Protein AF-A0A7V6D573-F1 (afdb_monomer_lite)

pLDDT: mean 84.93, std 20.75, range [24.44, 98.44]

Secondary structure (DSSP, 8-state):
----TT----EEE-----SPPSTT---HHHHHHHHHHHTT-HHHHHTT--HHHHHHHHHHHHHHHT-TTPPPHHHHHHTT--EEE----S---TTHHHHH-TTTS--SSTTSS--SS-HHHHHTT-TTTS-SS------SS-TTSGGGGT--EEEE----SS-BTTBTTT-HHHHHHS---EEE-HHHHHHTT--TT-EEEEE-SS-EEEEEEEE-TTSPTTEEE--TTPPP-B-TTS-BSS--GGGGS-SPPPTTT----TTSEEEEEEPPBPTTSSBPPS-------PPP-PPPPP------------PPPPPP------S-PPP-EEEEEETTT-----HHHHHHHHHTTPPTT--SSEEEEEEE--EEEETTEEEE--EEEEEEE-----SS-HHHHT-TT--EEE-TTS-EEE-TTT-----HHHHH-TT---EEETTTTEEE-----HHHHHTT---HHHHT-TT--EEEEEHHHHHHHTPPPTT-S----PSPPPTT-PPTTPPP-TTT--SEEEE--TT--SS---TTGGG-

Foldseek 3Di:
DVDDPPDPFQKDFDDDDPDDDPDPDDDPLVVVLVVCVVVVNNCVSCVPPDPLRVVQVVQVVCCVPPNVPRDGPVVCVVVVVRMDGDDPPDDDDPCPVCVVPQPVQFDPAPVSDPQQFHPVQVVVVCCQQRNRHDDDHADPFACPDPCCVVFVAFEAADADLLADAQHNLVPLLSCLQTPWAKEAEPVQCVVQVHDAQAWKWKDDPQAIETGTYFYAQVDAHRYIYGYGNFDADADPVRHGHRRHLVSQFDCQARPPPRHTDRRRGGIDMHQDQDPVRDRDDDDPQPDDDDDDDDDDDDDDDDDDDDDDDDDDDDDDDDDDDDDDDQAEKFKEFAFQLDPSSCLLQSLLCVVVVNDPPDTQKFKFKFKDWHWDDDDPDIDIPIDMIIDIDGQLLFPAQQLCVQQPQNQWDADSNSFIAGNFVSFQLPCPSCVRDPRSFWDADPVSSGIDHDRLPVVQVVVVHHRSSCVRRPSNRMDMDTLVVCCVVPADDPPDDFGQDQPPDPQQADFPPDHGCPNGRGSYIYRHHPPGDSDGDRSQDSSD

Structure (mmCIF, N/CA/C/O backbone):
data_AF-A0A7V6D573-F1
#
_entry.id   AF-A0A7V6D573-F1
#
loop_
_atom_site.group_PDB
_atom_site.id
_atom_site.type_symbol
_atom_site.label_atom_id
_atom_site.label_alt_id
_atom_site.label_comp_id
_atom_site.label_asym_id
_atom_site.label_entity_id
_atom_site.label_seq_id
_atom_site.pdbx_PDB_ins_code
_atom_site.Cartn_x
_atom_site.Cartn_y
_atom_site.Cartn_z
_atom_site.occupancy
_atom_site.B_iso_or_equiv
_atom_site.auth_seq_id
_atom_site.auth_comp_id
_atom_site.auth_asym_id
_atom_site.auth_atom_id
_atom_site.pdbx_PDB_model_num
ATOM 1 N N . GLY A 1 1 ? 22.586 10.502 11.264 1.00 40.84 1 GLY A N 1
ATOM 2 C CA . GLY A 1 1 ? 21.499 11.062 12.096 1.00 40.84 1 GLY A CA 1
ATOM 3 C C . GLY A 1 1 ? 21.709 12.545 12.326 1.00 40.84 1 GLY A C 1
ATOM 4 O O . GLY A 1 1 ? 20.962 13.340 11.777 1.00 40.84 1 GLY A O 1
ATOM 5 N N . LEU A 1 2 ? 22.742 12.906 13.097 1.00 42.72 2 LEU A N 1
ATOM 6 C CA . LEU A 1 2 ? 23.178 14.301 13.292 1.00 42.72 2 LEU A CA 1
ATOM 7 C C . LEU A 1 2 ? 23.911 14.884 12.071 1.00 42.72 2 LEU A C 1
ATOM 9 O O . LEU A 1 2 ? 23.918 16.092 11.871 1.00 42.72 2 LEU A O 1
ATOM 13 N N . GLN A 1 3 ? 24.487 14.019 11.236 1.00 46.50 3 GLN A N 1
ATOM 14 C CA . GLN A 1 3 ? 25.028 14.363 9.926 1.00 46.50 3 GLN A CA 1
ATOM 15 C C . GLN A 1 3 ? 24.052 13.853 8.863 1.00 46.50 3 GLN A C 1
ATOM 17 O O . GLN A 1 3 ? 23.800 12.648 8.819 1.00 46.50 3 GLN A O 1
ATOM 22 N N . ASP A 1 4 ? 23.409 14.774 8.139 1.00 40.16 4 ASP A N 1
ATOM 23 C CA . ASP A 1 4 ? 23.043 14.637 6.721 1.00 40.16 4 ASP A CA 1
ATOM 24 C C . ASP A 1 4 ? 22.317 15.894 6.213 1.00 40.16 4 ASP A C 1
ATOM 26 O O . ASP A 1 4 ? 21.229 16.248 6.674 1.00 40.16 4 ASP A O 1
ATOM 30 N N . GLY A 1 5 ? 22.914 16.538 5.206 1.00 39.19 5 GLY A N 1
ATOM 31 C CA . GLY A 1 5 ? 22.434 17.761 4.550 1.00 39.19 5 GLY A CA 1
ATOM 32 C C . GLY A 1 5 ? 21.228 17.589 3.618 1.00 39.19 5 GLY A C 1
ATOM 33 O O . GLY A 1 5 ? 20.790 18.567 3.025 1.00 39.19 5 GLY A O 1
ATOM 34 N N . TRP A 1 6 ? 20.665 16.381 3.502 1.00 40.38 6 TRP A N 1
ATOM 35 C CA . TRP A 1 6 ? 19.498 16.099 2.649 1.00 40.38 6 TRP A CA 1
ATOM 36 C C . TRP A 1 6 ? 18.187 15.884 3.422 1.00 40.38 6 TRP A C 1
ATOM 38 O O . TRP A 1 6 ? 17.118 15.805 2.818 1.00 40.38 6 TRP A O 1
ATOM 48 N N . LYS A 1 7 ? 18.223 15.816 4.763 1.00 50.38 7 LYS A N 1
ATOM 49 C CA . LYS A 1 7 ? 17.025 15.613 5.599 1.00 50.38 7 LYS A CA 1
ATOM 50 C C . LYS A 1 7 ? 16.583 16.922 6.259 1.00 50.38 7 LYS A C 1
ATOM 52 O O . LYS A 1 7 ? 16.866 17.215 7.425 1.00 50.38 7 LYS A O 1
ATOM 57 N N . TYR A 1 8 ? 15.813 17.701 5.504 1.00 56.53 8 TYR A N 1
ATOM 58 C CA . TYR A 1 8 ? 15.166 18.943 5.944 1.00 56.53 8 TYR A CA 1
ATOM 59 C C . TYR A 1 8 ? 14.000 18.743 6.931 1.00 56.53 8 TYR A C 1
ATOM 61 O O . TYR A 1 8 ? 13.224 19.677 7.128 1.00 56.53 8 TYR A O 1
ATOM 69 N N . SER A 1 9 ? 13.829 17.571 7.562 1.00 66.75 9 SER A N 1
ATOM 70 C CA . SER A 1 9 ? 12.696 17.383 8.475 1.00 66.75 9 SER A CA 1
ATOM 71 C C . SER A 1 9 ? 12.784 18.392 9.621 1.00 66.75 9 SER A C 1
ATOM 73 O O . SER A 1 9 ? 13.795 18.512 10.315 1.00 66.75 9 SER A O 1
ATOM 75 N N . LYS A 1 10 ? 11.722 19.167 9.820 1.00 79.25 10 LYS A N 1
ATOM 76 C CA . LYS A 1 10 ? 11.578 20.085 10.958 1.00 79.25 10 LYS A CA 1
ATOM 77 C C . LYS A 1 10 ? 11.038 19.357 12.193 1.00 79.25 10 LYS A C 1
ATOM 79 O O . LYS A 1 10 ? 10.498 19.983 13.098 1.00 79.25 10 LYS A O 1
ATOM 84 N N . ASP A 1 11 ? 11.228 18.040 12.209 1.00 86.31 11 ASP A N 1
ATOM 85 C CA . ASP A 1 11 ? 10.556 17.104 13.089 1.00 86.31 11 ASP A CA 1
ATOM 86 C C . ASP A 1 11 ? 11.572 16.223 13.797 1.00 86.31 11 ASP A C 1
ATOM 88 O O . ASP A 1 11 ? 12.507 15.710 13.173 1.00 86.31 11 ASP A O 1
ATOM 92 N N . VAL A 1 12 ? 11.329 16.010 15.083 1.00 89.00 12 VAL A N 1
AT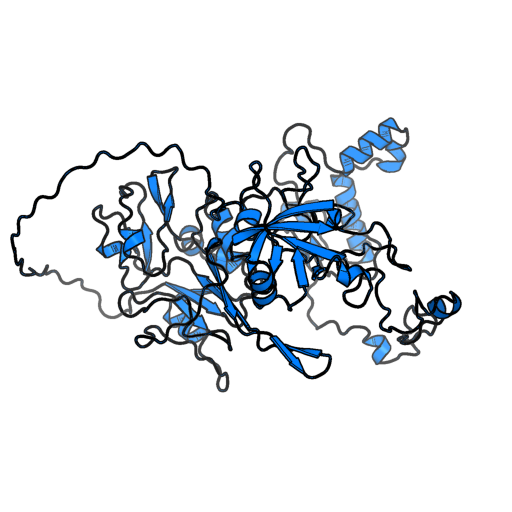OM 93 C CA . VAL A 1 12 ? 11.975 15.001 15.912 1.00 89.00 12 VAL A CA 1
ATOM 94 C C . VAL A 1 12 ? 10.882 14.090 16.444 1.00 89.00 12 VAL A C 1
ATOM 96 O O . VAL A 1 12 ? 9.946 14.549 17.095 1.00 89.00 12 VAL A O 1
ATOM 99 N N . LEU A 1 13 ? 10.991 12.800 16.145 1.00 90.56 13 LEU A N 1
ATOM 100 C CA . LEU A 1 13 ? 10.056 11.781 16.609 1.00 90.56 13 LEU A CA 1
ATOM 101 C C . LEU A 1 13 ? 10.712 11.006 17.747 1.00 90.56 13 LEU A C 1
ATOM 103 O O . LEU A 1 13 ? 11.805 10.467 17.571 1.00 90.56 13 LEU A O 1
ATOM 107 N N . LEU A 1 14 ? 10.045 10.952 18.898 1.00 89.44 14 LEU A N 1
ATOM 108 C CA . LEU A 1 14 ? 10.426 10.066 19.988 1.00 89.44 14 LEU A CA 1
ATOM 109 C C . LEU A 1 14 ? 9.584 8.798 19.873 1.00 89.44 14 LEU A C 1
ATOM 111 O O . LEU A 1 14 ? 8.358 8.866 19.834 1.00 89.44 14 LEU A O 1
ATOM 115 N N . LEU A 1 15 ? 10.243 7.644 19.841 1.00 87.50 15 LEU A N 1
ATOM 116 C CA . LEU A 1 15 ? 9.586 6.340 19.838 1.00 87.50 15 LEU A CA 1
ATOM 117 C C . LEU A 1 15 ? 9.723 5.730 21.239 1.00 87.50 15 LEU A C 1
ATOM 119 O O . LEU A 1 15 ? 10.713 5.045 21.504 1.00 87.50 15 LEU A O 1
ATOM 123 N N . PRO A 1 16 ? 8.799 6.027 22.175 1.00 83.69 16 PRO A N 1
ATOM 124 C CA . PRO A 1 16 ? 8.863 5.452 23.507 1.00 83.69 16 PRO A CA 1
ATOM 125 C C . PRO A 1 16 ? 8.591 3.948 23.451 1.00 83.69 16 PRO A C 1
ATOM 127 O O . PRO A 1 16 ? 7.838 3.451 22.612 1.00 83.69 16 PRO A O 1
ATOM 130 N N . LYS A 1 17 ? 9.179 3.220 24.396 1.00 86.00 17 LYS A N 1
ATOM 131 C CA . LYS A 1 17 ? 8.876 1.809 24.608 1.00 86.00 17 LYS A CA 1
ATOM 132 C C . LYS A 1 17 ? 7.417 1.665 25.053 1.00 86.00 17 LYS A C 1
ATOM 134 O O . LYS A 1 17 ? 7.055 2.159 26.116 1.00 86.00 17 LYS A O 1
ATOM 139 N N . LEU A 1 18 ? 6.600 0.991 24.244 1.00 86.31 18 LEU A N 1
ATOM 140 C CA . LEU A 1 18 ? 5.179 0.763 24.542 1.00 86.31 18 LEU A CA 1
ATOM 141 C C . LEU A 1 18 ? 4.923 -0.556 25.279 1.00 86.31 18 LEU A C 1
ATOM 143 O O . LEU A 1 18 ? 3.984 -0.647 26.063 1.00 86.31 18 LEU A O 1
ATOM 147 N N . VAL A 1 19 ? 5.748 -1.573 25.029 1.00 91.12 19 VAL A N 1
ATOM 148 C CA . VAL A 1 19 ? 5.629 -2.911 25.621 1.00 91.12 19 VAL A CA 1
ATOM 149 C C . VAL A 1 19 ? 7.010 -3.480 25.935 1.00 91.12 19 VAL A C 1
ATOM 151 O O . VAL A 1 19 ? 8.015 -3.070 25.347 1.00 91.12 19 VAL A O 1
ATOM 154 N N . GLU A 1 20 ? 7.070 -4.430 26.865 1.00 92.06 20 GLU A N 1
ATOM 155 C CA . GLU A 1 20 ? 8.287 -5.207 27.101 1.00 92.06 20 GLU A CA 1
ATOM 156 C C . GLU A 1 20 ? 8.613 -6.088 25.883 1.00 92.06 20 GLU A C 1
ATOM 158 O O . GLU A 1 20 ? 7.695 -6.690 25.314 1.00 92.06 20 GLU A O 1
ATOM 163 N N . PRO A 1 21 ? 9.889 -6.177 25.453 1.00 91.19 21 PRO A N 1
ATOM 164 C CA . PRO A 1 21 ? 10.269 -7.035 24.345 1.00 91.19 21 PRO A CA 1
ATOM 165 C C . PRO A 1 21 ? 9.911 -8.492 24.658 1.00 91.19 21 PRO A C 1
ATOM 167 O O . PRO A 1 21 ? 10.125 -8.956 25.781 1.00 91.19 21 PRO A O 1
ATOM 170 N N . PRO A 1 22 ? 9.372 -9.245 23.690 1.00 92.31 22 PRO A N 1
ATOM 171 C CA . PRO A 1 22 ? 9.051 -10.642 23.913 1.00 92.31 22 PRO A CA 1
ATOM 172 C C . PRO A 1 22 ? 10.332 -11.475 24.047 1.00 92.31 22 PRO A C 1
ATOM 174 O O . PRO A 1 22 ? 11.239 -11.385 23.218 1.00 92.31 22 PRO A O 1
ATOM 177 N N . ARG A 1 23 ? 10.353 -12.384 25.029 1.00 93.31 23 ARG A N 1
ATOM 178 C CA . ARG A 1 23 ? 11.430 -13.374 25.227 1.00 93.31 23 ARG A CA 1
ATOM 179 C C . ARG A 1 23 ? 12.799 -12.692 25.402 1.00 93.31 23 ARG A C 1
ATOM 181 O O . ARG A 1 23 ? 12.932 -11.794 26.220 1.00 93.31 23 ARG A O 1
ATOM 188 N N . GLU A 1 24 ? 13.810 -13.135 24.657 1.00 93.38 24 GLU A N 1
ATOM 189 C CA . GLU A 1 24 ? 15.186 -12.625 24.707 1.00 93.38 24 GLU A CA 1
ATOM 190 C C . GLU A 1 24 ? 15.452 -11.524 23.665 1.00 93.38 24 GLU A C 1
ATOM 192 O O . GLU A 1 24 ? 16.608 -11.223 23.367 1.00 93.38 24 GLU A O 1
ATOM 197 N N . ALA A 1 25 ? 14.404 -10.941 23.068 1.00 94.38 25 ALA A N 1
ATOM 198 C CA . ALA A 1 25 ? 14.562 -9.887 22.073 1.00 94.38 25 ALA A CA 1
ATOM 199 C C . ALA A 1 25 ? 15.258 -8.658 22.681 1.00 94.38 25 ALA A C 1
ATOM 201 O O . ALA A 1 25 ? 14.875 -8.156 23.739 1.00 94.38 25 ALA A O 1
ATOM 202 N N . LYS A 1 26 ? 16.275 -8.159 21.977 1.00 92.94 26 LYS A N 1
ATOM 203 C CA . LYS A 1 26 ? 17.090 -7.003 22.362 1.00 92.94 26 LYS A CA 1
ATOM 204 C C . LYS A 1 26 ? 17.032 -5.956 21.259 1.00 92.94 26 LYS A C 1
ATOM 206 O O . LYS A 1 26 ? 16.839 -6.299 20.095 1.00 92.94 26 LYS A O 1
ATOM 211 N N . SER A 1 27 ? 17.208 -4.691 21.621 1.00 92.69 27 SER A N 1
ATOM 212 C CA . SER A 1 27 ? 17.393 -3.629 20.634 1.00 92.69 27 SER A CA 1
ATOM 213 C C . SER A 1 27 ? 18.737 -3.771 19.920 1.00 92.69 27 SER A C 1
ATOM 215 O O . SER A 1 27 ? 19.685 -4.338 20.472 1.00 92.69 27 SER A O 1
ATOM 217 N N . ASP A 1 28 ? 18.845 -3.178 18.732 1.00 93.50 28 ASP A N 1
ATOM 218 C CA . ASP A 1 28 ? 20.096 -3.121 17.967 1.00 93.50 28 ASP A CA 1
ATOM 219 C C . ASP A 1 28 ? 21.246 -2.561 18.809 1.00 93.50 28 ASP A C 1
ATOM 221 O O . ASP A 1 28 ? 22.356 -3.090 18.795 1.00 93.50 28 ASP A O 1
ATOM 225 N N . TYR A 1 29 ? 20.967 -1.530 19.615 1.00 94.44 29 TYR A N 1
ATOM 226 C CA . TYR A 1 29 ? 21.954 -0.961 20.524 1.00 94.44 29 TYR A CA 1
ATOM 227 C C . TYR A 1 29 ? 22.452 -1.991 21.543 1.00 94.44 29 TYR A C 1
ATOM 229 O O . TYR A 1 29 ? 23.659 -2.135 21.718 1.00 94.44 29 TYR A O 1
ATOM 237 N N . ARG A 1 30 ? 21.550 -2.724 22.210 1.00 94.25 30 ARG A N 1
ATOM 238 C CA . ARG A 1 30 ? 21.934 -3.729 23.215 1.00 94.25 30 ARG A CA 1
ATOM 239 C C . ARG A 1 30 ? 22.715 -4.881 22.595 1.00 94.25 30 ARG A C 1
ATOM 241 O O . ARG A 1 30 ? 23.694 -5.320 23.190 1.00 94.25 30 ARG A O 1
ATOM 248 N N . ILE A 1 31 ? 22.328 -5.322 21.398 1.00 96.25 31 ILE A N 1
ATOM 249 C CA . ILE A 1 31 ? 23.062 -6.343 20.638 1.00 96.25 31 ILE A CA 1
ATOM 250 C C . ILE A 1 31 ? 24.489 -5.858 20.361 1.00 96.25 31 ILE A C 1
ATOM 252 O O . ILE A 1 31 ? 25.451 -6.549 20.696 1.00 96.25 31 ILE A O 1
ATOM 256 N N . CYS A 1 32 ? 24.640 -4.652 19.811 1.00 97.12 32 CYS A N 1
ATOM 257 C CA . CYS A 1 32 ? 25.949 -4.077 19.510 1.00 97.12 32 CYS A CA 1
ATOM 258 C C . CYS A 1 32 ? 26.788 -3.827 20.770 1.00 97.12 32 CYS A C 1
ATOM 260 O O . CYS A 1 32 ? 27.984 -4.106 20.758 1.00 97.12 32 CYS A O 1
ATOM 262 N N . ALA A 1 33 ? 26.178 -3.367 21.865 1.00 97.38 33 ALA A N 1
ATOM 263 C CA . ALA A 1 33 ? 26.866 -3.144 23.133 1.00 97.38 33 ALA A CA 1
ATOM 264 C C . ALA A 1 33 ? 27.406 -4.456 23.726 1.00 97.38 33 ALA A C 1
ATOM 266 O O . ALA A 1 33 ? 28.574 -4.525 24.094 1.00 97.38 33 ALA A O 1
ATOM 267 N N . GLU A 1 34 ? 26.608 -5.526 23.760 1.00 96.75 34 GLU A N 1
ATOM 268 C CA . GLU A 1 34 ? 27.066 -6.831 24.258 1.00 96.75 34 GLU A CA 1
ATOM 269 C C . GLU A 1 34 ? 28.154 -7.458 23.374 1.00 96.75 34 GLU A C 1
ATOM 271 O O . GLU A 1 34 ? 29.071 -8.105 23.884 1.00 96.75 34 GLU A O 1
ATOM 276 N N . LEU A 1 35 ? 28.077 -7.268 22.053 1.00 97.81 35 LEU A N 1
ATOM 277 C CA . LEU A 1 35 ? 29.143 -7.677 21.137 1.00 97.81 35 LEU A CA 1
ATOM 278 C C . LEU A 1 35 ? 30.421 -6.872 21.385 1.00 97.81 35 LEU A C 1
ATOM 280 O O . LEU A 1 35 ? 31.500 -7.456 21.461 1.00 97.81 35 LEU A O 1
ATOM 284 N N . ALA A 1 36 ? 30.305 -5.556 21.563 1.00 98.00 36 ALA A N 1
ATOM 285 C CA . ALA A 1 36 ? 31.428 -4.680 21.873 1.00 98.00 36 ALA A CA 1
ATOM 286 C C . ALA A 1 36 ? 32.116 -5.078 23.188 1.00 98.00 36 ALA A C 1
ATOM 288 O O . ALA A 1 36 ? 33.345 -5.120 23.237 1.00 98.00 36 ALA A O 1
ATOM 289 N N . GLU A 1 37 ? 31.350 -5.440 24.222 1.00 97.44 37 GLU A N 1
ATOM 290 C CA . GLU A 1 37 ? 31.899 -5.973 25.476 1.00 97.44 37 GLU A CA 1
ATOM 291 C C . GLU A 1 37 ? 32.709 -7.254 25.244 1.00 97.44 37 GLU A C 1
ATOM 293 O O . GLU A 1 37 ? 33.851 -7.363 25.689 1.00 97.44 37 GLU A O 1
ATOM 298 N N . ARG A 1 38 ? 32.175 -8.206 24.468 1.00 97.94 38 ARG A N 1
ATOM 299 C CA . ARG A 1 38 ? 32.891 -9.453 24.129 1.00 97.94 38 ARG A CA 1
ATOM 300 C C . ARG A 1 38 ? 34.156 -9.214 23.304 1.00 97.94 38 ARG A C 1
ATOM 302 O O . ARG A 1 38 ? 35.084 -10.013 23.375 1.00 97.94 38 ARG A O 1
ATOM 309 N N . LEU A 1 39 ? 34.187 -8.134 22.527 1.00 98.06 39 LEU A N 1
ATOM 310 C CA . LEU A 1 39 ? 35.341 -7.707 21.736 1.00 98.06 39 LEU A CA 1
ATOM 311 C C . LEU A 1 39 ? 36.330 -6.834 22.533 1.00 98.06 39 LEU A C 1
ATOM 313 O O . LEU A 1 39 ? 37.343 -6.417 21.978 1.00 98.06 39 LEU A O 1
ATOM 317 N N . GLY A 1 40 ? 36.062 -6.545 23.813 1.00 97.94 40 GLY A N 1
ATOM 318 C CA . GLY A 1 40 ? 36.926 -5.723 24.667 1.00 97.94 40 GLY A CA 1
ATOM 319 C C . GLY A 1 40 ? 36.870 -4.217 24.380 1.00 97.94 40 GLY A C 1
ATOM 320 O O . GLY A 1 40 ? 37.719 -3.472 24.863 1.00 97.94 40 GLY A O 1
ATOM 321 N N . ILE A 1 41 ? 35.880 -3.757 23.607 1.00 97.75 41 ILE A N 1
ATOM 322 C CA . ILE A 1 41 ? 35.678 -2.345 23.229 1.00 97.75 41 ILE A CA 1
ATOM 323 C C . ILE A 1 41 ? 34.373 -1.757 23.789 1.00 97.75 41 ILE A C 1
ATOM 325 O O . ILE A 1 41 ? 33.964 -0.664 23.400 1.00 97.75 41 ILE A O 1
ATOM 329 N N . GLY A 1 42 ? 33.714 -2.461 24.711 1.00 97.12 42 GLY A N 1
ATOM 330 C CA . GLY A 1 42 ? 32.438 -2.068 25.314 1.00 97.12 42 GLY A CA 1
ATOM 331 C C . GLY A 1 42 ? 32.423 -0.662 25.924 1.00 97.12 4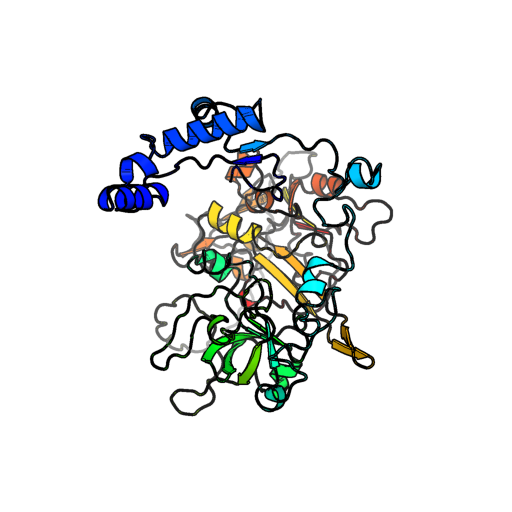2 GLY A C 1
ATOM 332 O O . GLY A 1 42 ? 31.568 0.139 25.539 1.00 97.12 42 GLY A O 1
ATOM 333 N N . PRO A 1 43 ? 33.394 -0.279 26.777 1.00 97.06 43 PRO A N 1
ATOM 334 C CA . PRO A 1 43 ? 33.454 1.074 27.333 1.00 97.06 43 PRO A CA 1
ATOM 335 C C . PRO A 1 43 ? 33.582 2.170 26.267 1.00 97.06 43 PRO A C 1
ATOM 337 O O . PRO A 1 43 ? 32.973 3.229 26.400 1.00 97.06 43 PRO A O 1
ATOM 340 N N . ALA A 1 44 ? 34.333 1.908 25.192 1.00 96.75 44 ALA A N 1
ATOM 341 C CA . ALA A 1 44 ? 34.500 2.850 24.087 1.00 96.75 44 ALA A CA 1
ATOM 342 C C . ALA A 1 44 ? 33.234 2.958 23.224 1.00 96.75 44 ALA A C 1
ATOM 344 O O . ALA A 1 44 ? 32.891 4.047 22.783 1.00 96.75 44 ALA A O 1
ATOM 345 N N . PHE A 1 45 ? 32.529 1.845 23.001 1.00 96.69 45 PHE A N 1
ATOM 346 C CA . PHE A 1 45 ? 31.283 1.827 22.233 1.00 96.69 45 PHE A CA 1
ATOM 347 C C . PHE A 1 45 ? 30.115 2.465 22.995 1.00 96.69 45 PHE A C 1
ATOM 349 O O . PHE A 1 45 ? 29.327 3.220 22.433 1.00 96.69 45 PHE A O 1
ATOM 356 N N . THR A 1 46 ? 29.970 2.131 24.278 1.00 96.56 46 THR A N 1
ATOM 357 C CA . THR A 1 46 ? 28.843 2.594 25.097 1.00 96.56 46 THR A CA 1
ATOM 358 C C . THR A 1 46 ? 29.048 4.009 25.621 1.00 96.56 46 THR A C 1
ATOM 360 O O . THR A 1 46 ? 28.064 4.684 25.919 1.00 96.56 46 THR A O 1
ATOM 363 N N . GLU A 1 47 ? 30.305 4.443 25.772 1.00 96.56 47 GLU A N 1
ATOM 364 C CA . GLU A 1 47 ? 30.696 5.664 26.484 1.00 96.56 47 GLU A CA 1
ATOM 365 C C . GLU A 1 47 ? 30.048 5.773 27.880 1.00 96.56 47 GLU A C 1
ATOM 367 O O . GLU A 1 47 ? 29.724 6.861 28.356 1.00 96.56 47 GLU A O 1
ATOM 372 N N . GLY A 1 48 ? 29.790 4.630 28.527 1.00 95.31 48 GLY A N 1
ATOM 373 C CA . GLY A 1 48 ? 29.099 4.565 29.819 1.00 95.31 48 GLY A CA 1
ATOM 374 C C . GLY A 1 48 ? 27.618 4.969 29.784 1.00 95.31 48 GLY A C 1
ATOM 375 O O . GLY A 1 48 ? 27.011 5.130 30.842 1.00 95.31 48 GLY A O 1
ATOM 376 N N . ARG A 1 49 ? 27.019 5.143 28.600 1.00 96.50 49 ARG A N 1
ATOM 377 C CA . ARG A 1 49 ? 25.598 5.472 28.422 1.00 96.50 49 ARG A CA 1
ATOM 378 C C . ARG A 1 49 ? 24.810 4.224 28.066 1.00 96.50 49 ARG A C 1
ATOM 380 O O . ARG A 1 49 ? 25.256 3.427 27.254 1.00 96.50 49 ARG A O 1
ATOM 387 N N . ASP A 1 50 ? 23.615 4.092 28.625 1.00 94.31 50 ASP A N 1
ATOM 388 C CA . ASP A 1 50 ? 22.606 3.161 28.129 1.00 94.31 50 ASP A CA 1
ATOM 389 C C . ASP A 1 50 ? 21.710 3.828 27.067 1.00 94.31 50 ASP A C 1
ATOM 391 O O . ASP A 1 50 ? 21.906 4.985 26.695 1.00 94.31 50 ASP A O 1
ATOM 395 N N . GLU A 1 51 ? 20.706 3.109 26.564 1.00 92.56 51 GLU A N 1
ATOM 396 C CA . GLU A 1 51 ? 19.799 3.617 25.525 1.00 92.56 51 GLU A CA 1
ATOM 397 C C . GLU A 1 51 ? 19.094 4.910 25.935 1.00 92.56 51 GLU A C 1
ATOM 399 O O . GLU A 1 51 ? 19.002 5.850 25.145 1.00 92.56 51 GLU A O 1
ATOM 404 N N . ARG A 1 52 ? 18.612 4.984 27.181 1.00 93.31 52 ARG A N 1
ATOM 405 C CA . ARG A 1 52 ? 17.901 6.166 27.668 1.00 93.31 52 ARG A CA 1
ATOM 406 C C . ARG A 1 52 ? 18.854 7.356 27.759 1.00 93.31 52 ARG A C 1
ATOM 408 O O . ARG A 1 52 ? 18.490 8.457 27.345 1.00 93.31 52 ARG A O 1
ATOM 415 N N . ALA A 1 53 ? 20.064 7.143 28.274 1.00 95.62 53 ALA A N 1
ATOM 416 C CA . ALA A 1 53 ? 21.096 8.168 28.348 1.00 95.62 53 ALA A CA 1
ATOM 417 C C . ALA A 1 53 ? 21.526 8.646 26.952 1.00 95.62 53 ALA A C 1
ATOM 419 O O . ALA A 1 53 ? 21.689 9.850 26.751 1.00 95.62 53 ALA A O 1
ATOM 420 N N . TRP A 1 54 ? 21.627 7.744 25.971 1.00 95.06 54 TRP A N 1
ATOM 421 C CA . TRP A 1 54 ? 21.881 8.107 24.576 1.00 95.06 54 TRP A CA 1
ATOM 422 C C . TRP A 1 54 ? 20.771 8.977 23.989 1.00 95.06 54 TRP A C 1
ATOM 424 O O . TRP A 1 54 ? 21.062 10.007 23.384 1.00 95.06 54 TRP A O 1
ATOM 434 N N . VAL A 1 55 ? 19.501 8.619 24.198 1.00 93.38 55 VAL A N 1
ATOM 435 C CA . VAL A 1 55 ? 18.366 9.429 23.725 1.00 93.38 55 VAL A CA 1
ATOM 436 C C . VAL A 1 55 ? 18.357 10.811 24.380 1.00 93.38 55 VAL A C 1
ATOM 438 O O . VAL A 1 55 ? 18.193 11.813 23.684 1.00 93.38 55 VAL A O 1
ATOM 441 N N . ALA A 1 56 ? 18.575 10.890 25.695 1.00 95.19 56 ALA A N 1
ATOM 442 C CA . ALA A 1 56 ? 18.635 12.164 26.408 1.00 95.19 56 ALA A CA 1
ATOM 443 C C . ALA A 1 56 ? 19.765 13.061 25.882 1.00 95.19 56 ALA A C 1
ATOM 445 O O . ALA A 1 56 ? 19.538 14.241 25.612 1.00 95.19 56 ALA A O 1
ATOM 446 N N . TRP A 1 57 ? 20.953 12.489 25.672 1.00 95.44 57 TRP A N 1
ATOM 447 C CA . TRP A 1 57 ? 22.092 13.202 25.100 1.00 95.44 57 TRP A CA 1
ATOM 448 C C . TRP A 1 57 ? 21.811 13.690 23.671 1.00 95.44 57 TRP A C 1
ATOM 450 O O . TRP A 1 57 ? 22.057 14.854 23.366 1.00 95.44 57 TRP A O 1
ATOM 460 N N . MET A 1 58 ? 21.218 12.854 22.808 1.00 93.25 58 MET A N 1
ATOM 461 C CA . MET A 1 58 ? 20.859 13.254 21.440 1.00 93.25 58 MET A CA 1
ATOM 462 C C . MET A 1 58 ? 19.859 14.417 21.413 1.00 93.25 58 MET A C 1
ATOM 464 O O . MET A 1 58 ? 19.976 15.301 20.565 1.00 93.25 58 MET A O 1
ATOM 468 N N . LEU A 1 59 ? 18.883 14.442 22.328 1.00 92.44 59 LEU A N 1
ATOM 469 C CA . LEU A 1 59 ? 17.935 15.555 22.435 1.00 92.44 59 LEU A CA 1
ATOM 470 C C . LEU A 1 59 ? 18.618 16.854 22.887 1.00 92.44 59 LEU A C 1
ATOM 472 O O . LEU A 1 59 ? 18.266 17.914 22.375 1.00 92.44 59 LEU A O 1
ATOM 476 N N . GLU A 1 60 ? 19.597 16.786 23.791 1.00 94.50 60 GLU A N 1
ATOM 477 C CA . GLU A 1 60 ? 20.401 17.952 24.187 1.00 94.50 60 GLU A CA 1
ATOM 478 C C . GLU A 1 60 ? 21.258 18.468 23.024 1.00 94.50 60 GLU A C 1
ATOM 480 O O . GLU A 1 60 ? 21.258 19.661 22.728 1.00 94.50 60 GLU A O 1
ATOM 485 N N . GLU A 1 61 ? 21.916 17.578 22.279 1.00 92.88 61 GLU A N 1
ATOM 486 C CA . GLU A 1 61 ? 22.682 17.986 21.098 1.00 92.88 61 GLU A CA 1
ATOM 487 C C . GLU A 1 61 ? 21.792 18.620 20.028 1.00 92.88 61 GLU A C 1
ATOM 489 O O . GLU A 1 61 ? 22.149 19.642 19.435 1.00 92.88 61 GLU A O 1
ATOM 494 N N . LEU A 1 62 ? 20.596 18.072 19.802 1.00 91.06 62 LEU A N 1
ATOM 495 C CA . LEU A 1 62 ? 19.614 18.680 18.908 1.00 91.06 62 LEU A CA 1
ATOM 496 C C . LEU A 1 62 ? 19.135 20.034 19.430 1.00 91.06 62 LEU A C 1
ATOM 498 O O . LEU A 1 62 ? 18.997 20.956 18.626 1.00 91.06 62 LEU A O 1
ATOM 502 N N . ARG A 1 63 ? 18.938 20.189 20.745 1.00 91.62 63 ARG A N 1
ATOM 503 C CA . ARG A 1 63 ? 18.607 21.476 21.370 1.00 91.62 63 ARG A CA 1
ATOM 504 C C . ARG A 1 63 ? 19.677 22.522 21.084 1.00 91.62 63 ARG A C 1
ATOM 506 O O . ARG A 1 63 ? 19.357 23.614 20.621 1.00 91.62 63 ARG A O 1
ATOM 513 N N . ARG A 1 64 ? 20.943 22.158 21.290 1.00 92.12 64 ARG A N 1
ATOM 514 C CA . ARG A 1 64 ? 22.104 23.032 21.097 1.00 92.12 64 ARG A CA 1
ATOM 515 C C . ARG A 1 64 ? 22.328 23.419 19.636 1.00 92.12 64 ARG A C 1
ATOM 517 O O . ARG A 1 64 ? 22.746 24.539 19.360 1.00 92.12 64 ARG A O 1
ATOM 524 N N . THR A 1 65 ? 22.099 22.493 18.705 1.00 87.94 65 THR A N 1
ATOM 525 C CA . THR A 1 65 ? 22.517 22.665 17.302 1.00 87.94 65 THR A CA 1
ATOM 526 C C . THR A 1 65 ? 21.404 23.080 16.348 1.00 87.94 65 THR A C 1
ATOM 528 O O . THR A 1 65 ? 21.683 23.776 15.373 1.00 87.94 65 THR A O 1
ATOM 531 N N . ARG A 1 66 ? 20.155 22.651 16.574 1.00 85.00 66 ARG A N 1
ATOM 532 C CA . ARG A 1 66 ? 19.095 22.748 15.552 1.00 85.00 66 ARG A CA 1
ATOM 533 C C . ARG A 1 66 ? 17.730 23.178 16.081 1.00 85.00 66 ARG A C 1
ATOM 535 O O . ARG A 1 66 ? 17.006 23.867 15.366 1.00 85.00 66 ARG A O 1
ATOM 542 N N . PHE A 1 67 ? 17.355 22.770 17.289 1.00 90.12 67 PHE A N 1
ATOM 543 C CA . PHE A 1 67 ? 16.004 22.924 17.829 1.00 90.12 67 PHE A CA 1
ATOM 544 C C . PHE A 1 67 ? 16.024 23.454 19.272 1.00 90.12 67 PHE A C 1
ATOM 546 O O . PHE A 1 67 ? 15.700 22.702 20.189 1.00 90.12 67 PHE A O 1
ATOM 553 N N . PRO A 1 68 ? 16.336 24.745 19.503 1.00 89.81 68 PRO A N 1
ATOM 554 C CA . PRO A 1 68 ? 16.496 25.300 20.854 1.00 89.81 68 PRO A CA 1
ATOM 555 C C . PRO A 1 68 ? 15.296 25.091 21.790 1.00 89.81 68 PRO A C 1
ATOM 557 O O . PRO A 1 68 ? 15.465 25.034 23.002 1.00 89.81 68 PRO A O 1
ATOM 560 N N . GLY A 1 69 ? 14.087 24.960 21.234 1.00 91.12 69 GLY A N 1
ATOM 561 C CA . GLY A 1 69 ? 12.850 24.753 21.990 1.00 91.12 69 GLY A CA 1
ATOM 562 C C . GLY A 1 69 ? 12.434 23.294 22.193 1.00 91.12 69 GLY A C 1
ATOM 563 O O . GLY A 1 69 ? 11.322 23.061 22.666 1.00 91.12 69 GLY A O 1
ATOM 564 N N . ILE A 1 70 ? 13.245 22.307 21.797 1.00 92.12 70 ILE A N 1
ATOM 565 C CA . ILE A 1 70 ? 12.903 20.898 22.030 1.00 92.12 70 ILE A CA 1
ATOM 566 C C . ILE A 1 70 ? 12.926 20.602 23.544 1.00 92.12 70 ILE A C 1
ATOM 568 O O . ILE A 1 70 ? 13.870 21.022 24.216 1.00 92.12 70 ILE A O 1
ATOM 572 N N . PRO A 1 71 ? 11.927 19.903 24.116 1.00 93.25 71 PRO A N 1
ATOM 573 C CA . PRO A 1 71 ? 11.888 19.588 25.548 1.00 93.25 71 PRO A CA 1
ATOM 574 C C . PRO A 1 71 ? 12.886 18.488 25.932 1.00 93.25 71 PRO A C 1
ATOM 576 O O . PRO A 1 71 ? 13.391 17.762 25.069 1.00 93.25 71 PRO A O 1
ATOM 579 N N . THR A 1 72 ? 13.228 18.389 27.218 1.00 94.38 72 THR A N 1
ATOM 580 C CA . THR A 1 72 ? 14.091 17.311 27.742 1.00 94.38 72 THR A CA 1
ATOM 581 C C . THR A 1 72 ? 13.418 15.951 27.558 1.00 94.38 72 THR A C 1
ATOM 583 O O . THR A 1 72 ? 12.208 15.888 27.353 1.00 94.38 72 THR A O 1
ATOM 586 N N . LEU A 1 73 ? 14.172 14.845 27.630 1.00 94.00 73 LEU A N 1
ATOM 587 C CA . LEU A 1 73 ? 13.573 13.509 27.491 1.00 94.00 73 LEU A CA 1
ATOM 588 C C . LEU A 1 73 ? 12.443 13.286 28.509 1.00 94.00 73 LEU A C 1
ATOM 590 O O . LEU A 1 73 ? 11.382 12.789 28.143 1.00 94.00 73 LEU A O 1
ATOM 594 N N . ASP A 1 74 ? 12.648 13.700 29.759 1.00 93.88 74 ASP A N 1
ATOM 595 C CA . ASP A 1 74 ? 11.648 13.553 30.818 1.00 93.88 74 ASP A CA 1
ATOM 596 C C . ASP A 1 74 ? 10.395 14.390 30.559 1.00 93.88 74 ASP A C 1
ATOM 598 O O . ASP A 1 74 ? 9.283 13.887 30.697 1.00 93.88 74 ASP A O 1
ATOM 602 N N . GLU A 1 75 ? 10.543 15.629 30.089 1.00 93.81 75 GLU A N 1
ATOM 603 C CA . GLU A 1 75 ? 9.404 16.457 29.674 1.00 93.81 75 GLU A CA 1
ATOM 604 C C . GLU A 1 75 ? 8.668 15.863 28.469 1.00 93.81 75 GLU A C 1
ATOM 606 O O . GLU A 1 75 ? 7.437 15.907 28.407 1.00 93.81 75 GLU A O 1
ATOM 611 N N . PHE A 1 76 ? 9.411 15.306 27.509 1.00 92.00 76 PHE A N 1
ATOM 612 C CA . PHE A 1 76 ? 8.862 14.683 26.309 1.00 92.00 76 PHE A CA 1
ATOM 613 C C . PHE A 1 76 ? 7.972 13.488 26.670 1.00 92.00 76 PHE A C 1
ATOM 615 O O . PHE A 1 76 ? 6.859 13.363 26.150 1.00 92.00 76 PHE A O 1
ATOM 622 N N . LEU A 1 77 ? 8.457 12.645 27.588 1.00 91.19 77 LEU A N 1
ATOM 623 C CA . LEU A 1 77 ? 7.749 11.476 28.104 1.00 91.19 77 LEU A CA 1
ATOM 624 C C . LEU A 1 77 ? 6.566 11.877 28.993 1.00 91.19 77 LEU A C 1
ATOM 626 O O . LEU A 1 77 ? 5.457 11.401 28.767 1.00 91.19 77 LEU A O 1
ATOM 630 N N . ALA A 1 78 ? 6.765 12.789 29.950 1.00 92.31 78 ALA A N 1
ATOM 631 C CA . ALA A 1 78 ? 5.722 13.215 30.886 1.00 92.31 78 ALA A CA 1
ATOM 632 C C . ALA A 1 78 ? 4.519 13.858 30.180 1.00 92.31 78 ALA A C 1
ATOM 634 O O . ALA A 1 78 ? 3.375 13.668 30.586 1.00 92.31 78 ALA A O 1
ATOM 635 N N . ARG A 1 79 ? 4.767 14.603 29.098 1.00 91.75 79 ARG A N 1
ATOM 636 C CA . ARG A 1 79 ? 3.722 15.236 28.280 1.00 91.75 79 ARG A CA 1
ATOM 637 C C . ARG A 1 79 ? 3.145 14.313 27.205 1.00 91.75 79 ARG A C 1
ATOM 639 O O . ARG A 1 79 ? 2.226 14.732 26.507 1.00 91.75 79 ARG A O 1
ATOM 646 N N . ASN A 1 80 ? 3.701 13.111 27.040 1.00 88.38 80 ASN A N 1
ATOM 647 C CA . ASN A 1 80 ? 3.363 12.170 25.974 1.00 88.38 80 ASN A CA 1
ATOM 648 C C . ASN A 1 80 ? 3.325 12.834 24.581 1.00 88.38 80 ASN A C 1
ATOM 650 O O . ASN A 1 80 ? 2.371 12.675 23.822 1.00 88.38 80 ASN A O 1
ATOM 654 N N . LEU A 1 81 ? 4.344 13.644 24.261 1.00 87.31 81 LEU A N 1
ATOM 655 C CA . LEU A 1 81 ? 4.324 14.474 23.047 1.00 87.31 81 LEU A CA 1
ATOM 656 C C . LEU A 1 81 ? 4.406 13.658 21.754 1.00 87.31 81 LEU A C 1
ATOM 658 O O . LEU A 1 81 ? 3.826 14.063 20.750 1.00 87.31 81 LEU A O 1
ATOM 662 N N . GLY A 1 82 ? 5.153 12.547 21.756 1.00 85.75 82 GLY A N 1
ATOM 663 C CA . GLY A 1 82 ? 5.420 11.680 20.593 1.00 85.75 82 GLY A CA 1
ATOM 664 C C . GLY A 1 82 ? 6.272 12.319 19.481 1.00 85.75 82 GLY A C 1
ATOM 665 O O . GLY A 1 82 ? 7.205 11.704 18.970 1.00 85.75 82 GLY A O 1
ATOM 666 N N . ALA A 1 83 ? 6.024 13.584 19.154 1.00 90.88 83 ALA A N 1
ATOM 667 C CA . ALA A 1 83 ? 6.734 14.346 18.142 1.00 90.88 83 ALA A CA 1
ATOM 668 C C . ALA A 1 83 ? 6.950 15.798 18.586 1.00 90.88 83 ALA A C 1
ATOM 670 O O . ALA A 1 83 ? 6.070 16.433 19.164 1.00 90.88 83 ALA A O 1
ATOM 671 N N . TYR A 1 84 ? 8.112 16.346 18.250 1.00 90.31 84 TYR A N 1
ATOM 672 C CA . TYR A 1 84 ? 8.388 17.775 18.271 1.00 90.31 84 TYR A CA 1
ATOM 673 C C . TYR A 1 84 ? 8.510 18.248 16.828 1.00 90.31 84 TYR A C 1
ATOM 675 O O . TYR A 1 84 ? 9.330 17.722 16.079 1.00 90.31 84 TYR A O 1
ATOM 683 N N . ARG A 1 85 ? 7.701 19.230 16.435 1.00 88.88 85 ARG A N 1
ATOM 684 C CA . ARG A 1 85 ? 7.694 19.803 15.087 1.00 88.88 85 ARG A CA 1
ATOM 685 C C . ARG A 1 85 ? 7.857 21.309 15.181 1.00 88.88 85 ARG A C 1
ATOM 687 O O . ARG A 1 85 ? 7.103 21.967 15.893 1.00 88.88 85 ARG A O 1
ATOM 694 N N . VAL A 1 86 ? 8.802 21.851 14.421 1.00 86.12 86 VAL A N 1
ATOM 695 C CA . VAL A 1 86 ? 8.863 23.287 14.145 1.00 86.12 86 VAL A CA 1
ATOM 696 C C . VAL A 1 86 ? 7.906 23.573 12.985 1.00 86.12 86 VAL A C 1
ATOM 698 O O . VAL A 1 86 ? 8.091 22.992 11.910 1.00 86.12 86 VAL A O 1
ATOM 701 N N . PRO A 1 87 ? 6.876 24.420 13.172 1.00 83.56 87 PRO A N 1
ATOM 702 C CA . PRO A 1 87 ? 5.940 24.752 12.106 1.00 83.56 87 PRO A CA 1
ATOM 703 C C . PRO A 1 87 ? 6.659 25.294 10.869 1.00 83.56 87 PRO A C 1
ATOM 705 O O . PRO A 1 87 ? 7.565 26.121 10.962 1.00 83.56 87 PRO A O 1
ATOM 708 N N . VAL A 1 88 ? 6.243 24.821 9.696 1.00 79.75 88 VAL A N 1
ATOM 709 C CA . VAL A 1 88 ? 6.650 25.399 8.414 1.00 79.75 88 VAL A CA 1
ATOM 710 C C . VAL A 1 88 ? 5.590 26.428 8.040 1.00 79.75 88 VAL A C 1
ATOM 712 O O . VAL A 1 88 ? 4.533 26.070 7.529 1.00 79.75 88 VAL A O 1
ATOM 715 N N . GLU A 1 89 ? 5.846 27.694 8.363 1.00 85.44 89 GLU A N 1
ATOM 716 C CA . GLU A 1 89 ? 4.889 28.796 8.153 1.00 85.44 89 GLU A CA 1
ATOM 717 C C . GLU A 1 89 ? 4.931 29.364 6.731 1.00 85.44 89 GLU A C 1
ATOM 719 O O . GLU A 1 89 ? 3.959 29.945 6.258 1.00 85.44 89 GLU A O 1
ATOM 724 N N . GLN A 1 90 ? 6.054 29.176 6.038 1.00 82.31 90 GLN A N 1
ATOM 725 C CA . GLN A 1 90 ? 6.259 29.598 4.657 1.00 82.31 90 GLN A CA 1
ATOM 726 C C . GLN A 1 90 ? 6.764 28.410 3.833 1.00 82.31 90 GLN A C 1
ATOM 728 O O . GLN A 1 90 ? 7.577 27.627 4.339 1.00 82.31 90 GLN A O 1
ATOM 733 N N . PRO A 1 91 ? 6.334 28.255 2.568 1.00 80.81 91 PRO A N 1
ATOM 734 C CA . PRO A 1 91 ? 6.880 27.234 1.684 1.00 80.81 91 PRO A CA 1
ATOM 735 C C . PRO A 1 91 ? 8.400 27.378 1.550 1.00 80.81 91 PRO A C 1
ATOM 737 O O . PRO A 1 91 ? 8.909 28.451 1.227 1.00 80.81 91 PRO A O 1
ATOM 740 N N . ALA A 1 92 ? 9.136 26.290 1.768 1.00 77.44 92 ALA A N 1
ATOM 741 C CA . ALA A 1 92 ? 10.568 26.277 1.508 1.00 77.44 92 ALA A CA 1
ATOM 742 C C . ALA A 1 92 ? 10.809 26.298 -0.009 1.00 77.44 92 ALA A C 1
ATOM 744 O O . ALA A 1 92 ? 10.437 25.361 -0.717 1.00 77.44 92 ALA A O 1
ATOM 745 N N . VAL A 1 93 ? 11.441 27.358 -0.512 1.00 85.00 93 VAL A N 1
ATOM 746 C CA . VAL A 1 93 ? 11.861 27.452 -1.915 1.00 85.00 93 VAL A CA 1
ATOM 747 C C . VAL A 1 93 ? 13.285 26.913 -2.024 1.00 85.00 93 VAL A C 1
ATOM 749 O O . VAL A 1 93 ? 14.227 27.500 -1.493 1.00 85.00 93 VAL A O 1
ATOM 752 N N . ALA A 1 94 ? 13.450 25.771 -2.695 1.00 83.88 94 ALA A N 1
ATOM 753 C CA . ALA A 1 94 ? 14.762 25.158 -2.883 1.00 83.88 94 ALA A CA 1
ATOM 754 C C . ALA A 1 94 ? 15.723 26.124 -3.597 1.00 83.88 94 ALA A C 1
ATOM 756 O O . ALA A 1 94 ? 15.379 26.701 -4.633 1.00 83.88 94 ALA A O 1
ATOM 757 N N . LEU A 1 95 ? 16.933 26.268 -3.045 1.00 88.56 95 LEU A N 1
ATOM 758 C CA . LEU A 1 95 ? 17.998 27.129 -3.571 1.00 88.56 95 LEU A CA 1
ATOM 759 C C . LEU A 1 95 ? 17.593 28.614 -3.704 1.00 88.56 95 LEU A C 1
ATOM 761 O O . LEU A 1 95 ? 18.096 29.294 -4.593 1.00 88.56 95 LEU A O 1
ATOM 765 N N . ALA A 1 96 ? 16.678 29.121 -2.864 1.00 90.62 96 ALA A N 1
ATOM 766 C CA . ALA A 1 96 ? 16.205 30.510 -2.931 1.00 90.62 96 ALA A CA 1
ATOM 767 C C . ALA A 1 96 ? 17.349 31.535 -2.914 1.00 90.62 96 ALA A C 1
ATOM 769 O O . ALA A 1 96 ? 17.401 32.395 -3.791 1.00 90.62 96 ALA A O 1
ATOM 770 N N . ASP A 1 97 ? 18.293 31.386 -1.983 1.00 91.12 97 ASP A N 1
ATOM 771 C CA . ASP A 1 97 ? 19.421 32.311 -1.835 1.00 91.12 97 ASP A CA 1
ATOM 772 C C . ASP A 1 97 ? 20.356 32.258 -3.051 1.00 91.12 97 ASP A C 1
ATOM 774 O O . ASP A 1 97 ? 20.705 33.297 -3.600 1.00 91.12 97 ASP A O 1
ATOM 778 N N . PHE A 1 98 ? 20.662 31.058 -3.563 1.00 94.00 98 PHE A N 1
ATOM 779 C CA . PHE A 1 98 ? 21.418 30.889 -4.813 1.00 94.00 98 PHE A CA 1
ATOM 780 C C . PHE A 1 98 ? 20.684 31.488 -6.019 1.00 94.00 98 PHE A C 1
ATOM 782 O O . PHE A 1 98 ? 21.315 32.041 -6.909 1.00 94.00 98 PHE A O 1
ATOM 789 N N . ARG A 1 99 ? 19.349 31.402 -6.083 1.00 91.94 99 ARG A N 1
ATOM 790 C CA . ARG A 1 99 ? 18.565 32.011 -7.172 1.00 91.94 99 ARG A CA 1
ATOM 791 C C . ARG A 1 99 ? 18.569 33.538 -7.104 1.00 91.94 99 ARG A C 1
ATOM 793 O O . ARG A 1 99 ? 18.493 34.170 -8.153 1.00 91.94 99 ARG A O 1
ATOM 800 N N . ALA A 1 100 ? 18.607 34.105 -5.899 1.00 95.31 100 ALA A N 1
ATOM 801 C CA . ALA A 1 100 ? 18.658 35.546 -5.683 1.00 95.31 100 ALA A CA 1
ATOM 802 C C . ALA A 1 100 ? 20.069 36.109 -5.920 1.00 95.31 100 ALA A C 1
ATOM 804 O O . ALA A 1 100 ? 20.211 37.136 -6.580 1.00 95.31 100 ALA A O 1
ATOM 805 N N . ASP A 1 101 ? 21.098 35.417 -5.426 1.00 95.75 101 ASP A N 1
ATOM 806 C CA . ASP A 1 101 ? 22.507 35.777 -5.576 1.00 95.75 101 ASP A CA 1
ATOM 807 C C . ASP A 1 101 ? 23.394 34.520 -5.716 1.00 95.75 101 ASP A C 1
ATOM 809 O O . ASP A 1 101 ? 23.909 33.992 -4.722 1.00 95.75 101 ASP A O 1
ATOM 813 N N . PRO A 1 102 ? 23.613 34.043 -6.957 1.00 94.38 102 PRO A N 1
ATOM 814 C CA . PRO A 1 102 ? 24.442 32.869 -7.217 1.00 94.38 102 PRO A CA 1
ATOM 815 C C . PRO A 1 102 ? 25.914 33.036 -6.825 1.00 94.38 102 PRO A C 1
ATOM 817 O O . PRO A 1 102 ? 26.591 32.043 -6.570 1.00 94.38 102 PRO A O 1
ATOM 820 N N . ALA A 1 103 ? 26.434 34.269 -6.840 1.00 93.88 103 ALA A N 1
ATOM 821 C CA . ALA A 1 103 ? 27.843 34.538 -6.566 1.00 93.88 103 ALA A CA 1
ATOM 822 C C . ALA A 1 103 ? 28.121 34.567 -5.058 1.00 93.88 103 ALA A C 1
ATOM 824 O O . ALA A 1 103 ? 29.155 34.061 -4.624 1.00 93.88 103 ALA A O 1
ATOM 825 N N . GLY A 1 104 ? 27.193 35.123 -4.272 1.00 95.69 104 GLY A N 1
ATOM 826 C CA . GLY A 1 104 ? 27.260 35.129 -2.811 1.00 95.69 104 GLY A CA 1
ATOM 827 C C . GLY A 1 104 ? 26.872 33.799 -2.159 1.00 95.69 104 GLY A C 1
ATOM 828 O O . GLY A 1 104 ? 27.337 33.510 -1.058 1.00 95.69 104 GLY A O 1
ATOM 829 N N . HIS A 1 105 ? 26.077 32.964 -2.838 1.00 94.25 105 HIS A N 1
ATOM 830 C CA . HIS A 1 105 ? 25.595 31.680 -2.310 1.00 94.25 105 HIS A CA 1
ATOM 831 C C . HIS A 1 105 ? 25.903 30.496 -3.245 1.00 94.25 105 HIS A C 1
ATOM 833 O O . HIS A 1 105 ? 24.974 29.792 -3.649 1.00 94.25 105 HIS A O 1
ATOM 839 N N . PRO A 1 106 ? 27.176 30.251 -3.613 1.00 94.94 106 PRO A N 1
ATOM 840 C CA . PRO A 1 106 ? 27.529 29.193 -4.556 1.00 94.94 106 PRO A CA 1
ATOM 841 C C . PRO A 1 106 ? 27.127 27.803 -4.039 1.00 94.94 106 PRO A C 1
ATOM 843 O O . PRO A 1 106 ? 27.181 27.517 -2.841 1.00 94.94 106 PRO A O 1
ATOM 846 N N . LEU A 1 107 ? 26.742 26.913 -4.956 1.00 92.31 107 LEU A N 1
ATOM 847 C CA . LEU A 1 107 ? 26.405 25.524 -4.629 1.00 92.31 107 LEU A CA 1
ATOM 848 C C . LEU A 1 107 ? 27.664 24.688 -4.349 1.00 92.31 107 LEU A C 1
ATOM 850 O O . LEU A 1 107 ? 28.759 25.024 -4.785 1.00 92.31 107 LEU A O 1
ATOM 854 N N . ALA A 1 108 ? 27.500 23.533 -3.695 1.00 90.12 108 ALA A N 1
ATOM 855 C CA . ALA A 1 108 ? 28.594 22.600 -3.377 1.00 90.12 108 ALA A CA 1
ATOM 856 C C . ALA A 1 108 ? 29.173 21.833 -4.593 1.00 90.12 108 ALA A C 1
ATOM 858 O O . ALA A 1 108 ? 29.961 20.902 -4.441 1.00 90.12 108 ALA A O 1
ATOM 859 N N . THR A 1 109 ? 28.752 22.192 -5.801 1.00 90.62 109 THR A N 1
ATOM 860 C CA . THR A 1 109 ? 29.290 21.723 -7.086 1.00 90.62 109 THR A CA 1
ATOM 861 C C . THR A 1 109 ? 30.668 22.326 -7.373 1.00 90.62 109 THR A C 1
ATOM 863 O O . THR A 1 109 ? 30.959 23.419 -6.891 1.00 90.62 109 THR A O 1
ATOM 866 N N . GLU A 1 110 ? 31.477 21.700 -8.233 1.00 89.25 110 GLU A N 1
ATOM 867 C CA . GLU A 1 110 ? 32.828 22.186 -8.580 1.00 89.25 110 GLU A CA 1
ATOM 868 C C . GLU A 1 110 ? 32.822 23.612 -9.152 1.00 89.25 110 GLU A C 1
ATOM 870 O O . GLU A 1 110 ? 33.697 24.418 -8.848 1.00 89.25 110 GLU A O 1
ATOM 875 N N . THR A 1 111 ? 31.810 23.947 -9.949 1.00 89.88 111 THR A N 1
ATOM 876 C CA . THR A 1 111 ? 31.653 25.274 -10.566 1.00 89.88 111 THR A CA 1
ATOM 877 C C . THR A 1 111 ? 30.947 26.305 -9.680 1.00 89.88 111 THR A C 1
ATOM 879 O O . THR A 1 111 ? 30.798 27.458 -10.090 1.00 89.88 111 THR A O 1
ATOM 882 N N . GLY A 1 112 ? 30.453 25.907 -8.503 1.00 92.62 112 GLY A N 1
ATOM 883 C CA . GLY A 1 112 ? 29.568 26.730 -7.673 1.00 92.62 112 GLY A CA 1
ATOM 884 C C . GLY A 1 112 ? 28.164 26.967 -8.256 1.00 92.62 112 GLY A C 1
ATOM 885 O O . GLY A 1 112 ? 27.414 27.775 -7.711 1.00 92.62 112 GLY A O 1
ATOM 886 N N . LYS A 1 113 ? 27.794 26.301 -9.361 1.00 91.38 113 LYS A N 1
ATOM 887 C CA . LYS A 1 113 ? 26.541 26.493 -10.115 1.00 91.38 113 LYS A CA 1
ATOM 888 C C . LYS A 1 113 ? 25.779 25.177 -10.287 1.00 91.38 113 LYS A C 1
ATOM 890 O O . LYS A 1 113 ? 26.284 24.102 -10.015 1.00 91.38 113 LYS A O 1
ATOM 895 N N . ILE A 1 114 ? 24.560 25.240 -10.821 1.00 90.75 114 ILE A N 1
ATOM 896 C CA . ILE A 1 114 ? 23.865 24.030 -11.282 1.00 90.75 114 ILE A CA 1
ATOM 897 C C . ILE A 1 114 ? 24.618 23.465 -12.497 1.00 90.75 114 ILE A C 1
ATOM 899 O O . ILE A 1 114 ? 24.694 24.112 -13.543 1.00 90.75 114 ILE A O 1
ATOM 903 N N . GLU A 1 115 ? 25.170 22.262 -12.357 1.00 90.00 115 GLU A N 1
ATOM 904 C CA . GLU A 1 115 ? 25.952 21.584 -13.393 1.00 90.00 115 GLU A CA 1
ATOM 905 C C . GLU A 1 115 ? 25.066 20.663 -14.239 1.00 90.00 115 GLU A C 1
ATOM 907 O O . GLU A 1 115 ? 24.525 19.678 -13.745 1.00 90.00 115 GLU A O 1
ATOM 912 N N . ILE A 1 116 ? 24.931 20.969 -15.533 1.00 92.00 116 ILE A N 1
ATOM 913 C CA . ILE A 1 116 ? 24.349 20.044 -16.529 1.00 92.00 116 ILE A CA 1
ATOM 914 C C . ILE A 1 116 ? 25.426 19.077 -17.041 1.00 92.00 116 ILE A C 1
ATOM 916 O O . ILE A 1 116 ? 25.164 17.900 -17.276 1.00 92.00 116 ILE A O 1
ATOM 920 N N . PHE A 1 117 ? 26.643 19.594 -17.205 1.00 94.06 117 PHE A N 1
ATOM 921 C CA . PHE A 1 117 ? 27.848 18.830 -17.491 1.00 94.06 117 PHE A CA 1
ATOM 922 C C . PHE A 1 117 ? 28.670 18.732 -16.210 1.00 94.06 117 PHE A C 1
ATOM 924 O O . PHE A 1 117 ? 29.003 19.769 -15.642 1.00 94.06 117 PHE A O 1
ATOM 931 N N . SER A 1 118 ? 29.024 17.519 -15.786 1.00 92.88 118 SER A N 1
ATOM 932 C CA . SER A 1 118 ? 29.894 17.291 -14.630 1.00 92.88 118 SER A CA 1
ATOM 933 C C . SER A 1 118 ? 31.362 17.159 -15.063 1.00 92.88 118 SER A C 1
ATOM 935 O O . SER A 1 118 ? 31.734 16.137 -15.658 1.00 92.88 118 SER A O 1
ATOM 937 N N . PRO A 1 119 ? 32.237 18.133 -14.736 1.00 92.81 119 PRO A N 1
ATOM 938 C CA . PRO A 1 119 ? 33.670 18.022 -15.010 1.00 92.81 119 PRO A CA 1
ATOM 939 C C . PRO A 1 119 ? 34.306 16.834 -14.282 1.00 92.81 119 PRO A C 1
ATOM 941 O O . PRO A 1 119 ? 35.191 16.173 -14.827 1.00 92.81 119 PRO A O 1
ATOM 944 N N . GLN A 1 120 ? 33.816 16.522 -13.078 1.00 91.94 120 GLN A N 1
ATOM 945 C CA . GLN A 1 120 ? 34.265 15.383 -12.278 1.00 91.94 120 GLN A CA 1
ATOM 946 C C . GLN A 1 120 ? 34.045 14.058 -13.009 1.00 91.94 120 GLN A C 1
ATOM 948 O O . GLN A 1 120 ? 34.993 13.289 -13.163 1.00 91.94 120 GLN A O 1
ATOM 953 N N . LEU A 1 121 ? 32.829 13.818 -13.512 1.00 92.88 121 LEU A N 1
ATOM 954 C CA . LEU A 1 121 ? 32.520 12.599 -14.261 1.00 92.88 121 LEU A CA 1
ATOM 955 C C . LEU A 1 121 ? 33.252 12.558 -15.604 1.00 92.88 121 LEU A C 1
ATOM 957 O O . LEU A 1 121 ? 33.742 11.502 -15.999 1.00 92.88 121 LEU A O 1
ATOM 961 N N . HIS A 1 122 ? 33.395 13.699 -16.287 1.00 94.62 122 HIS A N 1
ATOM 962 C CA . HIS A 1 122 ? 34.136 13.753 -17.548 1.00 94.62 122 HIS A CA 1
ATOM 963 C C . HIS A 1 122 ? 35.588 13.292 -17.395 1.00 94.62 122 HIS A C 1
ATOM 965 O O . HIS A 1 122 ? 36.073 12.507 -18.212 1.00 94.62 122 HIS A O 1
ATOM 971 N N . ARG A 1 123 ? 36.264 13.725 -16.321 1.00 95.88 123 ARG A N 1
ATOM 972 C CA . ARG A 1 123 ? 37.652 13.340 -16.028 1.00 95.88 123 ARG A CA 1
ATOM 973 C C . ARG A 1 123 ? 37.834 11.840 -15.778 1.00 95.88 123 ARG A C 1
ATOM 975 O O . ARG A 1 123 ? 38.953 11.360 -15.922 1.00 95.88 123 ARG A O 1
ATOM 982 N N . LEU A 1 124 ? 36.770 11.092 -15.464 1.00 94.75 124 LEU A N 1
ATOM 983 C CA . LEU A 1 124 ? 36.840 9.630 -15.346 1.00 94.75 124 LEU A CA 1
ATOM 984 C C . LEU A 1 124 ? 37.068 8.931 -16.695 1.00 94.75 124 LEU A C 1
ATOM 986 O O . LEU A 1 124 ? 37.422 7.756 -16.703 1.00 94.75 124 LEU A O 1
ATOM 990 N N . GLY A 1 125 ? 36.850 9.613 -17.828 1.00 95.31 125 GLY A N 1
ATOM 991 C CA . GLY A 1 125 ? 37.154 9.073 -19.157 1.00 95.31 125 GLY A CA 1
ATOM 992 C C . GLY A 1 125 ? 36.293 7.874 -19.577 1.00 95.31 125 GLY A C 1
ATOM 993 O O . GLY A 1 125 ? 36.722 7.086 -20.414 1.00 95.31 125 GLY A O 1
ATOM 994 N N . ARG A 1 126 ? 35.086 7.719 -19.011 1.00 94.69 126 ARG A N 1
ATOM 995 C CA . ARG A 1 126 ? 34.169 6.586 -19.263 1.00 94.69 126 ARG A CA 1
ATOM 996 C C . ARG A 1 126 ? 32.833 7.029 -19.888 1.00 94.69 126 ARG A C 1
ATOM 998 O O . ARG A 1 126 ? 31.782 6.750 -19.317 1.00 94.69 126 ARG A O 1
ATOM 1005 N N . PRO A 1 127 ? 32.819 7.717 -21.046 1.00 91.81 127 PRO A N 1
ATOM 1006 C CA . PRO A 1 127 ? 31.612 8.351 -21.593 1.00 91.81 127 PRO A CA 1
ATOM 1007 C C . PRO A 1 127 ? 30.498 7.377 -22.009 1.00 91.81 127 PRO A C 1
ATOM 1009 O O . PRO A 1 127 ? 29.362 7.814 -22.200 1.00 91.81 127 PRO A O 1
ATOM 1012 N N . ASP A 1 128 ? 30.804 6.090 -22.161 1.00 90.94 128 ASP A N 1
ATOM 1013 C CA . ASP A 1 128 ? 29.838 5.063 -22.568 1.00 90.94 128 ASP A CA 1
ATOM 1014 C C . ASP A 1 128 ? 29.147 4.374 -21.387 1.00 90.94 128 ASP A C 1
ATOM 1016 O O . ASP A 1 128 ? 28.149 3.696 -21.587 1.00 90.94 128 ASP A O 1
ATOM 1020 N N . GLU A 1 129 ? 29.626 4.584 -20.156 1.00 90.00 129 GLU A N 1
ATOM 1021 C CA . GLU A 1 129 ? 29.030 4.010 -18.937 1.00 90.00 129 GLU A CA 1
ATOM 1022 C C . GLU A 1 129 ? 28.733 5.067 -17.859 1.00 90.00 129 GLU A C 1
ATOM 1024 O O . GLU A 1 129 ? 27.790 4.922 -17.086 1.00 90.00 129 GLU A O 1
ATOM 1029 N N . ILE A 1 130 ? 29.538 6.132 -17.793 1.00 93.75 130 ILE A N 1
ATOM 1030 C CA . ILE A 1 130 ? 29.452 7.228 -16.819 1.00 93.75 130 ILE A CA 1
ATOM 1031 C C . ILE A 1 130 ? 29.601 8.556 -17.581 1.00 93.75 130 ILE A C 1
ATOM 1033 O O . ILE A 1 130 ? 30.658 9.197 -17.548 1.00 93.75 130 ILE A O 1
ATOM 1037 N N . PRO A 1 131 ? 28.580 8.961 -18.351 1.00 94.00 131 PRO A N 1
ATOM 1038 C CA . PRO A 1 131 ? 28.662 10.158 -19.165 1.00 94.00 131 PRO A CA 1
ATOM 1039 C C . PRO A 1 131 ? 28.621 11.413 -18.288 1.00 94.00 131 PRO A C 1
ATOM 1041 O O . PRO A 1 131 ? 27.927 11.473 -17.277 1.00 94.00 131 PRO A O 1
ATOM 1044 N N . ALA A 1 132 ? 29.339 12.453 -18.712 1.00 94.31 132 ALA A N 1
ATOM 1045 C CA . ALA A 1 132 ? 29.358 13.743 -18.020 1.00 94.31 132 ALA A CA 1
ATOM 1046 C C . ALA A 1 132 ? 28.033 14.519 -18.127 1.00 94.31 132 ALA A C 1
ATOM 1048 O O . ALA A 1 132 ? 27.814 15.458 -17.369 1.00 94.31 132 ALA A O 1
ATOM 1049 N N . VAL A 1 133 ? 27.172 14.129 -19.071 1.00 94.12 133 VAL A N 1
ATOM 1050 C CA . VAL A 1 133 ? 25.818 14.652 -19.282 1.00 94.12 133 VAL A CA 1
ATOM 1051 C C . VAL A 1 133 ? 24.869 13.456 -19.332 1.00 94.12 133 VAL A C 1
ATOM 1053 O O . VAL A 1 133 ? 25.213 12.468 -19.990 1.00 94.12 133 VAL A O 1
ATOM 1056 N N . PRO A 1 134 ? 23.684 13.515 -18.700 1.00 89.56 134 PRO A N 1
ATOM 1057 C CA . PRO A 1 134 ? 22.690 12.456 -18.823 1.00 89.56 134 PRO A CA 1
ATOM 1058 C C . PRO A 1 134 ? 22.358 12.175 -20.296 1.00 89.56 134 PRO A C 1
ATOM 1060 O O . PRO A 1 134 ? 21.885 13.052 -21.017 1.00 89.56 134 PRO A O 1
ATOM 1063 N N . LYS A 1 135 ? 22.609 10.944 -20.741 1.00 89.19 135 LYS A N 1
ATOM 1064 C CA . LYS A 1 135 ? 22.213 10.426 -22.055 1.00 89.19 135 LYS A CA 1
ATOM 1065 C C . LYS A 1 135 ? 21.702 9.001 -21.888 1.00 89.19 135 LYS A C 1
ATOM 1067 O O . LYS A 1 135 ? 22.094 8.319 -20.942 1.00 89.19 135 LYS A O 1
ATOM 1072 N N . TYR A 1 136 ? 20.860 8.550 -22.811 1.00 89.94 136 TYR A N 1
ATOM 1073 C CA . TYR A 1 136 ? 20.493 7.140 -22.869 1.00 89.94 136 TYR A CA 1
ATOM 1074 C C . TYR A 1 136 ? 21.731 6.296 -23.203 1.00 89.94 136 TYR A C 1
ATOM 1076 O O . TYR A 1 136 ? 22.471 6.610 -24.139 1.00 89.94 136 TYR A O 1
ATOM 1084 N N . ILE A 1 137 ? 21.950 5.247 -22.417 1.00 89.56 137 ILE A N 1
ATOM 1085 C CA . ILE A 1 137 ? 22.947 4.204 -22.648 1.00 89.56 137 ILE A CA 1
ATOM 1086 C C . ILE A 1 137 ? 22.165 2.903 -22.598 1.00 89.56 137 ILE A C 1
ATOM 1088 O O . ILE A 1 137 ? 21.506 2.639 -21.594 1.00 89.56 137 ILE A O 1
ATOM 1092 N N . GLN A 1 138 ? 22.221 2.125 -23.679 1.00 89.44 138 GLN A N 1
ATOM 1093 C CA . GLN A 1 138 ? 21.526 0.847 -23.724 1.00 89.44 138 GLN A CA 1
ATOM 1094 C C . GLN A 1 138 ? 22.048 -0.072 -22.622 1.00 89.44 138 GLN A C 1
ATOM 1096 O O . GLN A 1 138 ? 23.252 -0.206 -22.397 1.00 89.44 138 GLN A O 1
ATOM 1101 N N . GLU A 1 139 ? 21.107 -0.685 -21.928 1.00 87.88 139 GLU A N 1
ATOM 1102 C CA . GLU A 1 139 ? 21.354 -1.542 -20.789 1.00 87.88 139 GLU A CA 1
ATOM 1103 C C . GLU A 1 139 ? 21.958 -2.879 -21.241 1.00 87.88 139 GLU A C 1
ATOM 1105 O O . GLU A 1 139 ? 21.780 -3.308 -22.381 1.00 87.88 139 GLU A O 1
ATOM 1110 N N . TRP A 1 140 ? 22.691 -3.556 -20.351 1.00 87.44 140 TRP A N 1
ATOM 1111 C CA . TRP A 1 140 ? 23.330 -4.843 -20.677 1.00 87.44 140 TRP A CA 1
ATOM 1112 C C . TRP A 1 140 ? 22.333 -5.969 -20.946 1.00 87.44 140 TRP A C 1
ATOM 1114 O O . TRP A 1 140 ? 22.678 -6.946 -21.600 1.00 87.44 140 TRP A O 1
ATOM 1124 N N . GLU A 1 141 ? 21.139 -5.826 -20.381 1.00 88.81 141 GLU A N 1
ATOM 1125 C CA . GLU A 1 141 ? 19.969 -6.656 -20.610 1.00 88.81 141 GLU A CA 1
ATOM 1126 C C . GLU A 1 141 ? 18.848 -5.719 -21.055 1.00 88.81 141 GLU A C 1
ATOM 1128 O O . GLU A 1 141 ? 18.443 -4.813 -20.324 1.00 88.81 141 GLU A O 1
ATOM 1133 N N . SER A 1 142 ? 18.400 -5.896 -22.288 1.00 91.06 142 SER A N 1
ATOM 1134 C CA . SER A 1 142 ? 17.592 -4.940 -23.015 1.00 91.06 142 SER A CA 1
ATOM 1135 C C . SER A 1 142 ? 16.640 -5.655 -23.975 1.00 91.06 142 SER A C 1
ATOM 1137 O O . SER A 1 142 ? 17.026 -6.613 -24.653 1.00 91.06 142 SER A O 1
ATOM 1139 N N . PRO A 1 143 ? 15.406 -5.148 -24.140 1.00 90.75 143 PRO A N 1
ATOM 1140 C CA . PRO A 1 143 ? 14.502 -5.630 -25.183 1.00 90.75 143 PRO A CA 1
ATOM 1141 C C . PRO A 1 143 ? 15.032 -5.373 -26.606 1.00 90.75 143 PRO A C 1
ATOM 1143 O O . PRO A 1 143 ? 14.494 -5.926 -27.563 1.00 90.75 143 PRO A O 1
ATOM 1146 N N . PHE A 1 144 ? 16.081 -4.557 -26.758 1.00 91.44 144 PHE A N 1
ATOM 1147 C CA . PHE A 1 144 ? 16.732 -4.256 -28.037 1.00 91.44 144 PHE A CA 1
ATOM 1148 C C . PHE A 1 144 ? 18.012 -5.077 -28.275 1.00 91.44 144 PHE A C 1
ATOM 1150 O O . PHE A 1 144 ? 18.645 -4.939 -29.323 1.00 91.44 144 PHE A O 1
ATOM 1157 N N . GLY A 1 145 ? 18.419 -5.903 -27.305 1.00 91.06 145 GLY A N 1
ATOM 1158 C CA . GLY A 1 145 ? 19.592 -6.769 -27.387 1.00 91.06 145 GLY A CA 1
ATOM 1159 C C . GLY A 1 145 ? 19.289 -8.172 -27.941 1.00 91.06 145 GLY A C 1
ATOM 1160 O O . GLY A 1 145 ? 18.125 -8.556 -28.093 1.00 91.06 145 GLY A O 1
ATOM 1161 N N . PRO A 1 146 ? 20.324 -8.976 -28.252 1.00 91.44 146 PRO A N 1
ATOM 1162 C CA . PRO A 1 146 ? 20.163 -10.351 -28.740 1.00 91.44 146 PRO A CA 1
ATOM 1163 C C . PRO A 1 146 ? 19.443 -11.286 -27.750 1.00 91.44 146 PRO A C 1
ATOM 1165 O O . PRO A 1 146 ? 18.799 -12.251 -28.164 1.00 91.44 146 PRO A O 1
ATOM 1168 N N . GLU A 1 147 ? 19.514 -11.007 -26.449 1.00 89.75 147 GLU A N 1
ATOM 1169 C CA . GLU A 1 147 ? 18.838 -11.737 -25.376 1.00 89.75 147 GLU A CA 1
ATOM 1170 C C . GLU A 1 147 ? 17.313 -11.753 -25.530 1.00 89.75 147 GLU A C 1
ATOM 1172 O O . GLU A 1 147 ? 16.680 -12.745 -25.157 1.00 89.75 147 GLU A O 1
ATOM 1177 N N . ALA A 1 148 ? 16.731 -10.726 -26.162 1.00 93.25 148 ALA A N 1
ATOM 1178 C CA . ALA A 1 148 ? 15.297 -10.635 -26.426 1.00 93.25 148 ALA A CA 1
ATOM 1179 C C . ALA A 1 148 ? 14.779 -11.794 -27.300 1.00 93.25 148 ALA A C 1
ATOM 1181 O O . ALA A 1 148 ? 13.613 -12.174 -27.203 1.00 93.25 148 ALA A O 1
ATOM 1182 N N . ALA A 1 149 ? 15.647 -12.421 -28.107 1.00 93.88 149 ALA A N 1
ATOM 1183 C CA . ALA A 1 149 ? 15.286 -13.599 -28.896 1.00 93.88 149 ALA A CA 1
ATOM 1184 C C . ALA A 1 149 ? 14.953 -14.822 -28.020 1.00 93.88 149 ALA A C 1
ATOM 1186 O O . ALA A 1 149 ? 14.124 -15.650 -28.399 1.00 93.88 149 ALA A O 1
ATOM 1187 N N . ARG A 1 150 ? 15.588 -14.942 -26.845 1.00 95.19 150 ARG A N 1
ATOM 1188 C CA . ARG A 1 150 ? 15.352 -16.032 -25.882 1.00 95.19 150 ARG A CA 1
ATOM 1189 C C . ARG A 1 150 ? 14.376 -15.620 -24.780 1.00 95.19 150 ARG A C 1
ATOM 1191 O O . ARG A 1 150 ? 13.559 -16.432 -24.343 1.00 95.19 150 ARG A O 1
ATOM 1198 N N . TYR A 1 151 ? 14.457 -14.364 -24.360 1.00 96.88 151 TYR A N 1
ATOM 1199 C CA . TYR A 1 151 ? 13.715 -13.779 -23.252 1.00 96.88 151 TYR A CA 1
ATOM 1200 C C . TYR A 1 151 ? 13.001 -12.508 -23.728 1.00 96.88 151 TYR A C 1
ATOM 1202 O O . TYR A 1 151 ? 13.528 -11.413 -23.570 1.00 96.88 151 TYR A O 1
ATOM 1210 N N . PRO A 1 152 ? 11.821 -12.632 -24.353 1.00 96.00 152 PRO A N 1
ATOM 1211 C CA . PRO A 1 152 ? 11.195 -11.534 -25.090 1.00 96.00 152 PRO A CA 1
ATOM 1212 C C . PRO A 1 152 ? 10.504 -10.483 -24.210 1.00 96.00 152 PRO A C 1
ATOM 1214 O O . PRO A 1 152 ? 9.912 -9.554 -24.749 1.00 96.00 152 PRO A O 1
ATOM 1217 N N . LEU A 1 153 ? 10.501 -10.647 -22.884 1.00 96.69 153 LEU A N 1
ATOM 1218 C CA . LEU A 1 153 ? 9.829 -9.735 -21.960 1.00 96.69 153 LEU A CA 1
ATOM 1219 C C . LEU A 1 153 ? 10.847 -9.069 -21.040 1.00 96.69 153 LEU A C 1
ATOM 1221 O O . LEU A 1 153 ? 11.703 -9.748 -20.476 1.00 96.69 153 LEU A O 1
ATOM 1225 N N . GLN A 1 154 ? 10.711 -7.763 -20.834 1.00 96.00 154 GLN A N 1
ATOM 1226 C CA . GLN A 1 154 ? 11.463 -7.050 -19.808 1.00 96.00 154 GLN A CA 1
ATOM 1227 C C . GLN A 1 154 ? 10.715 -7.148 -18.476 1.00 96.00 154 GLN A C 1
ATOM 1229 O O . GLN A 1 154 ? 9.591 -6.666 -18.342 1.00 96.00 154 GLN A O 1
ATOM 1234 N N . ALA A 1 155 ? 11.331 -7.769 -17.478 1.00 96.31 155 ALA A N 1
ATOM 1235 C CA . ALA A 1 155 ? 10.874 -7.721 -16.106 1.00 96.31 155 ALA A CA 1
ATOM 1236 C C . ALA A 1 155 ? 11.356 -6.444 -15.408 1.00 96.31 155 ALA A C 1
ATOM 1238 O O . ALA A 1 155 ? 12.536 -6.082 -15.453 1.00 96.31 155 ALA A O 1
ATOM 1239 N N . MET A 1 156 ? 10.429 -5.796 -14.712 1.00 94.56 156 MET A N 1
ATOM 1240 C CA . MET A 1 156 ? 10.689 -4.682 -13.810 1.00 94.56 156 MET A CA 1
ATOM 1241 C C . MET A 1 156 ? 10.202 -5.039 -12.411 1.00 94.56 156 MET A C 1
ATOM 1243 O O . MET A 1 156 ? 9.188 -5.717 -12.263 1.00 94.56 156 MET A O 1
ATOM 1247 N N . GLY A 1 157 ? 10.903 -4.582 -11.375 1.00 93.31 157 GLY A N 1
ATOM 1248 C CA . GLY A 1 157 ? 10.375 -4.665 -10.017 1.00 93.31 157 GLY A CA 1
ATOM 1249 C C . GLY A 1 157 ? 9.926 -3.313 -9.499 1.00 93.31 157 GLY A C 1
ATOM 1250 O O . GLY A 1 157 ? 10.756 -2.421 -9.410 1.00 93.31 157 GLY A O 1
ATOM 1251 N N . HIS A 1 158 ? 8.667 -3.134 -9.105 1.00 93.06 158 HIS A N 1
ATOM 1252 C CA . HIS A 1 158 ? 8.231 -1.920 -8.402 1.00 93.06 158 HIS A CA 1
ATOM 1253 C C . HIS A 1 158 ? 8.242 -2.084 -6.873 1.00 93.06 158 HIS A C 1
ATOM 1255 O O . HIS A 1 158 ? 8.202 -3.195 -6.338 1.00 93.06 158 HIS A O 1
ATOM 1261 N N . HIS A 1 159 ? 8.243 -0.962 -6.149 1.00 93.00 159 HIS A N 1
ATOM 1262 C CA . HIS A 1 159 ? 7.969 -0.960 -4.712 1.00 93.00 159 HIS A CA 1
ATOM 1263 C C . HIS A 1 159 ? 6.473 -1.134 -4.458 1.00 93.00 159 HIS A C 1
ATOM 1265 O O . HIS A 1 159 ? 5.677 -0.250 -4.769 1.00 93.00 159 HIS A O 1
ATOM 1271 N N . THR A 1 160 ? 6.102 -2.273 -3.879 1.00 91.44 160 THR A N 1
ATOM 1272 C CA . THR A 1 160 ? 4.721 -2.548 -3.466 1.00 91.44 160 THR A CA 1
ATOM 1273 C C . THR A 1 160 ? 4.303 -1.693 -2.269 1.00 91.44 160 THR A C 1
ATOM 1275 O O . THR A 1 160 ? 5.128 -1.283 -1.457 1.00 91.44 160 THR A O 1
ATOM 1278 N N . LEU A 1 161 ? 2.995 -1.478 -2.124 1.00 91.38 161 LEU A N 1
ATOM 1279 C CA . LEU A 1 161 ? 2.386 -0.844 -0.951 1.00 91.38 161 LEU A CA 1
ATOM 1280 C C . LEU A 1 161 ? 2.244 -1.795 0.252 1.00 91.38 161 LEU A C 1
ATOM 1282 O O . LEU A 1 161 ? 1.900 -1.347 1.341 1.00 91.38 161 LEU A O 1
ATOM 1286 N N . HIS A 1 162 ? 2.514 -3.090 0.068 1.00 90.94 162 HIS A N 1
ATOM 1287 C CA . HIS A 1 162 ? 2.553 -4.089 1.140 1.00 90.94 162 HIS A CA 1
ATOM 1288 C C . HIS A 1 162 ? 3.700 -3.811 2.125 1.00 90.94 162 HIS A C 1
ATOM 1290 O O . HIS A 1 162 ? 3.512 -3.859 3.333 1.00 90.94 162 HIS A O 1
ATOM 1296 N N . ARG A 1 163 ? 4.909 -3.544 1.623 1.00 93.00 163 ARG A N 1
ATOM 1297 C CA . ARG A 1 163 ? 6.158 -3.687 2.389 1.00 93.00 163 ARG A CA 1
ATOM 1298 C C . ARG A 1 163 ? 7.222 -2.694 1.940 1.00 93.00 163 ARG A C 1
ATOM 1300 O O . ARG A 1 163 ? 7.166 -2.164 0.833 1.00 93.00 163 ARG A O 1
ATOM 1307 N N . VAL A 1 164 ? 8.227 -2.489 2.787 1.00 92.62 164 VAL A N 1
ATOM 1308 C CA . VAL A 1 164 ? 9.400 -1.661 2.473 1.00 92.62 164 VAL A CA 1
ATOM 1309 C C . VAL A 1 164 ? 10.582 -2.590 2.237 1.00 92.62 164 VAL A C 1
ATOM 1311 O O . VAL A 1 164 ? 11.145 -3.139 3.182 1.00 92.62 164 VAL A O 1
ATOM 1314 N N . HIS A 1 165 ? 10.941 -2.796 0.968 1.00 90.88 165 HIS A N 1
ATOM 1315 C CA . HIS A 1 165 ? 11.835 -3.890 0.570 1.00 90.88 165 HIS A CA 1
ATOM 1316 C C . HIS A 1 165 ? 11.339 -5.218 1.172 1.00 90.88 165 HIS A C 1
ATOM 1318 O O . HIS A 1 165 ? 10.163 -5.536 1.022 1.00 90.88 165 HIS A O 1
ATOM 1324 N N . SER A 1 166 ? 12.199 -5.981 1.852 1.00 93.06 166 SER A N 1
ATOM 1325 C CA . SER A 1 166 ? 11.837 -7.231 2.530 1.00 93.06 166 SER A CA 1
ATOM 1326 C C . SER A 1 166 ? 11.227 -7.055 3.919 1.00 93.06 166 SER A C 1
ATOM 1328 O O . SER A 1 166 ? 10.798 -8.035 4.527 1.00 93.06 166 SER A O 1
ATOM 1330 N N . THR A 1 167 ? 11.182 -5.838 4.455 1.00 94.94 167 THR A N 1
ATOM 1331 C CA . THR A 1 167 ? 10.623 -5.582 5.785 1.00 94.94 167 THR A CA 1
ATOM 1332 C C . THR A 1 167 ? 9.101 -5.590 5.722 1.00 94.94 167 THR A C 1
ATOM 1334 O O . THR A 1 167 ? 8.528 -4.906 4.879 1.00 94.94 167 THR A O 1
ATOM 1337 N N . HIS A 1 168 ? 8.455 -6.298 6.654 1.00 94.50 168 HIS A N 1
ATOM 1338 C CA . HIS A 1 168 ? 6.998 -6.500 6.744 1.00 94.50 168 HIS A CA 1
ATOM 1339 C C . HIS A 1 168 ? 6.386 -7.491 5.748 1.00 94.50 168 HIS A C 1
ATOM 1341 O O . HIS A 1 168 ? 5.168 -7.619 5.718 1.00 94.50 168 HIS A O 1
ATOM 1347 N N . ASP A 1 169 ? 7.189 -8.246 4.990 1.00 93.56 169 ASP A N 1
ATOM 1348 C CA . ASP A 1 169 ? 6.652 -9.269 4.077 1.00 93.56 169 ASP A CA 1
ATOM 1349 C C . ASP A 1 169 ? 5.865 -10.374 4.807 1.00 93.56 169 ASP A C 1
ATOM 1351 O O . ASP A 1 169 ? 5.069 -11.075 4.200 1.00 93.56 169 ASP A O 1
ATOM 1355 N N . ASN A 1 170 ? 6.060 -10.520 6.117 1.00 93.50 170 ASN A N 1
ATOM 1356 C CA . ASN A 1 170 ? 5.360 -11.464 6.984 1.00 93.50 170 ASN A CA 1
ATOM 1357 C C . ASN A 1 170 ? 4.094 -10.896 7.658 1.00 93.50 170 ASN A C 1
ATOM 1359 O O . ASN A 1 170 ? 3.577 -11.529 8.580 1.00 93.50 170 ASN A O 1
ATOM 1363 N N . VAL A 1 171 ? 3.622 -9.708 7.267 1.00 95.25 171 VAL A N 1
ATOM 1364 C CA . VAL A 1 171 ? 2.408 -9.100 7.831 1.00 95.25 171 VAL A CA 1
ATOM 1365 C C . VAL A 1 171 ? 1.196 -9.506 6.994 1.00 95.25 171 VAL A C 1
ATOM 1367 O O . VAL A 1 171 ? 0.929 -8.951 5.931 1.00 95.25 171 VAL A O 1
ATOM 1370 N N . ASP A 1 172 ? 0.423 -10.452 7.515 1.00 94.94 172 ASP A N 1
ATOM 1371 C CA . ASP A 1 172 ? -0.744 -11.059 6.866 1.00 94.94 172 ASP A CA 1
ATOM 1372 C C . ASP A 1 172 ? -1.815 -10.047 6.407 1.00 94.94 172 ASP A C 1
ATOM 1374 O O . ASP A 1 172 ? -2.408 -10.199 5.340 1.00 94.94 172 ASP A O 1
ATOM 1378 N N . TRP A 1 173 ? -2.057 -8.981 7.175 1.00 95.31 173 TRP A N 1
ATOM 1379 C CA . TRP A 1 173 ? -3.004 -7.923 6.808 1.00 95.31 173 TRP A CA 1
ATOM 1380 C C . TRP A 1 173 ? -2.548 -7.114 5.597 1.00 95.31 173 TRP A C 1
ATOM 1382 O O . TRP A 1 173 ? -3.382 -6.688 4.795 1.00 95.31 173 TRP A O 1
ATOM 1392 N N . LEU A 1 174 ? -1.240 -6.895 5.464 1.00 95.12 174 LEU A N 1
ATOM 1393 C CA . LEU A 1 174 ? -0.664 -6.192 4.323 1.00 95.12 174 LEU A CA 1
ATOM 1394 C C . LEU A 1 174 ? -0.582 -7.121 3.108 1.00 95.12 174 LEU A C 1
ATOM 1396 O O . LEU A 1 174 ? -0.851 -6.668 1.997 1.00 95.12 174 LEU A O 1
ATOM 1400 N N . GLU A 1 175 ? -0.329 -8.415 3.320 1.00 93.56 175 GLU A N 1
ATOM 1401 C CA . GLU A 1 175 ? -0.381 -9.442 2.275 1.00 93.56 175 GLU A CA 1
ATOM 1402 C C . GLU A 1 175 ? -1.789 -9.609 1.694 1.00 93.56 175 GLU A C 1
ATOM 1404 O O . GLU A 1 175 ? -1.949 -9.660 0.478 1.00 93.56 175 GLU A O 1
ATOM 1409 N N . GLU A 1 176 ? -2.824 -9.617 2.534 1.00 94.62 176 GLU A N 1
ATOM 1410 C CA . GLU A 1 176 ? -4.216 -9.606 2.076 1.00 94.62 176 GLU A CA 1
ATOM 1411 C C . GLU A 1 176 ? -4.554 -8.321 1.306 1.00 94.62 176 GLU A C 1
ATOM 1413 O O . GLU A 1 176 ? -5.232 -8.366 0.276 1.00 94.62 176 GLU A O 1
ATOM 1418 N N . ALA A 1 177 ? -4.093 -7.165 1.795 1.00 94.44 177 ALA A N 1
ATOM 1419 C CA . ALA A 1 177 ? -4.345 -5.888 1.141 1.00 94.44 177 ALA A CA 1
ATOM 1420 C C . ALA A 1 177 ? -3.624 -5.785 -0.211 1.00 94.44 177 ALA A C 1
ATOM 1422 O O . ALA A 1 177 ? -4.189 -5.233 -1.151 1.00 94.44 177 ALA A O 1
ATOM 1423 N N . PHE A 1 178 ? -2.411 -6.314 -0.333 1.00 94.25 178 PHE A N 1
ATOM 1424 C CA . PHE A 1 178 ? -1.592 -6.238 -1.542 1.00 94.25 178 PHE A CA 1
ATOM 1425 C C . PHE A 1 178 ? -0.902 -7.587 -1.808 1.00 94.25 178 PHE A C 1
ATOM 1427 O O . PHE A 1 178 ? 0.294 -7.748 -1.523 1.00 94.25 178 PHE A O 1
ATOM 1434 N N . PRO A 1 179 ? -1.640 -8.561 -2.372 1.00 93.69 179 PRO A N 1
ATOM 1435 C CA . PRO A 1 179 ? -1.110 -9.892 -2.634 1.00 93.69 179 PRO A CA 1
ATOM 1436 C C . PRO A 1 179 ? 0.054 -9.860 -3.625 1.00 93.69 179 PRO A C 1
ATOM 1438 O O . PRO A 1 179 ? 0.019 -9.143 -4.627 1.00 93.69 179 PRO A O 1
ATOM 1441 N N . GLN A 1 180 ? 1.069 -10.689 -3.384 1.00 94.81 180 GLN A N 1
ATOM 1442 C CA . GLN A 1 180 ? 2.231 -10.792 -4.262 1.00 94.81 180 GLN A CA 1
ATOM 1443 C C . GLN A 1 180 ? 1.881 -11.513 -5.570 1.00 94.81 180 GLN A C 1
ATOM 1445 O O . GLN A 1 180 ? 1.462 -12.672 -5.565 1.00 94.81 180 GLN A O 1
ATOM 1450 N N . ARG A 1 181 ? 2.037 -10.814 -6.700 1.00 95.44 181 ARG A N 1
ATOM 1451 C CA . ARG A 1 181 ? 1.686 -11.296 -8.045 1.00 95.44 181 ARG A CA 1
ATOM 1452 C C . ARG A 1 181 ? 2.611 -10.706 -9.096 1.00 95.44 181 ARG A C 1
ATOM 1454 O O . ARG A 1 181 ? 3.090 -9.593 -8.925 1.00 95.44 181 ARG A O 1
ATOM 1461 N N . ALA A 1 182 ? 2.792 -11.417 -10.202 1.00 97.31 182 ALA A N 1
ATOM 1462 C CA . ALA A 1 182 ? 3.301 -10.804 -11.422 1.00 97.31 182 ALA A CA 1
ATOM 1463 C C . ALA A 1 182 ? 2.171 -10.030 -12.113 1.00 97.31 182 ALA A C 1
ATOM 1465 O O . ALA A 1 182 ? 1.031 -10.494 -12.137 1.00 97.31 182 ALA A O 1
ATOM 1466 N N . PHE A 1 183 ? 2.476 -8.895 -12.721 1.00 97.25 183 PHE A N 1
ATOM 1467 C CA . PHE A 1 183 ? 1.540 -8.104 -13.509 1.00 97.25 183 PHE A CA 1
ATOM 1468 C C . PHE A 1 183 ? 1.959 -8.142 -14.976 1.00 97.25 183 PHE A C 1
ATOM 1470 O O . PHE A 1 183 ? 3.127 -7.937 -15.301 1.00 97.25 183 PHE A O 1
ATOM 1477 N N . MET A 1 184 ? 1.011 -8.427 -15.866 1.00 97.44 184 MET A N 1
ATOM 1478 C CA . MET A 1 184 ? 1.276 -8.579 -17.298 1.00 97.44 184 MET A CA 1
ATOM 1479 C C . MET A 1 184 ? 0.168 -7.933 -18.127 1.00 97.44 184 MET A C 1
ATOM 1481 O O . MET A 1 184 ? -1.003 -7.935 -17.737 1.00 97.44 184 MET A O 1
ATOM 1485 N N . ASN A 1 185 ? 0.524 -7.414 -19.301 1.00 97.25 185 ASN A N 1
ATOM 1486 C CA . ASN A 1 185 ? -0.462 -6.921 -20.250 1.00 97.25 185 ASN A CA 1
ATOM 1487 C C . ASN A 1 185 ? -1.342 -8.073 -20.808 1.00 97.25 185 ASN A C 1
ATOM 1489 O O . ASN A 1 185 ? -0.826 -9.150 -21.129 1.00 97.25 185 ASN A O 1
ATOM 1493 N N . PRO A 1 186 ? -2.666 -7.879 -20.980 1.00 95.69 186 PRO A N 1
ATOM 1494 C CA . PRO A 1 186 ? -3.544 -8.878 -21.592 1.00 95.69 186 PRO A CA 1
ATOM 1495 C C . PRO A 1 186 ? -3.121 -9.368 -22.990 1.00 95.69 186 PRO A C 1
ATOM 1497 O O . PRO A 1 186 ? -3.467 -10.490 -23.362 1.00 95.69 186 PRO A O 1
ATOM 1500 N N . GLU A 1 187 ? -2.410 -8.563 -23.783 1.00 94.75 187 GLU A N 1
ATOM 1501 C CA . GLU A 1 187 ? -1.906 -8.953 -25.108 1.00 94.75 187 GLU A CA 1
ATOM 1502 C C . GLU A 1 187 ? -0.783 -9.991 -25.010 1.00 94.75 187 GLU A C 1
ATOM 1504 O O . GLU A 1 187 ? -0.870 -11.053 -25.636 1.00 94.75 187 GLU A O 1
ATOM 1509 N N . ASP A 1 188 ? 0.206 -9.750 -24.146 1.00 96.75 188 ASP A N 1
ATOM 1510 C CA . ASP A 1 188 ? 1.300 -10.692 -23.881 1.00 96.75 188 ASP A CA 1
ATOM 1511 C C . ASP A 1 188 ? 0.803 -12.006 -23.289 1.00 96.75 188 ASP A C 1
ATOM 1513 O O . ASP A 1 188 ? 1.299 -13.086 -23.634 1.00 96.75 188 ASP A O 1
ATOM 1517 N N . ALA A 1 189 ? -0.198 -11.915 -22.414 1.00 96.38 189 ALA A N 1
ATOM 1518 C CA . ALA A 1 189 ? -0.834 -13.069 -21.804 1.00 96.38 189 ALA A CA 1
ATOM 1519 C C . ALA A 1 189 ? -1.593 -13.912 -22.833 1.00 96.38 189 ALA A C 1
ATOM 1521 O O . ALA A 1 189 ? -1.503 -15.142 -22.809 1.00 96.38 189 ALA A O 1
ATOM 1522 N N . ARG A 1 190 ? -2.292 -13.271 -23.782 1.00 95.44 190 ARG A N 1
ATOM 1523 C CA . ARG A 1 190 ? -3.024 -13.954 -24.860 1.00 95.44 190 ARG A CA 1
ATOM 1524 C C . ARG A 1 190 ? -2.085 -14.761 -25.748 1.00 95.44 190 ARG A C 1
ATOM 1526 O O . ARG A 1 190 ? -2.385 -15.919 -26.029 1.00 95.44 190 ARG A O 1
ATOM 1533 N N . ALA A 1 191 ? -0.937 -14.190 -26.119 1.00 93.62 191 ALA A N 1
ATOM 1534 C CA . ALA A 1 191 ? 0.095 -14.887 -26.890 1.00 93.62 191 ALA A CA 1
ATOM 1535 C C . ALA A 1 191 ? 0.643 -16.134 -26.164 1.00 93.62 191 ALA A C 1
ATOM 1537 O O . ALA A 1 191 ? 1.098 -17.079 -26.804 1.00 93.62 191 ALA A O 1
ATOM 1538 N N . ARG A 1 192 ? 0.554 -16.161 -24.827 1.00 94.94 192 ARG A N 1
ATOM 1539 C CA . ARG A 1 192 ? 1.043 -17.243 -23.954 1.00 94.94 192 ARG A CA 1
ATOM 1540 C C . ARG A 1 192 ? -0.063 -18.149 -23.402 1.00 94.94 192 ARG A C 1
ATOM 1542 O O . ARG A 1 192 ? 0.219 -19.083 -22.652 1.00 94.94 192 ARG A O 1
ATOM 1549 N N . GLY A 1 193 ? -1.327 -17.900 -23.756 1.00 95.19 193 GLY A N 1
ATOM 1550 C CA . GLY A 1 193 ? -2.481 -18.648 -23.249 1.00 95.19 193 GLY A CA 1
ATOM 1551 C C . GLY A 1 193 ? -2.679 -18.551 -21.729 1.00 95.19 193 GLY A C 1
ATOM 1552 O O . GLY A 1 193 ? -3.181 -19.506 -21.130 1.00 95.19 193 GLY A O 1
ATOM 1553 N N . ILE A 1 194 ? -2.259 -17.438 -21.119 1.00 95.69 194 ILE A N 1
ATOM 1554 C CA . ILE A 1 194 ? -2.368 -17.138 -19.683 1.00 95.69 194 ILE A CA 1
ATOM 1555 C C . ILE A 1 194 ? -3.683 -16.394 -19.427 1.00 95.69 194 ILE A C 1
ATOM 1557 O O . ILE A 1 194 ? -4.042 -15.482 -20.173 1.00 95.69 194 ILE A O 1
ATOM 1561 N N . ARG A 1 195 ? -4.408 -16.778 -18.374 1.00 93.81 195 ARG A N 1
ATOM 1562 C CA . ARG A 1 195 ? -5.601 -16.065 -17.897 1.00 93.81 195 ARG A CA 1
ATOM 1563 C C . ARG A 1 195 ? -5.314 -15.323 -16.599 1.00 93.81 195 ARG A C 1
ATOM 1565 O O . ARG A 1 195 ? -4.371 -15.629 -15.877 1.00 93.81 195 ARG A O 1
ATOM 1572 N N . ASP A 1 196 ? -6.168 -14.352 -16.311 1.00 92.00 196 ASP A N 1
ATOM 1573 C CA . ASP A 1 196 ? -6.107 -13.592 -15.072 1.00 92.00 196 ASP A CA 1
ATOM 1574 C C . ASP A 1 196 ? -6.277 -14.501 -13.843 1.00 92.00 196 ASP A C 1
ATOM 1576 O O . ASP A 1 196 ? -7.224 -15.287 -13.762 1.00 92.00 196 ASP A O 1
ATOM 1580 N N . GLY A 1 197 ? -5.329 -14.408 -12.909 1.00 90.94 197 GLY A N 1
ATOM 1581 C CA . GLY A 1 197 ? -5.229 -15.262 -11.726 1.00 90.94 197 GLY A CA 1
ATOM 1582 C C . GLY A 1 197 ? -4.493 -16.592 -11.930 1.00 90.94 197 GLY A C 1
ATOM 1583 O O . GLY A 1 197 ? -4.337 -17.337 -10.960 1.00 90.94 197 GLY A O 1
ATOM 1584 N N . ASP A 1 198 ? -4.026 -16.916 -13.140 1.00 93.75 198 ASP A N 1
ATOM 1585 C CA . ASP A 1 198 ? -3.229 -18.125 -13.374 1.00 93.75 198 ASP A CA 1
ATOM 1586 C C . ASP A 1 198 ? -1.884 -18.035 -12.644 1.00 93.75 198 ASP A C 1
ATOM 1588 O O . ASP A 1 198 ? -1.274 -16.970 -12.556 1.00 93.75 198 ASP A O 1
ATOM 1592 N N . LEU A 1 199 ? -1.373 -19.174 -12.170 1.00 96.12 199 LEU A N 1
ATOM 1593 C CA . LEU A 1 199 ? 0.044 -19.272 -11.829 1.00 96.12 199 LEU A CA 1
ATOM 1594 C C . LEU A 1 199 ? 0.867 -19.193 -13.116 1.00 96.12 199 LEU A C 1
ATOM 1596 O O . LEU A 1 199 ? 0.540 -19.854 -14.104 1.00 96.12 199 LEU A O 1
ATOM 1600 N N . VAL A 1 200 ? 1.955 -18.432 -13.079 1.00 97.19 200 VAL A N 1
ATOM 1601 C CA . VAL A 1 200 ? 2.915 -18.311 -14.179 1.00 97.19 200 VAL A CA 1
ATOM 1602 C C . VAL A 1 200 ? 4.309 -18.642 -13.682 1.00 97.19 200 VAL A C 1
ATOM 1604 O O . VAL A 1 200 ? 4.651 -18.332 -12.543 1.00 97.19 200 VAL A O 1
ATOM 1607 N N . LYS A 1 201 ? 5.111 -19.273 -14.537 1.00 97.81 201 LYS A N 1
ATOM 1608 C CA . LYS A 1 201 ? 6.544 -19.437 -14.321 1.00 97.81 201 LYS A CA 1
ATOM 1609 C C . LYS A 1 201 ? 7.266 -18.297 -15.029 1.00 97.81 201 LYS A C 1
ATOM 1611 O O . LYS A 1 201 ? 7.154 -18.182 -16.247 1.00 97.81 201 LYS A O 1
ATOM 1616 N N . VAL A 1 202 ? 8.000 -17.483 -14.276 1.00 98.12 202 VAL A N 1
ATOM 1617 C CA . VAL A 1 202 ? 8.864 -16.414 -14.798 1.00 98.12 202 VAL A CA 1
ATOM 1618 C C . VAL A 1 202 ? 10.311 -16.837 -14.605 1.00 98.12 202 VAL A C 1
ATOM 1620 O O . VAL A 1 202 ? 10.676 -17.240 -13.500 1.00 98.12 202 VAL A O 1
ATOM 1623 N N . TYR A 1 203 ? 11.126 -16.799 -15.658 1.00 97.81 203 TYR A N 1
ATOM 1624 C CA . TYR A 1 203 ? 12.489 -17.323 -15.587 1.00 97.81 203 TYR A CA 1
ATOM 1625 C C . TYR A 1 203 ? 13.453 -16.686 -16.588 1.00 97.81 203 TYR A C 1
ATOM 1627 O O . TYR A 1 203 ? 13.048 -16.137 -17.615 1.00 97.81 203 TYR A O 1
ATOM 1635 N N . ASN A 1 204 ? 14.741 -16.826 -16.284 1.00 96.94 204 ASN A N 1
ATOM 1636 C CA . ASN A 1 204 ? 15.868 -16.630 -17.193 1.00 96.94 204 ASN A CA 1
ATOM 1637 C C . ASN A 1 204 ? 16.991 -17.627 -16.843 1.00 96.94 204 ASN A C 1
ATOM 1639 O O . ASN A 1 204 ? 16.737 -18.621 -16.165 1.00 96.94 204 ASN A O 1
ATOM 1643 N N . ASP A 1 205 ? 18.222 -17.394 -17.306 1.00 95.19 205 ASP A N 1
ATOM 1644 C CA . ASP A 1 205 ? 19.357 -18.290 -17.027 1.00 95.19 205 ASP A CA 1
ATOM 1645 C C . ASP A 1 205 ? 19.777 -18.326 -15.552 1.00 95.19 205 ASP A C 1
ATOM 1647 O O . ASP A 1 205 ? 20.428 -19.279 -15.131 1.00 95.19 205 ASP A O 1
ATOM 1651 N N . ARG A 1 206 ? 19.428 -17.299 -14.766 1.00 95.19 206 ARG A N 1
ATOM 1652 C CA . ARG A 1 206 ? 19.837 -17.179 -13.359 1.00 95.19 206 ARG A CA 1
ATOM 1653 C C . ARG A 1 206 ? 18.893 -17.907 -12.417 1.00 95.19 206 ARG A C 1
ATOM 1655 O O . ARG A 1 206 ? 19.333 -18.467 -11.418 1.00 95.19 206 ARG A O 1
ATOM 1662 N N . GLY A 1 207 ? 17.603 -17.920 -12.733 1.00 96.44 207 GLY A N 1
ATOM 1663 C CA . GLY A 1 207 ? 16.627 -18.559 -11.870 1.00 96.44 207 GLY A CA 1
ATOM 1664 C C . GLY A 1 207 ? 15.212 -18.541 -12.417 1.00 96.44 207 GLY A C 1
ATOM 1665 O O . GLY A 1 207 ? 14.932 -18.062 -13.518 1.00 96.44 207 GLY A O 1
ATOM 1666 N N . ALA A 1 208 ? 14.308 -19.092 -11.615 1.00 97.50 208 ALA A N 1
ATOM 1667 C CA . ALA A 1 208 ? 12.894 -19.176 -11.926 1.00 97.50 208 ALA A CA 1
ATOM 1668 C C . ALA A 1 208 ? 12.048 -18.948 -10.674 1.00 97.50 208 ALA A C 1
ATOM 1670 O O . ALA A 1 208 ? 12.435 -19.314 -9.564 1.00 97.50 208 ALA A O 1
ATOM 1671 N N . MET A 1 209 ? 10.854 -18.406 -10.883 1.00 97.38 209 MET A N 1
ATOM 1672 C CA . MET A 1 209 ? 9.818 -18.286 -9.866 1.00 97.38 209 MET A CA 1
ATOM 1673 C C . MET A 1 209 ? 8.464 -18.718 -10.416 1.00 97.38 209 MET A C 1
ATOM 1675 O O . MET A 1 209 ? 8.223 -18.632 -11.622 1.00 97.38 209 MET A O 1
ATOM 1679 N N . VAL A 1 210 ? 7.568 -19.152 -9.533 1.00 97.62 210 VAL A N 1
ATOM 1680 C CA . VAL A 1 210 ? 6.167 -19.433 -9.851 1.00 97.62 210 VAL A CA 1
ATOM 1681 C C . VAL A 1 210 ? 5.268 -18.691 -8.877 1.00 97.62 210 VAL A C 1
ATOM 1683 O O . VAL A 1 210 ? 5.277 -18.979 -7.685 1.00 97.62 210 VAL A O 1
ATOM 1686 N N . LEU A 1 211 ? 4.464 -17.773 -9.406 1.00 96.06 211 LEU A N 1
ATOM 1687 C CA . LEU A 1 211 ? 3.560 -16.909 -8.648 1.00 96.06 211 LEU A CA 1
ATOM 1688 C C . LEU A 1 211 ? 2.275 -16.629 -9.448 1.00 96.06 211 LEU A C 1
ATOM 1690 O O . LEU A 1 211 ? 2.264 -16.834 -10.666 1.00 96.06 211 LEU A O 1
ATOM 1694 N N . PRO A 1 212 ? 1.180 -16.181 -8.809 1.00 96.06 212 PRO A N 1
ATOM 1695 C CA . PRO A 1 212 ? -0.028 -15.782 -9.528 1.00 96.06 212 PRO A CA 1
ATOM 1696 C C . PRO A 1 212 ? 0.225 -14.567 -10.427 1.00 96.06 212 PRO A C 1
ATOM 1698 O O . PRO A 1 212 ? 1.009 -13.685 -10.077 1.00 96.06 212 PRO A O 1
ATOM 1701 N N . CYS A 1 213 ? -0.472 -14.492 -11.559 1.00 96.31 213 CYS A N 1
ATOM 1702 C CA . CYS A 1 213 ? -0.391 -13.382 -12.501 1.00 96.31 213 CYS A CA 1
ATOM 1703 C C . CYS A 1 213 ? -1.708 -12.602 -12.570 1.00 96.31 213 CYS A C 1
ATOM 1705 O O . CYS A 1 213 ? -2.773 -13.181 -12.789 1.00 96.31 213 CYS A O 1
ATOM 1707 N N . ARG A 1 214 ? -1.629 -11.282 -12.398 1.00 95.56 214 ARG A N 1
ATOM 1708 C CA . ARG A 1 214 ? -2.716 -10.328 -12.625 1.00 95.56 214 ARG A CA 1
ATOM 1709 C C . ARG A 1 214 ? -2.555 -9.726 -14.017 1.00 95.56 214 ARG A C 1
ATOM 1711 O O . ARG A 1 214 ? -1.530 -9.119 -14.326 1.00 95.56 214 ARG A O 1
ATOM 1718 N N . LEU A 1 215 ? -3.580 -9.860 -14.849 1.00 95.38 215 LEU A N 1
ATOM 1719 C CA . LEU A 1 215 ? -3.619 -9.210 -16.150 1.00 95.38 215 LEU A CA 1
ATOM 1720 C C . LEU A 1 215 ? -4.150 -7.792 -15.994 1.00 95.38 215 LEU A C 1
ATOM 1722 O O . LEU A 1 215 ? -5.216 -7.578 -15.420 1.00 95.38 215 LEU A O 1
ATOM 1726 N N . THR A 1 216 ? -3.420 -6.811 -16.514 1.00 95.19 216 THR A N 1
ATOM 1727 C CA . THR A 1 216 ? -3.834 -5.410 -16.430 1.00 95.19 216 THR A CA 1
ATOM 1728 C C . THR A 1 216 ? -3.313 -4.597 -17.613 1.00 95.19 216 THR A C 1
ATOM 1730 O O . THR A 1 216 ? -2.143 -4.727 -17.975 1.00 95.19 216 THR A O 1
ATOM 1733 N N . PRO A 1 217 ? -4.139 -3.721 -18.218 1.00 94.38 217 PRO A N 1
ATOM 1734 C CA . PRO A 1 217 ? -3.673 -2.810 -19.260 1.00 94.38 217 PRO A CA 1
ATOM 1735 C C . PRO A 1 217 ? -2.719 -1.744 -18.707 1.00 94.38 217 PRO A C 1
ATOM 1737 O O . PRO A 1 217 ? -2.113 -1.019 -19.481 1.00 94.38 217 PRO A O 1
ATOM 1740 N N . ARG A 1 218 ? -2.547 -1.638 -17.381 1.00 94.75 218 ARG A N 1
ATOM 1741 C CA . ARG A 1 218 ? -1.603 -0.697 -16.757 1.00 94.75 218 ARG A CA 1
ATOM 1742 C C . ARG A 1 218 ? -0.134 -1.043 -17.001 1.00 94.75 218 ARG A C 1
ATOM 1744 O O . ARG A 1 218 ? 0.715 -0.184 -16.791 1.00 94.75 218 ARG A O 1
ATOM 1751 N N . ILE A 1 219 ? 0.152 -2.267 -17.439 1.00 96.00 219 ILE A N 1
ATOM 1752 C CA . ILE A 1 219 ? 1.488 -2.690 -17.859 1.00 96.00 219 ILE A CA 1
ATOM 1753 C C . ILE A 1 219 ? 1.593 -2.549 -19.377 1.00 96.00 219 ILE A C 1
ATOM 1755 O O . ILE A 1 219 ? 0.683 -2.949 -20.103 1.00 96.00 219 ILE A O 1
ATOM 1759 N N . MET A 1 220 ? 2.691 -1.967 -19.854 1.00 95.62 220 MET A N 1
ATOM 1760 C CA . MET A 1 220 ? 2.986 -1.842 -21.282 1.00 95.62 220 MET A CA 1
ATOM 1761 C C . MET A 1 220 ? 3.221 -3.230 -21.906 1.00 95.62 220 MET A C 1
ATOM 1763 O O . MET A 1 220 ? 3.833 -4.076 -21.250 1.00 95.62 220 MET A O 1
ATOM 1767 N N . PRO A 1 221 ? 2.775 -3.495 -23.148 1.00 96.00 221 PRO A N 1
ATOM 1768 C CA . PRO A 1 221 ? 3.129 -4.732 -23.837 1.00 96.00 221 PRO A CA 1
ATOM 1769 C C . PRO A 1 221 ? 4.652 -4.925 -23.930 1.00 96.00 221 PRO A C 1
ATOM 1771 O O . PRO A 1 221 ? 5.401 -3.964 -24.114 1.00 96.00 221 PRO A O 1
ATOM 1774 N N . GLY A 1 222 ? 5.113 -6.166 -23.789 1.00 95.50 222 GLY A N 1
ATOM 1775 C CA . GLY A 1 222 ? 6.531 -6.521 -23.703 1.00 95.50 222 GLY A CA 1
ATOM 1776 C C . GLY A 1 222 ? 7.131 -6.418 -22.295 1.00 95.50 222 GLY A C 1
ATOM 1777 O O . GLY A 1 222 ? 8.305 -6.740 -22.116 1.00 95.50 222 GLY A O 1
ATOM 1778 N N . VAL A 1 223 ? 6.349 -6.004 -21.289 1.00 96.06 223 VAL A N 1
ATOM 1779 C CA . VAL A 1 223 ? 6.811 -5.818 -19.904 1.00 96.06 223 VAL A CA 1
ATOM 1780 C C . VAL A 1 223 ? 6.066 -6.734 -18.935 1.00 96.06 223 VAL A C 1
ATOM 1782 O O . VAL A 1 223 ? 4.867 -6.985 -19.068 1.00 96.06 223 VAL A O 1
ATOM 1785 N N . VAL A 1 224 ? 6.786 -7.222 -17.927 1.00 97.38 224 VAL A N 1
ATOM 1786 C CA . VAL A 1 224 ? 6.224 -7.917 -16.764 1.00 97.38 224 VAL A CA 1
ATOM 1787 C C . VAL A 1 224 ? 6.681 -7.205 -15.509 1.00 97.38 224 VAL A C 1
ATOM 1789 O O . VAL A 1 224 ? 7.868 -6.986 -15.305 1.00 97.38 224 VAL A O 1
ATOM 1792 N N . ASP A 1 225 ? 5.748 -6.856 -14.642 1.00 97.31 225 ASP A N 1
ATOM 1793 C CA . ASP A 1 225 ? 6.073 -6.219 -13.374 1.00 97.31 225 ASP A CA 1
ATOM 1794 C C . ASP A 1 225 ? 5.967 -7.219 -12.213 1.00 97.31 225 ASP A C 1
ATOM 1796 O O . ASP A 1 225 ? 5.032 -8.016 -12.143 1.00 97.31 225 ASP A O 1
ATOM 1800 N N . ILE A 1 226 ? 6.961 -7.221 -11.324 1.00 97.12 226 ILE A N 1
ATOM 1801 C CA . ILE A 1 226 ? 7.073 -8.157 -10.199 1.00 97.12 226 ILE A CA 1
ATOM 1802 C C . ILE A 1 226 ? 7.424 -7.357 -8.941 1.00 97.12 226 ILE A C 1
ATOM 1804 O O . ILE A 1 226 ? 8.568 -6.925 -8.794 1.00 97.12 226 ILE A O 1
ATOM 1808 N N . PRO A 1 227 ? 6.492 -7.164 -7.994 1.00 95.69 227 PRO A N 1
ATOM 1809 C CA . PRO A 1 227 ? 6.749 -6.324 -6.838 1.00 95.69 227 PRO A CA 1
ATOM 1810 C C . PRO A 1 227 ? 7.942 -6.814 -6.013 1.00 95.69 227 PRO A C 1
ATOM 1812 O O . PRO A 1 227 ? 8.025 -7.983 -5.631 1.00 95.69 227 PRO A O 1
ATOM 1815 N N . GLN A 1 228 ? 8.863 -5.906 -5.703 1.00 94.31 228 GLN A N 1
ATOM 1816 C CA . GLN A 1 228 ? 10.110 -6.222 -5.007 1.00 94.31 228 GLN A CA 1
ATOM 1817 C C . GLN A 1 228 ? 9.883 -6.622 -3.544 1.00 94.31 228 GLN A C 1
ATOM 1819 O O . GLN A 1 228 ? 8.854 -6.307 -2.942 1.00 94.31 228 GLN A O 1
ATOM 1824 N N . GLY A 1 229 ? 10.885 -7.262 -2.939 1.00 93.81 229 GLY A N 1
ATOM 1825 C CA . GLY A 1 229 ? 10.947 -7.466 -1.490 1.00 93.81 229 GLY A CA 1
ATOM 1826 C C . GLY A 1 229 ? 10.231 -8.706 -0.953 1.00 93.81 229 GLY A C 1
ATOM 1827 O O . GLY A 1 229 ? 10.220 -8.916 0.253 1.00 93.81 229 GLY A O 1
ATOM 1828 N N . ALA A 1 230 ? 9.652 -9.542 -1.814 1.00 95.56 230 ALA A N 1
ATOM 1829 C CA . ALA A 1 230 ? 9.169 -10.849 -1.382 1.00 95.56 230 ALA A CA 1
ATOM 1830 C C . ALA A 1 230 ? 10.338 -11.696 -0.847 1.00 95.56 230 ALA A C 1
ATOM 1832 O O . ALA A 1 230 ? 11.423 -11.703 -1.438 1.00 95.56 230 ALA A O 1
ATOM 1833 N N . TRP A 1 231 ? 10.130 -12.407 0.261 1.00 95.56 231 TRP A N 1
ATOM 1834 C CA . TRP A 1 231 ? 11.127 -13.316 0.822 1.00 95.56 231 TRP A CA 1
ATOM 1835 C C . TRP A 1 231 ? 11.364 -14.514 -0.094 1.00 95.56 231 TRP A C 1
ATOM 1837 O O . TRP A 1 231 ? 10.431 -15.180 -0.540 1.00 95.56 231 TRP A O 1
ATOM 1847 N N . TRP A 1 232 ? 12.630 -14.828 -0.344 1.00 95.88 232 TRP A N 1
ATOM 1848 C CA . TRP A 1 232 ? 12.990 -16.000 -1.130 1.00 95.88 232 TRP A CA 1
ATOM 1849 C C . TRP A 1 232 ? 12.498 -17.281 -0.443 1.00 95.88 232 TRP A C 1
ATOM 1851 O O . TRP A 1 232 ? 12.876 -17.576 0.690 1.00 95.88 232 TRP A O 1
ATOM 1861 N N . THR A 1 233 ? 11.622 -18.014 -1.128 1.00 96.25 233 THR A N 1
ATOM 1862 C CA . THR A 1 233 ? 10.960 -19.224 -0.626 1.00 96.25 233 THR A CA 1
ATOM 1863 C C . THR A 1 233 ? 11.033 -20.309 -1.706 1.00 96.25 233 THR A C 1
ATOM 1865 O O . THR A 1 233 ? 10.056 -20.537 -2.428 1.00 96.25 233 THR A O 1
ATOM 1868 N N . PRO A 1 234 ? 12.200 -20.947 -1.888 1.00 96.81 234 PRO A N 1
ATOM 1869 C CA . PRO A 1 234 ? 12.410 -21.939 -2.934 1.00 96.81 234 PRO A CA 1
ATOM 1870 C C . PRO A 1 234 ? 11.691 -23.250 -2.610 1.00 96.81 234 PRO A C 1
ATOM 1872 O O . PRO A 1 234 ? 11.554 -23.642 -1.449 1.00 96.81 234 PRO A O 1
ATOM 1875 N N . ASP A 1 235 ? 11.285 -23.971 -3.647 1.00 95.62 235 ASP A N 1
ATOM 1876 C CA . ASP A 1 235 ? 10.971 -25.391 -3.523 1.00 95.62 235 ASP A CA 1
ATOM 1877 C C . ASP A 1 235 ? 12.234 -26.274 -3.574 1.00 95.62 235 ASP A C 1
ATOM 1879 O O . ASP A 1 235 ? 13.365 -25.792 -3.657 1.00 95.62 235 ASP A O 1
ATOM 1883 N N . ALA A 1 236 ? 12.043 -27.597 -3.554 1.00 95.00 236 ALA A N 1
ATOM 1884 C CA . ALA A 1 236 ? 13.131 -28.576 -3.610 1.00 95.00 236 ALA A CA 1
ATOM 1885 C C . ALA A 1 236 ? 13.989 -28.507 -4.892 1.00 95.00 236 ALA A C 1
ATOM 1887 O O . ALA A 1 236 ? 15.077 -29.078 -4.925 1.00 95.00 236 ALA A O 1
ATOM 1888 N N . HIS A 1 237 ? 13.520 -27.825 -5.940 1.00 92.31 237 HIS A N 1
ATOM 1889 C CA . HIS A 1 237 ? 14.234 -27.624 -7.201 1.00 92.31 237 HIS A CA 1
ATOM 1890 C C . HIS A 1 237 ? 14.842 -26.217 -7.316 1.00 92.31 237 HIS A C 1
ATOM 1892 O O . HIS A 1 237 ? 15.364 -25.867 -8.373 1.00 92.31 237 HIS A O 1
ATOM 1898 N N . GLY A 1 238 ? 14.773 -25.404 -6.256 1.00 94.19 238 GLY A N 1
ATOM 1899 C CA . GLY A 1 238 ? 15.278 -24.031 -6.252 1.00 94.19 238 GLY A CA 1
ATOM 1900 C C . GLY A 1 238 ? 14.360 -23.023 -6.947 1.00 94.19 238 GLY A C 1
ATOM 1901 O O . GLY A 1 238 ? 14.762 -21.875 -7.131 1.00 94.19 238 GLY A O 1
ATOM 1902 N N . VAL A 1 239 ? 13.136 -23.413 -7.327 1.00 96.75 239 VAL A N 1
ATOM 1903 C CA . VAL A 1 239 ? 12.165 -22.498 -7.941 1.00 96.75 239 VAL A CA 1
ATOM 1904 C C . VAL A 1 239 ? 11.474 -21.712 -6.841 1.00 96.75 239 VAL A C 1
ATOM 1906 O O . VAL A 1 239 ? 10.799 -22.287 -5.984 1.00 96.75 239 VAL A O 1
ATOM 1909 N N . ASP A 1 240 ? 11.620 -20.392 -6.874 1.00 97.69 240 ASP A N 1
ATOM 1910 C CA . ASP A 1 240 ? 11.010 -19.519 -5.879 1.00 97.69 240 ASP A CA 1
ATOM 1911 C C . ASP A 1 240 ? 9.478 -19.515 -5.997 1.00 97.69 240 ASP A C 1
ATOM 1913 O O . ASP A 1 240 ? 8.912 -19.413 -7.086 1.00 97.69 240 ASP A O 1
ATOM 1917 N N . ARG A 1 241 ? 8.787 -19.650 -4.865 1.00 95.94 241 ARG A N 1
ATOM 1918 C CA . ARG A 1 241 ? 7.319 -19.742 -4.808 1.00 95.94 241 ARG A CA 1
ATOM 1919 C C . ARG A 1 241 ? 6.649 -18.475 -4.292 1.00 95.94 241 ARG A C 1
ATOM 1921 O O . ARG A 1 241 ? 5.422 -18.425 -4.250 1.00 95.94 241 ARG A O 1
ATOM 1928 N N . ARG A 1 242 ? 7.432 -17.459 -3.912 1.00 92.69 242 ARG A N 1
ATOM 1929 C CA . ARG A 1 242 ? 6.906 -16.204 -3.362 1.00 92.69 242 ARG A CA 1
ATOM 1930 C C . ARG A 1 242 ? 6.977 -15.039 -4.343 1.00 92.69 242 ARG A C 1
ATOM 1932 O O . ARG A 1 242 ? 6.157 -14.143 -4.245 1.00 92.69 242 ARG A O 1
ATOM 1939 N N . GLY A 1 243 ? 7.882 -15.047 -5.315 1.00 95.19 243 GLY A N 1
ATOM 1940 C CA . GLY A 1 243 ? 8.060 -13.972 -6.293 1.00 95.19 243 GLY A CA 1
ATOM 1941 C C . GLY A 1 243 ? 9.186 -12.994 -5.950 1.00 95.19 243 GLY A C 1
ATOM 1942 O O . GLY A 1 243 ? 9.028 -11.789 -6.137 1.00 95.19 243 GLY A O 1
ATOM 1943 N N . ALA A 1 244 ? 10.303 -13.485 -5.414 1.00 95.69 244 ALA A N 1
ATOM 1944 C CA . ALA A 1 244 ? 11.495 -12.706 -5.108 1.00 95.69 244 ALA A CA 1
ATOM 1945 C C . ALA A 1 244 ? 12.247 -12.337 -6.400 1.00 95.69 244 ALA A C 1
ATOM 1947 O O . ALA A 1 244 ? 13.081 -13.098 -6.888 1.00 95.69 244 ALA A O 1
ATOM 1948 N N . VAL A 1 245 ? 11.978 -11.149 -6.957 1.00 95.62 245 VAL A N 1
ATOM 1949 C CA . VAL A 1 245 ? 12.565 -10.678 -8.235 1.00 95.62 245 VAL A CA 1
ATOM 1950 C C . VAL A 1 245 ? 14.101 -10.720 -8.281 1.00 95.62 245 VAL A C 1
ATOM 1952 O O . VAL A 1 245 ? 14.685 -10.892 -9.350 1.00 95.62 245 VAL A O 1
ATOM 1955 N N . ASN A 1 246 ? 14.761 -10.662 -7.119 1.00 94.50 246 ASN A N 1
ATOM 1956 C CA . ASN A 1 246 ? 16.210 -10.816 -6.974 1.00 94.50 246 ASN A CA 1
ATOM 1957 C C . ASN A 1 246 ? 16.734 -12.131 -7.579 1.00 94.50 246 ASN A C 1
ATOM 1959 O O . ASN A 1 246 ? 17.848 -12.142 -8.084 1.00 94.50 246 ASN A O 1
ATOM 1963 N N . VAL A 1 247 ? 15.923 -13.198 -7.601 1.00 95.69 247 VAL A N 1
ATOM 1964 C CA . VAL A 1 247 ? 16.253 -14.494 -8.234 1.00 95.69 247 VAL A CA 1
ATOM 1965 C C . VAL A 1 247 ? 16.563 -14.343 -9.726 1.00 95.69 247 VAL A C 1
ATOM 1967 O O . VAL A 1 247 ? 17.321 -15.121 -10.295 1.00 95.69 247 VAL A O 1
ATOM 1970 N N . LEU A 1 248 ? 15.970 -13.338 -10.370 1.00 96.12 248 LEU A N 1
ATOM 1971 C CA . LEU A 1 248 ? 16.125 -13.076 -11.795 1.00 96.12 248 LEU A CA 1
ATOM 1972 C C . LEU A 1 248 ? 17.144 -11.974 -12.072 1.00 96.12 248 LEU A C 1
ATOM 1974 O O . LEU A 1 248 ? 17.478 -11.764 -13.234 1.00 96.12 248 LEU A O 1
ATOM 1978 N N . THR A 1 249 ? 17.618 -11.244 -11.061 1.00 94.25 249 THR A N 1
ATOM 1979 C CA . THR A 1 249 ? 18.441 -10.045 -11.270 1.00 94.25 249 THR A CA 1
ATOM 1980 C C . THR A 1 249 ? 19.915 -10.391 -11.472 1.00 94.25 249 THR A C 1
ATOM 1982 O O . THR A 1 249 ? 20.423 -11.338 -10.881 1.00 94.25 249 THR A O 1
ATOM 1985 N N . SER A 1 250 ? 20.608 -9.625 -12.315 1.00 92.19 250 SER A N 1
ATOM 1986 C CA . SER A 1 250 ? 22.063 -9.708 -12.454 1.00 92.19 250 SER A CA 1
ATOM 1987 C C . SER A 1 250 ? 22.779 -9.200 -11.199 1.00 92.19 250 SER A C 1
ATOM 1989 O O . SER A 1 250 ? 22.403 -8.181 -10.626 1.00 92.19 250 SER A O 1
ATOM 1991 N N . GLU A 1 251 ? 23.868 -9.861 -10.812 1.00 91.19 251 GLU A N 1
ATOM 1992 C CA . GLU A 1 251 ? 24.767 -9.376 -9.754 1.00 91.19 251 GLU A CA 1
ATOM 1993 C C . GLU A 1 251 ? 25.683 -8.239 -10.234 1.00 91.19 251 GLU A C 1
ATOM 1995 O O . GLU A 1 251 ? 26.431 -7.666 -9.442 1.00 91.19 251 GLU A O 1
ATOM 2000 N N . ARG A 1 252 ? 25.640 -7.887 -11.529 1.00 91.12 252 ARG A N 1
ATOM 2001 C CA . ARG A 1 252 ? 26.420 -6.775 -12.076 1.00 91.12 252 ARG A CA 1
ATOM 2002 C C . ARG A 1 252 ? 25.915 -5.443 -11.496 1.00 91.12 252 ARG A C 1
ATOM 2004 O O . ARG A 1 252 ? 24.770 -5.070 -11.766 1.00 91.12 252 ARG A O 1
ATOM 2011 N N . PRO A 1 253 ? 26.758 -4.692 -10.765 1.00 91.06 253 PRO A N 1
ATOM 2012 C CA . PRO A 1 253 ? 26.357 -3.423 -10.177 1.00 91.06 253 PRO A CA 1
ATOM 2013 C C . PRO A 1 253 ? 26.420 -2.279 -11.200 1.00 91.06 253 PRO A C 1
ATOM 2015 O O . PRO A 1 253 ? 27.130 -2.357 -12.209 1.00 91.06 253 PRO A O 1
ATOM 2018 N N . THR A 1 254 ? 25.710 -1.178 -10.937 1.00 90.06 254 THR A N 1
ATOM 2019 C CA . THR A 1 254 ? 25.778 0.011 -11.804 1.00 90.06 254 THR A CA 1
ATOM 2020 C C . THR A 1 254 ? 27.175 0.664 -11.781 1.00 90.06 254 THR A C 1
ATOM 2022 O O . THR A 1 254 ? 27.841 0.644 -10.743 1.00 90.06 254 THR A O 1
ATOM 2025 N N . PRO A 1 255 ? 27.647 1.288 -12.884 1.00 88.31 255 PRO A N 1
ATOM 2026 C CA . PRO A 1 255 ? 29.067 1.639 -13.055 1.00 88.31 255 PRO A CA 1
ATOM 2027 C C . PRO A 1 255 ? 29.626 2.712 -12.103 1.00 88.31 255 PRO A C 1
ATOM 2029 O O . PRO A 1 255 ? 30.847 2.799 -11.958 1.00 88.31 255 PRO A O 1
ATOM 2032 N N . TYR A 1 256 ? 28.760 3.513 -11.467 1.00 89.38 256 TYR A N 1
ATOM 2033 C CA . TYR A 1 256 ? 29.142 4.617 -10.571 1.00 89.38 256 TYR A CA 1
ATOM 2034 C C . TYR A 1 256 ? 28.581 4.476 -9.149 1.00 89.38 256 TYR A C 1
ATOM 2036 O O . TYR A 1 256 ? 29.315 4.642 -8.183 1.00 89.38 256 TYR A O 1
ATOM 2044 N N . ALA A 1 257 ? 27.291 4.149 -9.013 1.00 89.44 257 ALA A N 1
ATOM 2045 C CA . ALA A 1 257 ? 26.617 4.069 -7.712 1.00 89.44 257 ALA A CA 1
ATOM 2046 C C . ALA A 1 257 ? 26.688 2.678 -7.059 1.00 89.44 257 ALA A C 1
ATOM 2048 O O . ALA A 1 257 ? 26.206 2.505 -5.943 1.00 89.44 257 ALA A O 1
ATOM 2049 N N . TRP A 1 258 ? 27.219 1.687 -7.779 1.00 90.88 258 TRP A N 1
ATOM 2050 C CA . TRP A 1 258 ? 27.253 0.275 -7.386 1.00 90.88 258 TRP A CA 1
ATOM 2051 C C . TRP A 1 258 ? 25.892 -0.274 -6.933 1.00 90.88 258 TRP A C 1
ATOM 2053 O O . TRP A 1 258 ? 25.794 -1.130 -6.057 1.00 90.88 258 TRP A O 1
ATOM 2063 N N . GLY A 1 259 ? 24.827 0.252 -7.537 1.00 88.25 259 GLY A N 1
ATOM 2064 C CA . GLY A 1 259 ? 23.451 -0.120 -7.242 1.00 88.25 259 GLY A CA 1
ATOM 2065 C C . GLY A 1 259 ? 23.027 -1.400 -7.957 1.00 88.25 259 GLY A C 1
ATOM 2066 O O . GLY A 1 259 ? 23.661 -1.839 -8.916 1.00 88.25 259 GLY A O 1
ATOM 2067 N N . ASN A 1 260 ? 21.913 -1.963 -7.499 1.00 87.31 260 ASN A N 1
ATOM 2068 C CA . ASN A 1 260 ? 21.279 -3.145 -8.075 1.00 87.31 260 ASN A CA 1
ATOM 2069 C C . ASN A 1 260 ? 20.526 -2.814 -9.388 1.00 87.31 260 ASN A C 1
ATOM 2071 O O . ASN A 1 260 ? 19.958 -1.731 -9.524 1.00 87.31 260 ASN A O 1
ATOM 2075 N N . THR A 1 261 ? 20.489 -3.747 -10.344 1.00 86.06 261 THR A N 1
ATOM 2076 C CA . THR A 1 261 ? 19.975 -3.590 -11.719 1.00 86.06 261 THR A CA 1
ATOM 2077 C C . THR A 1 261 ? 18.589 -4.234 -11.931 1.00 86.06 261 THR A C 1
ATOM 2079 O O . THR A 1 261 ? 18.329 -4.914 -12.919 1.00 86.06 261 THR A O 1
ATOM 2082 N N . GLN A 1 262 ? 17.648 -4.011 -11.003 1.00 83.88 262 GLN A N 1
ATOM 2083 C CA . GLN A 1 262 ? 16.352 -4.731 -10.940 1.00 83.88 262 GLN A CA 1
ATOM 2084 C C . GLN A 1 262 ? 15.283 -4.340 -11.971 1.00 83.88 262 GLN A C 1
ATOM 2086 O O . GLN A 1 262 ? 14.181 -4.890 -11.947 1.00 83.88 262 GLN A O 1
ATOM 2091 N N . HIS A 1 263 ? 15.560 -3.384 -12.855 1.00 86.69 263 HIS A N 1
ATOM 2092 C CA . HIS A 1 263 ? 14.556 -2.833 -13.776 1.00 86.69 263 HIS A CA 1
ATOM 2093 C C . HIS A 1 263 ? 14.813 -3.167 -15.249 1.00 86.69 263 HIS A C 1
ATOM 2095 O O . HIS A 1 263 ? 14.055 -2.748 -16.120 1.00 86.69 263 HIS A O 1
ATOM 2101 N N . THR A 1 264 ? 15.881 -3.904 -15.533 1.00 86.62 264 THR A N 1
ATOM 2102 C CA . THR A 1 264 ? 16.374 -4.182 -16.887 1.00 86.62 264 THR A CA 1
ATOM 2103 C C . THR A 1 264 ? 16.622 -5.678 -17.024 1.00 86.62 264 THR A C 1
ATOM 2105 O O . THR A 1 264 ? 17.696 -6.097 -17.423 1.00 86.62 264 THR A O 1
ATOM 2108 N N . ILE A 1 265 ? 15.685 -6.503 -16.554 1.00 94.69 265 ILE A N 1
ATOM 2109 C CA . ILE A 1 265 ? 15.863 -7.955 -16.491 1.00 94.69 265 ILE A CA 1
ATOM 2110 C C . ILE A 1 265 ? 15.148 -8.564 -17.689 1.00 94.69 265 ILE A C 1
ATOM 2112 O O . ILE A 1 265 ? 13.945 -8.373 -17.817 1.00 94.69 265 ILE A O 1
ATOM 2116 N N . MET A 1 266 ? 15.823 -9.344 -18.530 1.00 96.75 266 MET A N 1
ATOM 2117 C CA . MET A 1 266 ? 15.118 -10.059 -19.600 1.00 96.75 266 MET A CA 1
ATOM 2118 C C . MET A 1 266 ? 14.628 -11.421 -19.098 1.00 96.75 266 MET A C 1
ATOM 2120 O O . MET A 1 266 ? 15.378 -12.182 -18.479 1.00 96.75 266 MET A O 1
ATOM 2124 N N . VAL A 1 267 ? 13.347 -11.723 -19.330 1.00 97.56 267 VAL A N 1
ATOM 2125 C CA . VAL A 1 267 ? 12.681 -12.953 -18.874 1.00 97.56 267 VAL A CA 1
ATOM 2126 C C . VAL A 1 267 ? 11.822 -13.599 -19.960 1.00 97.56 267 VAL A C 1
ATOM 2128 O O . VAL A 1 267 ? 11.394 -12.974 -20.932 1.00 97.56 267 VAL A O 1
ATOM 2131 N N . GLN A 1 268 ? 11.513 -14.876 -19.753 1.00 97.19 268 GLN A N 1
ATOM 2132 C CA . GLN A 1 268 ? 10.375 -15.538 -20.377 1.00 97.19 268 GLN A CA 1
ATOM 2133 C C . GLN A 1 268 ? 9.307 -15.830 -19.322 1.00 97.19 268 GLN A C 1
ATOM 2135 O O . GLN A 1 268 ? 9.610 -16.085 -18.153 1.00 97.19 268 GLN A O 1
ATOM 2140 N N . VAL A 1 269 ? 8.048 -15.816 -19.762 1.00 97.56 269 VAL A N 1
ATOM 2141 C CA . VAL A 1 269 ? 6.904 -16.240 -18.961 1.00 97.56 269 VAL A CA 1
ATOM 2142 C C . VAL A 1 269 ? 6.146 -17.347 -19.673 1.00 97.56 269 VAL A C 1
ATOM 2144 O O . VAL A 1 269 ? 5.803 -17.229 -20.848 1.00 97.56 269 VAL A O 1
ATOM 2147 N N . GLU A 1 270 ? 5.842 -18.408 -18.939 1.00 95.19 270 GLU A N 1
ATOM 2148 C CA . GLU A 1 270 ? 5.059 -19.539 -19.424 1.00 95.19 270 GLU A CA 1
ATOM 2149 C C . GLU A 1 270 ? 4.089 -20.043 -18.353 1.00 95.19 270 GLU A C 1
ATOM 2151 O O . GLU A 1 270 ? 4.184 -19.703 -17.170 1.00 95.19 270 GLU A O 1
ATOM 2156 N N . ARG A 1 271 ? 3.140 -20.890 -18.754 1.00 91.69 271 ARG A N 1
ATOM 2157 C CA . ARG A 1 271 ? 2.323 -21.622 -17.783 1.00 91.69 271 ARG A CA 1
ATOM 2158 C C . ARG A 1 271 ? 3.182 -22.699 -17.114 1.00 91.69 271 ARG A C 1
ATOM 2160 O O . ARG A 1 271 ? 3.862 -23.435 -17.829 1.00 91.69 271 ARG A O 1
ATOM 2167 N N . PRO A 1 272 ? 3.133 -22.845 -15.780 1.00 80.12 272 PRO A N 1
ATOM 2168 C CA . PRO A 1 272 ? 3.887 -23.884 -15.101 1.00 80.12 272 PRO A CA 1
ATOM 2169 C C . PRO A 1 272 ? 3.389 -25.265 -15.546 1.00 80.12 272 PRO A C 1
ATOM 2171 O O . PRO A 1 272 ? 2.182 -25.505 -15.666 1.00 80.12 272 PRO A O 1
ATOM 2174 N N . LEU A 1 273 ? 4.331 -26.175 -15.786 1.00 62.59 273 LEU A N 1
ATOM 2175 C CA . LEU A 1 273 ? 4.040 -27.589 -16.011 1.00 62.59 273 LEU A CA 1
ATOM 2176 C C . LEU A 1 273 ? 3.537 -28.211 -14.697 1.00 62.59 273 LEU A C 1
ATOM 2178 O O . LEU A 1 273 ? 4.092 -27.945 -13.631 1.00 62.59 273 LEU A O 1
ATOM 2182 N N . SER A 1 274 ? 2.485 -29.032 -14.756 1.00 52.50 274 SER A N 1
ATOM 2183 C CA . SER A 1 274 ? 2.109 -29.903 -13.633 1.00 52.50 274 SER A CA 1
ATOM 2184 C C . SER A 1 274 ? 3.241 -30.903 -13.367 1.00 52.50 274 SER A C 1
ATOM 2186 O O . SER A 1 274 ? 3.902 -31.310 -14.327 1.00 52.50 274 SER A O 1
ATOM 2188 N N . PRO A 1 275 ? 3.422 -31.395 -12.125 1.00 42.19 275 PRO A N 1
ATOM 2189 C CA . PRO A 1 275 ? 4.300 -32.534 -11.831 1.00 42.19 275 PRO A CA 1
ATOM 2190 C C . PRO A 1 275 ? 4.042 -33.777 -12.707 1.00 42.19 275 PRO A C 1
ATOM 2192 O O . PRO A 1 275 ? 4.913 -34.630 -12.829 1.00 42.19 275 PRO A O 1
ATOM 2195 N N . LEU A 1 276 ? 2.863 -33.877 -13.334 1.00 40.06 276 LEU A N 1
ATOM 2196 C CA . LEU A 1 276 ? 2.454 -34.965 -14.232 1.00 40.06 276 LEU A CA 1
ATOM 2197 C C . LEU A 1 276 ? 2.598 -34.634 -15.735 1.00 40.06 276 LEU A C 1
ATOM 2199 O O . LEU A 1 276 ? 2.090 -35.370 -16.572 1.00 40.06 276 LEU A O 1
ATOM 2203 N N . GLY A 1 277 ? 3.238 -33.519 -16.107 1.00 35.66 277 GLY A N 1
ATOM 2204 C CA . GLY A 1 277 ? 3.392 -33.105 -17.513 1.00 35.66 277 GLY A CA 1
ATOM 2205 C C . GLY A 1 277 ? 2.127 -32.522 -18.162 1.00 35.66 277 GLY A C 1
ATOM 2206 O O . GLY A 1 277 ? 2.153 -32.121 -19.324 1.00 35.66 277 GLY A O 1
ATOM 2207 N N . GLU A 1 278 ? 1.025 -32.414 -17.420 1.00 37.31 278 GLU A N 1
ATOM 2208 C CA . GLU A 1 278 ? -0.212 -31.776 -17.879 1.00 37.31 278 GLU A CA 1
ATOM 2209 C C . GLU A 1 278 ? -0.223 -30.262 -17.593 1.00 37.31 278 GLU A C 1
ATOM 2211 O O . GLU A 1 278 ? 0.428 -29.761 -16.675 1.00 37.31 278 GLU A O 1
ATOM 2216 N N . ARG A 1 279 ? -0.983 -29.484 -18.371 1.00 42.78 279 ARG A N 1
ATOM 2217 C CA . ARG A 1 279 ? -1.167 -28.048 -18.097 1.00 42.78 279 ARG A CA 1
ATOM 2218 C C . ARG A 1 279 ? -1.954 -27.892 -16.793 1.00 42.78 279 ARG A C 1
ATOM 2220 O O . ARG A 1 279 ? -3.107 -28.312 -16.745 1.00 42.78 279 ARG A O 1
ATOM 2227 N N . VAL A 1 280 ? -1.379 -27.252 -15.767 1.00 44.91 280 VAL A N 1
ATOM 2228 C CA . VAL A 1 280 ? -2.071 -27.032 -14.482 1.00 44.91 280 VAL A CA 1
ATOM 2229 C C . VAL A 1 280 ? -3.396 -26.304 -14.727 1.00 44.91 280 VAL A C 1
ATOM 2231 O O . VAL A 1 280 ? -3.439 -25.211 -15.308 1.00 44.91 280 VAL A O 1
ATOM 2234 N N . GLY A 1 281 ? -4.485 -26.960 -14.322 1.00 38.91 281 GLY A N 1
ATOM 2235 C CA . GLY A 1 281 ? -5.835 -26.423 -14.323 1.00 38.91 281 GLY A CA 1
ATOM 2236 C C . GLY A 1 281 ? -5.944 -25.248 -13.358 1.00 38.91 281 GLY A C 1
ATOM 2237 O O . GLY A 1 281 ? -5.552 -25.313 -12.198 1.00 38.91 281 GLY A O 1
ATOM 2238 N N . VAL A 1 282 ? -6.474 -24.155 -13.879 1.00 44.94 282 VAL A N 1
ATOM 2239 C CA . VAL A 1 282 ? -6.637 -22.868 -13.210 1.00 44.94 282 VAL A CA 1
ATOM 2240 C C . VAL A 1 282 ? -7.736 -22.967 -12.165 1.00 44.94 282 VAL A C 1
ATOM 2242 O O . VAL A 1 282 ? -8.897 -23.153 -12.528 1.00 44.94 282 VAL A O 1
ATOM 2245 N N . ARG A 1 283 ? -7.359 -22.822 -10.894 1.00 36.34 283 ARG A N 1
ATOM 2246 C CA . ARG A 1 283 ? -8.165 -22.266 -9.789 1.00 36.34 283 ARG A CA 1
ATOM 2247 C C . ARG A 1 283 ? -7.270 -22.141 -8.551 1.00 36.34 283 ARG A C 1
ATOM 2249 O O . ARG A 1 283 ? -7.485 -22.783 -7.533 1.00 36.34 283 ARG A O 1
ATOM 2256 N N . GLY A 1 284 ? -6.235 -21.311 -8.664 1.00 31.56 284 GLY A N 1
ATOM 2257 C CA . GLY A 1 284 ? -5.409 -20.880 -7.536 1.00 31.56 284 GLY A CA 1
ATOM 2258 C C . GLY A 1 284 ? -6.007 -19.645 -6.869 1.00 31.56 284 GLY A C 1
ATOM 2259 O O . GLY A 1 284 ? -5.380 -18.595 -6.847 1.00 31.56 284 GLY A O 1
ATOM 2260 N N . GLY A 1 285 ? -7.240 -19.744 -6.371 1.00 28.94 285 GLY A N 1
ATOM 2261 C CA . GLY A 1 285 ? -7.672 -18.810 -5.339 1.00 28.94 285 GLY A CA 1
ATOM 2262 C C . GLY A 1 285 ? -6.962 -19.220 -4.057 1.00 28.94 285 GLY A C 1
ATOM 2263 O O . GLY A 1 285 ? -7.129 -20.361 -3.629 1.00 28.94 285 GLY A O 1
ATOM 2264 N N . PHE A 1 286 ? -6.170 -18.331 -3.458 1.00 30.52 286 PHE A N 1
ATOM 2265 C CA . PHE A 1 286 ? -5.822 -18.451 -2.044 1.00 30.52 286 PHE A CA 1
ATOM 2266 C C . PHE A 1 286 ? -7.139 -18.413 -1.259 1.00 30.52 286 PHE A C 1
ATOM 2268 O O . PHE A 1 286 ? -7.664 -17.353 -0.935 1.00 30.52 286 PHE A O 1
ATOM 2275 N N . ALA A 1 287 ? -7.740 -19.579 -1.039 1.00 25.67 287 ALA A N 1
ATOM 2276 C CA . ALA A 1 287 ? -8.790 -19.731 -0.057 1.00 25.67 287 ALA A CA 1
ATOM 2277 C C . ALA A 1 287 ? -8.093 -19.788 1.309 1.00 25.67 287 ALA A C 1
ATOM 2279 O O . ALA A 1 287 ? -7.220 -20.646 1.481 1.00 25.67 287 ALA A O 1
ATOM 2280 N N . PRO A 1 288 ? -8.449 -18.938 2.289 1.00 28.09 288 PRO A N 1
ATOM 2281 C CA . PRO A 1 288 ? -8.110 -19.249 3.668 1.00 28.09 288 PRO A CA 1
ATOM 2282 C C . PRO A 1 288 ? -8.703 -20.630 3.971 1.00 28.09 288 PRO A C 1
ATOM 2284 O O . PRO A 1 288 ? -9.811 -20.945 3.528 1.00 28.09 288 PRO A O 1
ATOM 2287 N N . SER A 1 289 ? -7.915 -21.474 4.634 1.00 25.00 289 SER A N 1
ATOM 2288 C CA . SER A 1 289 ? -8.200 -22.882 4.915 1.00 25.00 289 SER A CA 1
ATOM 2289 C C . SER A 1 289 ? -9.682 -23.142 5.227 1.00 25.00 289 SER A C 1
ATOM 2291 O O . SER A 1 289 ? -10.178 -22.867 6.316 1.00 25.00 289 SER A O 1
ATOM 2293 N N . GLN A 1 290 ? -10.417 -23.711 4.266 1.00 27.88 290 GLN A N 1
ATOM 2294 C CA . GLN A 1 290 ? -11.736 -24.263 4.553 1.00 27.88 290 GLN A CA 1
ATOM 2295 C C . GLN A 1 290 ? -11.570 -25.697 5.058 1.00 27.88 290 GLN A C 1
ATOM 2297 O O . GLN A 1 290 ? -11.059 -26.569 4.358 1.00 27.88 290 GLN A O 1
ATOM 2302 N N . ALA A 1 291 ? -12.020 -25.917 6.293 1.00 27.44 291 ALA A N 1
ATOM 2303 C CA . ALA A 1 291 ? -12.246 -27.224 6.899 1.00 27.44 291 ALA A CA 1
ATOM 2304 C C . ALA A 1 291 ? -13.107 -28.136 5.986 1.00 27.44 291 ALA A C 1
ATOM 2306 O O . ALA A 1 291 ? -13.883 -27.636 5.165 1.00 27.44 291 ALA A O 1
ATOM 2307 N N . PRO A 1 292 ? -12.994 -29.475 6.103 1.00 25.27 292 PRO A N 1
ATOM 2308 C CA . PRO A 1 292 ? -13.469 -30.407 5.086 1.00 25.27 292 PRO A CA 1
ATOM 2309 C C . PRO A 1 292 ? -14.993 -30.364 4.933 1.00 25.27 292 PRO A C 1
ATOM 2311 O O . PRO A 1 292 ? -15.747 -30.640 5.868 1.00 25.27 292 PRO A O 1
ATOM 2314 N N . GLN A 1 293 ? -15.452 -30.059 3.718 1.00 29.08 293 GLN A N 1
ATOM 2315 C CA . GLN A 1 293 ? -16.857 -30.156 3.337 1.00 29.08 293 GLN A CA 1
ATOM 2316 C C . GLN A 1 293 ? -17.271 -31.634 3.306 1.00 29.08 293 GLN A C 1
ATOM 2318 O O . GLN A 1 293 ? -16.859 -32.395 2.432 1.00 29.08 293 GLN A O 1
ATOM 2323 N N . ARG A 1 294 ? -18.106 -32.055 4.262 1.00 27.47 294 ARG A N 1
ATOM 2324 C CA . ARG A 1 294 ? -18.847 -33.317 4.155 1.00 27.47 294 ARG A CA 1
ATOM 2325 C C . ARG A 1 294 ? -19.922 -33.185 3.074 1.00 27.47 294 ARG A C 1
ATOM 2327 O O . ARG A 1 294 ? -20.644 -32.190 3.021 1.00 27.47 294 ARG A O 1
ATOM 2334 N N . ALA A 1 295 ? -20.014 -34.210 2.232 1.00 26.09 295 ALA A N 1
ATOM 2335 C CA . ALA A 1 295 ? -20.997 -34.342 1.167 1.00 26.09 295 ALA A CA 1
ATOM 2336 C C . ALA A 1 295 ? -22.437 -34.199 1.695 1.00 26.09 295 ALA A C 1
ATOM 2338 O O . ALA A 1 295 ? -22.811 -34.819 2.692 1.00 26.09 295 ALA A O 1
ATOM 2339 N N . ARG A 1 296 ? -23.251 -33.390 1.007 1.00 27.91 296 ARG A N 1
ATOM 2340 C CA . ARG A 1 296 ? -24.704 -33.330 1.212 1.00 27.91 296 ARG A CA 1
ATOM 2341 C C . ARG A 1 296 ? -25.359 -34.555 0.561 1.00 27.91 296 ARG A C 1
ATOM 2343 O O . ARG A 1 296 ? -25.048 -34.824 -0.599 1.00 27.91 296 ARG A O 1
ATOM 2350 N N . PRO A 1 297 ? -26.297 -35.250 1.226 1.00 26.03 297 PRO A N 1
ATOM 2351 C CA . PRO A 1 297 ? -27.170 -36.186 0.542 1.00 26.03 297 PRO A CA 1
ATOM 2352 C C . PRO A 1 297 ? -28.233 -35.414 -0.250 1.00 26.03 297 PRO A C 1
ATOM 2354 O O . PRO A 1 297 ? -28.789 -34.415 0.211 1.00 26.03 297 PRO A O 1
ATOM 2357 N N . SER A 1 298 ? -28.500 -35.888 -1.461 1.00 30.22 298 SER A N 1
ATOM 2358 C CA . SER A 1 298 ? -29.622 -35.480 -2.302 1.00 30.22 298 SER A CA 1
ATOM 2359 C C . SER A 1 298 ? -30.957 -35.810 -1.629 1.00 30.22 298 SER A C 1
ATOM 2361 O O . SER A 1 298 ? -31.134 -36.915 -1.116 1.00 30.22 298 SER A O 1
ATOM 2363 N N . SER A 1 299 ? -31.924 -34.897 -1.690 1.00 27.17 299 SER A N 1
ATOM 2364 C CA . SER A 1 299 ? -33.336 -35.222 -1.464 1.00 27.17 299 SER A CA 1
ATOM 2365 C C . SER A 1 299 ? -34.220 -34.586 -2.532 1.00 27.17 299 SER A C 1
ATOM 2367 O O . SER A 1 299 ? -33.817 -33.590 -3.138 1.00 27.17 299 SER A O 1
ATOM 2369 N N . PRO A 1 300 ? -35.369 -35.217 -2.828 1.00 28.45 300 PRO A N 1
ATOM 2370 C CA . PRO A 1 300 ? -36.036 -35.105 -4.108 1.00 28.45 300 PRO A CA 1
ATOM 2371 C C . PRO A 1 300 ? -37.034 -33.953 -4.149 1.00 28.45 300 PRO A C 1
ATOM 2373 O O . PRO A 1 300 ? -37.478 -33.424 -3.133 1.00 28.45 300 PRO A O 1
ATOM 2376 N N . ALA A 1 301 ? -37.385 -33.597 -5.380 1.00 31.75 301 ALA A N 1
ATOM 2377 C CA . ALA A 1 301 ? -38.430 -32.653 -5.712 1.00 31.75 301 ALA A CA 1
ATOM 2378 C C . ALA A 1 301 ? -39.790 -33.075 -5.130 1.00 31.75 301 ALA A C 1
ATOM 2380 O O . ALA A 1 301 ? -40.237 -34.203 -5.333 1.00 31.75 301 ALA A O 1
ATOM 2381 N N . SER A 1 302 ? -40.484 -32.129 -4.500 1.00 28.45 302 SER A N 1
ATOM 2382 C CA . SER A 1 302 ? -41.937 -32.169 -4.349 1.00 28.45 302 SER A CA 1
ATOM 2383 C C . SER A 1 302 ? -42.513 -30.793 -4.669 1.00 28.45 302 SER A C 1
ATOM 2385 O O . SER A 1 302 ? -42.339 -29.823 -3.931 1.00 28.45 302 SER A O 1
ATOM 2387 N N . THR A 1 303 ? -43.184 -30.735 -5.809 1.00 31.56 303 THR A N 1
ATOM 2388 C CA . THR A 1 303 ? -44.201 -29.757 -6.177 1.00 31.56 303 THR A CA 1
ATOM 2389 C C . THR A 1 303 ? -45.341 -29.787 -5.168 1.00 31.56 303 THR A C 1
ATOM 2391 O O . THR A 1 303 ? -45.833 -30.865 -4.864 1.00 31.56 303 THR A O 1
ATOM 2394 N N . LEU A 1 304 ? -45.800 -28.620 -4.714 1.00 28.97 304 LEU A N 1
ATOM 2395 C CA . LEU A 1 304 ? -47.205 -28.339 -4.397 1.00 28.97 304 LEU A CA 1
ATOM 2396 C C . LEU A 1 304 ? -47.369 -26.824 -4.230 1.00 28.97 304 LEU A C 1
ATOM 2398 O O . LEU A 1 304 ? -46.682 -26.186 -3.435 1.00 28.97 304 LEU A O 1
ATOM 2402 N N . GLY A 1 305 ? -48.250 -26.251 -5.047 1.00 29.06 305 GLY A N 1
ATOM 2403 C CA . GLY A 1 305 ? -48.633 -24.851 -4.975 1.00 29.06 305 GLY A CA 1
ATOM 2404 C C . GLY A 1 305 ? -49.663 -24.609 -3.877 1.00 29.06 305 GLY A C 1
ATOM 2405 O O . GLY A 1 305 ? -50.545 -25.430 -3.651 1.00 29.06 305 GLY A O 1
ATOM 2406 N N . ALA A 1 306 ? -49.578 -23.440 -3.250 1.00 28.08 306 ALA A N 1
ATOM 2407 C CA . ALA A 1 306 ? -50.697 -22.804 -2.572 1.00 28.08 306 ALA A CA 1
ATOM 2408 C C . ALA A 1 306 ? -50.450 -21.290 -2.548 1.00 28.08 306 ALA A C 1
ATOM 2410 O O . ALA A 1 306 ? -49.533 -20.789 -1.902 1.00 28.08 306 ALA A O 1
ATOM 2411 N N . SER A 1 307 ? -51.268 -20.567 -3.310 1.00 32.44 307 SER A N 1
ATOM 2412 C CA . SER A 1 307 ? -51.381 -19.113 -3.266 1.00 32.44 307 SER A CA 1
ATOM 2413 C C . SER A 1 307 ? -52.096 -18.721 -1.972 1.00 32.44 307 SER A C 1
ATOM 2415 O O . SER A 1 307 ? -53.301 -18.937 -1.863 1.00 32.44 307 SER A O 1
ATOM 2417 N N . CYS A 1 308 ? -51.394 -18.077 -1.041 1.00 24.44 308 CYS A N 1
ATOM 2418 C CA . CYS A 1 308 ? -52.019 -17.322 0.044 1.00 24.44 308 CYS A CA 1
ATOM 2419 C C . CYS A 1 308 ? -51.701 -15.837 -0.138 1.00 24.44 308 CYS A C 1
ATOM 2421 O O . CYS A 1 308 ? -50.589 -15.381 0.119 1.00 24.44 308 CYS A O 1
ATOM 2423 N N . ARG A 1 309 ? -52.703 -15.085 -0.607 1.00 28.62 309 ARG A N 1
ATOM 2424 C CA . ARG A 1 309 ? -52.726 -13.623 -0.530 1.00 28.62 309 ARG A CA 1
ATOM 2425 C C . ARG A 1 309 ? -52.927 -13.239 0.933 1.00 28.62 309 ARG A C 1
ATOM 2427 O O . ARG A 1 309 ? -53.936 -13.615 1.520 1.00 28.62 309 ARG A O 1
ATOM 2434 N N . VAL A 1 310 ? -51.996 -12.477 1.495 1.00 27.23 310 VAL A N 1
ATOM 2435 C CA . VAL A 1 310 ? -52.171 -11.808 2.788 1.00 27.23 310 VAL A CA 1
ATOM 2436 C C . VAL A 1 310 ? -52.153 -10.307 2.526 1.00 27.23 310 VAL A C 1
ATOM 2438 O O . VAL A 1 310 ? -51.160 -9.760 2.051 1.00 27.23 310 VAL A O 1
ATOM 2441 N N . SER A 1 311 ? -53.294 -9.666 2.770 1.00 25.64 311 SER A N 1
ATOM 2442 C CA . SER A 1 311 ? -53.465 -8.212 2.746 1.00 25.64 311 SER A CA 1
ATOM 2443 C C . SER A 1 311 ? -52.675 -7.560 3.891 1.00 25.64 311 SER A C 1
ATOM 2445 O O . SER A 1 311 ? -52.631 -8.133 4.981 1.00 25.64 311 SER A O 1
ATOM 2447 N N . PRO A 1 312 ? -52.087 -6.365 3.710 1.00 29.11 312 PRO A N 1
ATOM 2448 C CA . PRO A 1 312 ? -51.362 -5.693 4.780 1.00 29.11 312 PRO A CA 1
ATOM 2449 C C . PRO A 1 312 ? -52.336 -5.002 5.745 1.00 29.11 312 PRO A C 1
ATOM 2451 O O . PRO A 1 312 ? -53.065 -4.088 5.362 1.00 29.11 312 PRO A O 1
ATOM 2454 N N . SER A 1 313 ? -52.333 -5.418 7.011 1.00 27.84 313 SER A N 1
ATOM 2455 C CA . SER A 1 313 ? -52.897 -4.646 8.121 1.00 27.84 313 SER A CA 1
ATOM 2456 C C . SER A 1 313 ? -51.857 -3.643 8.622 1.00 27.84 313 SER A C 1
ATOM 2458 O O . SER A 1 313 ? -50.760 -4.032 9.027 1.00 27.84 313 SER A O 1
ATOM 2460 N N . ALA A 1 314 ? -52.201 -2.358 8.589 1.00 29.94 314 ALA A N 1
ATOM 2461 C CA . ALA A 1 314 ? -51.399 -1.272 9.139 1.00 29.94 314 ALA A CA 1
ATOM 2462 C C . ALA A 1 314 ? -51.269 -1.376 10.672 1.00 29.94 314 ALA A C 1
ATOM 2464 O O . ALA A 1 314 ? -52.258 -1.702 11.331 1.00 29.94 314 ALA A O 1
ATOM 2465 N N . PRO A 1 315 ? -50.121 -1.013 11.270 1.00 34.44 315 PRO A N 1
ATOM 2466 C CA . PRO A 1 315 ? -50.075 -0.604 12.662 1.00 34.44 315 PRO A CA 1
ATOM 2467 C C . PRO A 1 315 ? -50.230 0.916 12.773 1.00 34.44 315 PRO A C 1
ATOM 2469 O O . PRO A 1 315 ? -49.442 1.693 12.236 1.00 34.44 315 PRO A O 1
ATOM 2472 N N . SER A 1 316 ? -51.261 1.325 13.505 1.00 31.47 316 SER A N 1
ATOM 2473 C CA . SER A 1 316 ? -51.492 2.680 13.993 1.00 31.47 316 SER A CA 1
ATOM 2474 C C . SER A 1 316 ? -50.804 2.893 15.341 1.00 31.47 316 SER A C 1
ATOM 2476 O O . SER A 1 316 ? -51.085 2.153 16.283 1.00 31.47 316 SER A O 1
ATOM 2478 N N . SER A 1 317 ? -49.982 3.936 15.455 1.00 30.75 317 SER A N 1
ATOM 2479 C CA . SER A 1 317 ? -49.822 4.792 16.647 1.00 30.75 317 SER A CA 1
ATOM 2480 C C . SER A 1 317 ? -49.019 6.041 16.237 1.00 30.75 317 SER A C 1
ATOM 2482 O O . SER A 1 317 ? -47.978 5.874 15.597 1.00 30.75 317 SER A O 1
ATOM 2484 N N . PRO A 1 318 ? -49.469 7.274 16.539 1.00 33.69 318 PRO A N 1
ATOM 2485 C CA . PRO A 1 318 ? -48.755 8.487 16.160 1.00 33.69 318 PRO A CA 1
ATOM 2486 C C . PRO A 1 318 ? -47.605 8.744 17.138 1.00 33.69 318 PRO A C 1
ATOM 2488 O O . PRO A 1 318 ? -47.814 8.801 18.347 1.00 33.69 318 PRO A O 1
ATOM 2491 N N . VAL A 1 319 ? -46.393 8.907 16.611 1.00 36.69 319 VAL A N 1
ATOM 2492 C CA . VAL A 1 319 ? -45.274 9.484 17.361 1.00 36.69 319 VAL A CA 1
ATOM 2493 C C . VAL A 1 319 ? -45.365 10.995 17.187 1.00 36.69 319 VAL A C 1
ATOM 2495 O O . VAL A 1 319 ? -45.180 11.509 16.085 1.00 36.69 319 VAL A O 1
ATOM 2498 N N . GLU A 1 320 ? -45.697 11.689 18.271 1.00 32.41 320 GLU A N 1
ATOM 2499 C CA . GLU A 1 320 ? -45.573 13.140 18.383 1.00 32.41 320 GLU A CA 1
ATOM 2500 C C . GLU A 1 320 ? -44.094 13.543 18.273 1.00 32.41 320 GLU A C 1
ATOM 2502 O O . GLU A 1 320 ? -43.224 12.962 18.924 1.00 32.41 320 GLU A O 1
ATOM 2507 N N . GLY A 1 321 ? -43.807 14.534 17.427 1.00 33.09 321 GLY A N 1
ATOM 2508 C CA . GLY A 1 321 ? -42.459 15.055 17.209 1.00 33.09 321 GLY A CA 1
ATOM 2509 C C . GLY A 1 321 ? -42.360 15.845 15.909 1.00 33.09 321 GLY A C 1
ATOM 2510 O O . GLY A 1 321 ? -41.812 15.366 14.919 1.00 33.09 321 GLY A O 1
ATOM 2511 N N . GLU A 1 322 ? -42.918 17.053 15.901 1.00 32.97 322 GLU A N 1
ATOM 2512 C CA . GLU A 1 322 ? -42.797 18.006 14.799 1.00 32.97 322 GLU A CA 1
ATOM 2513 C C . GLU A 1 322 ? -41.326 18.424 14.567 1.00 32.97 322 GLU A C 1
ATOM 2515 O O . GLU A 1 322 ? -40.629 18.870 15.476 1.00 32.97 322 GLU A O 1
ATOM 2520 N N . GLY A 1 323 ? -40.865 18.340 13.313 1.00 36.09 323 GLY A N 1
ATOM 2521 C CA . GLY A 1 323 ? -40.067 19.423 12.723 1.00 36.09 323 GLY A CA 1
ATOM 2522 C C . GLY A 1 323 ? -38.534 19.410 12.807 1.00 36.09 323 GLY A C 1
ATOM 2523 O O . GLY A 1 323 ? -37.944 20.462 12.574 1.00 36.09 323 GLY A O 1
ATOM 2524 N N . LYS A 1 324 ? -37.849 18.285 13.056 1.00 39.50 324 LYS A N 1
ATOM 2525 C CA . LYS A 1 324 ? -36.395 18.179 12.791 1.00 39.50 324 LYS A CA 1
ATOM 2526 C C . LYS A 1 324 ? -36.138 17.022 11.828 1.00 39.50 324 LYS A C 1
ATOM 2528 O O . LYS A 1 324 ? -36.503 15.889 12.129 1.00 39.50 324 LYS A O 1
ATOM 2533 N N . ALA A 1 325 ? -35.561 17.305 10.656 1.00 54.84 325 ALA A N 1
ATOM 2534 C CA . ALA A 1 325 ? -35.180 16.266 9.698 1.00 54.84 325 ALA A CA 1
ATOM 2535 C C . ALA A 1 325 ? -34.358 15.183 10.420 1.00 54.84 325 ALA A C 1
ATOM 2537 O O . ALA A 1 325 ? -33.463 15.510 11.202 1.00 54.84 325 ALA A O 1
ATOM 2538 N N . ALA A 1 326 ? -34.700 13.908 10.213 1.00 64.06 326 ALA A N 1
ATOM 2539 C CA . ALA A 1 326 ? -34.036 12.803 10.895 1.00 64.06 326 ALA A CA 1
ATOM 2540 C C . ALA A 1 326 ? -32.524 12.851 10.620 1.00 64.06 326 ALA A C 1
ATOM 2542 O O . ALA A 1 326 ? -32.094 12.828 9.465 1.00 64.06 326 ALA A O 1
ATOM 2543 N N . ARG A 1 327 ? -31.721 12.938 11.686 1.00 88.56 327 ARG A N 1
ATOM 2544 C CA . ARG A 1 327 ? -30.260 13.022 11.599 1.00 88.56 327 ARG A CA 1
ATOM 2545 C C . ARG A 1 327 ? -29.720 11.753 10.933 1.00 88.56 327 ARG A C 1
ATOM 2547 O O . ARG A 1 327 ? -29.995 10.645 11.385 1.00 88.56 327 ARG A O 1
ATOM 2554 N N . GLN A 1 328 ? -28.954 11.912 9.856 1.00 94.56 328 GLN A N 1
ATOM 2555 C CA . GLN A 1 328 ? -28.364 10.804 9.103 1.00 94.56 328 GLN A CA 1
ATOM 2556 C C . GLN A 1 328 ? -26.873 11.065 8.915 1.00 94.56 328 GLN A C 1
ATOM 2558 O O . GLN A 1 328 ? -26.480 11.916 8.119 1.00 94.56 328 GLN A O 1
ATOM 2563 N N . LEU A 1 329 ? -26.042 10.315 9.634 1.00 96.81 329 LEU A N 1
ATOM 2564 C CA . LEU A 1 329 ? -24.605 10.278 9.397 1.00 96.81 329 LEU A CA 1
ATOM 2565 C C . LEU A 1 329 ? -24.307 9.605 8.055 1.00 96.81 329 LEU A C 1
ATOM 2567 O O . LEU A 1 329 ? -24.960 8.624 7.681 1.00 96.81 329 LEU A O 1
ATOM 2571 N N . ALA A 1 330 ? -23.320 10.141 7.344 1.00 96.50 330 ALA A N 1
ATOM 2572 C CA . ALA A 1 330 ? -22.880 9.666 6.041 1.00 96.50 330 ALA A CA 1
ATOM 2573 C C . ALA A 1 330 ? -21.351 9.679 5.932 1.00 96.50 330 ALA A C 1
ATOM 2575 O O . ALA A 1 330 ? -20.665 10.436 6.622 1.00 96.50 330 ALA A O 1
ATOM 2576 N N . PHE A 1 331 ? -20.819 8.842 5.040 1.00 97.25 331 PHE A N 1
ATOM 2577 C CA . PHE A 1 331 ? -19.446 8.986 4.558 1.00 97.25 331 PHE A CA 1
ATOM 2578 C C . PHE A 1 331 ? -19.416 9.894 3.328 1.00 97.25 331 PHE A C 1
ATOM 2580 O O . PHE A 1 331 ? -20.338 9.874 2.514 1.00 97.25 331 PHE A O 1
ATOM 2587 N N . TYR A 1 332 ? -18.317 10.618 3.150 1.00 95.75 332 TYR A N 1
ATOM 2588 C CA . TYR A 1 332 ? -17.961 11.274 1.896 1.00 95.75 332 TYR A CA 1
ATOM 2589 C C . TYR A 1 332 ? -16.641 10.703 1.365 1.00 95.75 332 TYR A C 1
ATOM 2591 O O . TYR A 1 332 ? -15.723 10.423 2.140 1.00 95.75 332 TYR A O 1
ATOM 2599 N N . LEU A 1 333 ? -16.557 10.517 0.048 1.00 94.94 333 LEU A N 1
ATOM 2600 C CA . LEU A 1 333 ? -15.354 10.091 -0.661 1.00 94.94 333 LEU A CA 1
ATOM 2601 C C . LEU A 1 333 ? -15.052 11.038 -1.828 1.00 94.94 333 LEU A C 1
ATOM 2603 O O . LEU A 1 333 ? -15.831 11.133 -2.775 1.00 94.94 333 LEU A O 1
ATOM 2607 N N . ASP A 1 334 ? -13.867 11.637 -1.822 1.00 93.62 334 ASP A N 1
ATOM 2608 C CA . ASP A 1 334 ? -13.271 12.251 -3.002 1.00 93.62 334 ASP A CA 1
ATOM 2609 C C . ASP A 1 334 ? -12.477 11.207 -3.802 1.00 93.62 334 ASP A C 1
ATOM 2611 O O . ASP A 1 334 ? -11.300 10.936 -3.545 1.00 93.62 334 ASP A O 1
ATOM 2615 N N . ALA A 1 335 ? -13.128 10.599 -4.794 1.00 90.75 335 ALA A N 1
ATOM 2616 C CA . ALA A 1 335 ? -12.492 9.621 -5.670 1.00 90.75 335 ALA A CA 1
ATOM 2617 C C . ALA A 1 335 ? -11.490 10.262 -6.646 1.00 90.75 335 ALA A C 1
ATOM 2619 O O . ALA A 1 335 ? -10.682 9.547 -7.229 1.00 90.75 335 ALA A O 1
ATOM 2620 N N . SER A 1 336 ? -11.504 11.591 -6.814 1.00 88.50 336 SER A N 1
ATOM 2621 C CA . SER A 1 336 ? -10.494 12.304 -7.607 1.00 88.50 336 SER A CA 1
ATOM 2622 C C . SER A 1 336 ? -9.140 12.408 -6.892 1.00 88.50 336 SER A C 1
ATOM 2624 O O . SER A 1 336 ? -8.108 12.505 -7.551 1.00 88.50 336 SER A O 1
ATOM 2626 N N . ALA A 1 337 ? -9.142 12.324 -5.557 1.00 93.44 337 ALA A N 1
ATOM 2627 C CA . ALA A 1 337 ? -7.945 12.356 -4.716 1.00 93.44 337 ALA A CA 1
ATOM 2628 C C . ALA A 1 337 ? -7.554 10.979 -4.141 1.00 93.44 337 ALA A C 1
ATOM 2630 O O . ALA A 1 337 ? -6.481 10.827 -3.552 1.00 93.44 337 ALA A O 1
ATOM 2631 N N . CYS A 1 338 ? -8.415 9.965 -4.267 1.00 95.62 338 CYS A N 1
ATOM 2632 C CA . CYS A 1 338 ? -8.145 8.625 -3.753 1.00 95.62 338 CYS A CA 1
ATOM 2633 C C . CYS A 1 338 ? -7.075 7.913 -4.595 1.00 95.62 338 CYS A C 1
ATOM 2635 O O . CYS A 1 338 ? -7.287 7.632 -5.767 1.00 95.62 338 CYS A O 1
ATOM 2637 N N . THR A 1 339 ? -5.947 7.562 -3.974 1.00 95.38 339 THR A N 1
ATOM 2638 C CA . THR A 1 339 ? -4.810 6.891 -4.637 1.00 95.38 339 THR A CA 1
ATOM 2639 C C . THR A 1 339 ? -4.858 5.364 -4.582 1.00 95.38 339 THR A C 1
ATOM 2641 O O . THR A 1 339 ? -3.935 4.703 -5.046 1.00 95.38 339 THR A O 1
ATOM 2644 N N . GLY A 1 340 ? -5.876 4.785 -3.941 1.00 95.75 340 GLY A N 1
ATOM 2645 C CA . GLY A 1 340 ? -5.963 3.334 -3.779 1.00 95.75 340 GLY A CA 1
ATOM 2646 C C . GLY A 1 340 ? -5.022 2.736 -2.722 1.00 95.75 340 GLY A C 1
ATOM 2647 O O . GLY A 1 340 ? -4.865 1.525 -2.677 1.00 95.75 340 GLY A O 1
ATOM 2648 N N . CYS A 1 341 ? -4.426 3.544 -1.833 1.00 95.94 341 CYS A N 1
ATOM 2649 C CA . CYS A 1 341 ? -3.380 3.101 -0.890 1.00 95.94 341 CYS A CA 1
ATOM 2650 C C . CYS A 1 341 ? -3.794 2.077 0.188 1.00 95.94 341 CYS A C 1
ATOM 2652 O O . CYS A 1 341 ? -2.943 1.606 0.933 1.00 95.94 341 CYS A O 1
ATOM 2654 N N . LYS A 1 342 ? -5.091 1.774 0.334 1.00 97.69 342 LYS A N 1
ATOM 2655 C CA . LYS A 1 342 ? -5.661 0.835 1.328 1.00 97.69 342 LYS A CA 1
ATOM 2656 C C . LYS A 1 342 ? -5.351 1.098 2.808 1.00 97.69 342 LYS A C 1
ATOM 2658 O O . LYS A 1 342 ? -5.809 0.331 3.649 1.00 97.69 342 LYS A O 1
ATOM 2663 N N . ALA A 1 343 ? -4.742 2.231 3.164 1.00 97.50 343 ALA A N 1
ATOM 2664 C CA . ALA A 1 343 ? -4.566 2.634 4.565 1.00 97.50 343 ALA A CA 1
ATOM 2665 C C . ALA A 1 343 ? -5.897 2.629 5.343 1.00 97.50 343 ALA A C 1
ATOM 2667 O O . ALA A 1 343 ? -5.980 2.127 6.456 1.00 97.50 343 ALA A O 1
ATOM 2668 N N . CYS A 1 344 ? -6.981 3.095 4.713 1.00 98.06 344 CYS A N 1
ATOM 2669 C CA . CYS A 1 344 ? -8.325 3.078 5.297 1.00 98.06 344 CYS A CA 1
ATOM 2670 C C . CYS A 1 344 ? -8.905 1.666 5.531 1.00 98.06 344 CYS A C 1
ATOM 2672 O O . CYS A 1 344 ? -9.743 1.502 6.417 1.00 98.06 344 CYS A O 1
ATOM 2674 N N . GLN A 1 345 ? -8.486 0.666 4.749 1.00 97.88 345 GLN A N 1
ATOM 2675 C CA . GLN A 1 345 ? -8.878 -0.739 4.906 1.00 97.88 345 GLN A CA 1
ATOM 2676 C C . GLN A 1 345 ? -8.097 -1.375 6.061 1.00 97.88 345 GLN A C 1
ATOM 2678 O O . GLN A 1 345 ? -8.713 -1.933 6.966 1.00 97.88 345 GLN A O 1
ATOM 2683 N N . VAL A 1 346 ? -6.770 -1.208 6.082 1.00 97.38 346 VAL A N 1
ATOM 2684 C CA . VAL A 1 346 ? -5.902 -1.733 7.151 1.00 97.38 346 VAL A CA 1
ATOM 2685 C C . VAL A 1 346 ? -6.226 -1.080 8.499 1.00 97.38 346 VAL A C 1
ATOM 2687 O O . VAL A 1 346 ? -6.374 -1.785 9.487 1.00 97.38 346 VAL A O 1
ATOM 2690 N N . ALA A 1 347 ? -6.462 0.234 8.545 1.00 98.12 347 ALA A N 1
ATOM 2691 C CA . ALA A 1 347 ? -6.868 0.922 9.775 1.00 98.12 347 ALA A CA 1
ATOM 2692 C C . ALA A 1 347 ? -8.240 0.462 10.291 1.00 98.12 347 ALA A C 1
ATOM 2694 O O . ALA A 1 347 ? -8.456 0.373 11.496 1.00 98.12 347 ALA A O 1
ATOM 2695 N N . CYS A 1 348 ? -9.182 0.151 9.391 1.00 98.12 348 CYS A N 1
ATOM 2696 C CA . CYS A 1 348 ? -10.467 -0.421 9.796 1.00 98.12 348 CYS A CA 1
ATOM 2697 C C . CYS A 1 348 ? -10.283 -1.811 10.412 1.00 98.12 348 CYS A C 1
ATOM 2699 O O . CYS A 1 348 ? -10.983 -2.151 11.364 1.00 98.12 348 CYS A O 1
ATOM 2701 N N . LYS A 1 349 ? -9.363 -2.603 9.859 1.00 97.12 349 LYS A N 1
ATOM 2702 C CA . LYS A 1 349 ? -9.038 -3.943 10.335 1.00 97.12 349 LYS A CA 1
ATOM 2703 C C . LYS A 1 349 ? -8.375 -3.910 11.709 1.00 97.12 349 LYS A C 1
ATOM 2705 O O . LYS A 1 349 ? -8.868 -4.576 12.610 1.00 97.12 349 LYS A O 1
ATOM 2710 N N . ASP A 1 350 ? -7.360 -3.067 11.866 1.00 97.19 350 ASP A N 1
ATOM 2711 C CA . ASP A 1 350 ? -6.636 -2.850 13.119 1.00 97.19 350 ASP A CA 1
ATOM 2712 C C . ASP A 1 350 ? -7.566 -2.374 14.242 1.00 97.19 350 ASP A C 1
ATOM 2714 O O . ASP A 1 350 ? -7.719 -3.048 15.257 1.00 97.19 350 ASP A O 1
ATOM 2718 N N . HIS A 1 351 ? -8.304 -1.284 14.007 1.00 97.62 351 HIS A N 1
ATOM 2719 C CA . HIS A 1 351 ? -9.189 -0.698 15.017 1.00 97.62 351 HIS A CA 1
ATOM 2720 C C . HIS A 1 351 ? -10.297 -1.649 15.493 1.00 97.62 351 HIS A C 1
ATOM 2722 O O . HIS A 1 351 ? -10.684 -1.606 16.656 1.00 97.62 351 HIS A O 1
ATOM 2728 N N . ASN A 1 352 ? -10.820 -2.501 14.604 1.00 96.38 352 ASN A N 1
ATOM 2729 C CA . ASN A 1 352 ? -11.921 -3.414 14.927 1.00 96.38 352 ASN A CA 1
ATOM 2730 C C . ASN A 1 352 ? -11.453 -4.858 15.187 1.00 96.38 352 ASN A C 1
ATOM 2732 O O . ASN A 1 352 ? -12.296 -5.739 15.345 1.00 96.38 352 ASN A O 1
ATOM 2736 N N . GLY A 1 353 ? -10.140 -5.118 15.195 1.00 95.62 353 GLY A N 1
ATOM 2737 C CA . GLY A 1 353 ? -9.572 -6.451 15.408 1.00 95.62 353 GLY A CA 1
ATOM 2738 C C . GLY A 1 353 ? -10.060 -7.507 14.409 1.00 95.62 353 GLY A C 1
ATOM 2739 O O . GLY A 1 353 ? -10.348 -8.635 14.808 1.00 95.62 353 GLY A O 1
ATOM 2740 N N . LEU A 1 354 ? -10.213 -7.157 13.124 1.00 95.94 354 LEU A N 1
ATOM 2741 C CA . LEU A 1 354 ? -10.763 -8.098 12.138 1.00 95.94 354 LEU A CA 1
ATOM 2742 C C . LEU A 1 354 ? -9.701 -9.128 11.703 1.00 95.94 354 LEU A C 1
ATOM 2744 O O . LEU A 1 354 ? -8.557 -8.756 11.428 1.00 95.94 354 LEU A O 1
ATOM 2748 N N . PRO A 1 355 ? -10.056 -10.417 11.571 1.00 95.44 355 PRO A N 1
ATOM 2749 C CA . PRO A 1 355 ? -9.158 -11.433 11.031 1.00 95.44 355 PRO A CA 1
ATOM 2750 C C . PRO A 1 355 ? -8.964 -11.274 9.515 1.00 95.44 355 PRO A C 1
ATOM 2752 O O . PRO A 1 355 ? -9.726 -10.587 8.831 1.00 95.44 355 PRO A O 1
ATOM 2755 N N . VAL A 1 356 ? -7.954 -11.953 8.961 1.00 94.94 356 VAL A N 1
ATOM 2756 C CA . VAL A 1 356 ? -7.834 -12.169 7.506 1.00 94.94 356 VAL A CA 1
ATOM 2757 C C . VAL A 1 356 ? -9.106 -12.835 6.968 1.00 94.94 356 VAL A C 1
ATOM 2759 O O . VAL A 1 356 ? -9.642 -13.768 7.563 1.00 94.94 356 VAL A O 1
ATOM 2762 N N . GLY A 1 357 ? -9.601 -12.315 5.852 1.00 93.94 357 GLY A N 1
ATOM 2763 C CA . GLY A 1 357 ? -10.840 -12.671 5.172 1.00 93.94 357 GLY A CA 1
ATOM 2764 C C . GLY A 1 357 ? -12.003 -11.714 5.448 1.00 93.94 357 GLY A C 1
ATOM 2765 O O . GLY A 1 357 ? -12.977 -11.732 4.694 1.00 93.94 357 GLY A O 1
ATOM 2766 N N . LEU A 1 358 ? -11.932 -10.878 6.495 1.00 96.00 358 LEU A N 1
ATOM 2767 C CA . LEU A 1 358 ? -12.983 -9.916 6.845 1.00 96.00 358 LEU A CA 1
ATOM 2768 C C . LEU A 1 358 ? -12.543 -8.474 6.568 1.00 96.00 358 LEU A C 1
ATOM 2770 O O . LEU A 1 358 ? -11.684 -7.913 7.244 1.00 96.00 358 LEU A O 1
ATOM 2774 N N . LEU A 1 359 ? -13.205 -7.845 5.597 1.00 96.88 359 LEU A N 1
ATOM 2775 C CA . LEU A 1 359 ? -12.901 -6.508 5.092 1.00 96.88 359 LEU A CA 1
ATOM 2776 C C . LEU A 1 359 ? -14.127 -5.593 5.192 1.00 96.88 359 LEU A C 1
ATOM 2778 O O . LEU A 1 359 ? -14.881 -5.417 4.232 1.00 96.88 359 LEU A O 1
ATOM 2782 N N . TRP A 1 360 ? -14.342 -4.973 6.355 1.00 97.88 360 TRP A N 1
ATOM 2783 C CA . TRP A 1 360 ? -15.483 -4.065 6.565 1.00 97.88 360 TRP A CA 1
ATOM 2784 C C . TRP A 1 360 ? -15.431 -2.787 5.717 1.00 97.88 360 TRP A C 1
ATOM 2786 O O . TRP A 1 360 ? -16.480 -2.213 5.405 1.00 97.88 360 TRP A O 1
ATOM 2796 N N . ARG A 1 361 ? -14.227 -2.352 5.337 1.00 97.62 361 ARG A N 1
ATOM 2797 C CA . ARG A 1 361 ? -13.976 -1.322 4.327 1.00 97.62 361 ARG A CA 1
ATOM 2798 C C . ARG A 1 361 ? -13.043 -1.897 3.269 1.00 97.62 361 ARG A C 1
ATOM 2800 O O . ARG A 1 361 ? -12.083 -2.579 3.603 1.00 97.62 361 ARG A O 1
ATOM 2807 N N . ARG A 1 362 ? -13.336 -1.611 2.005 1.00 97.31 362 ARG A N 1
ATOM 2808 C CA . ARG A 1 362 ? -12.682 -2.183 0.827 1.00 97.31 362 ARG A CA 1
ATOM 2809 C C . ARG A 1 362 ? -12.348 -1.095 -0.169 1.00 97.31 362 ARG A C 1
ATOM 2811 O O . ARG A 1 362 ? -13.100 -0.128 -0.293 1.00 97.31 362 ARG A O 1
ATOM 2818 N N . VAL A 1 363 ? -11.241 -1.260 -0.879 1.00 97.19 363 VAL A N 1
ATOM 2819 C CA . VAL A 1 363 ? -10.809 -0.326 -1.921 1.00 97.19 363 VAL A CA 1
ATOM 2820 C C . VAL A 1 363 ? -10.865 -1.022 -3.270 1.00 97.19 363 VAL A C 1
ATOM 2822 O O . VAL A 1 363 ? -10.023 -1.861 -3.582 1.00 97.19 363 VAL A O 1
ATOM 2825 N N . TYR A 1 364 ? -11.866 -0.640 -4.053 1.00 96.00 364 TYR A N 1
ATOM 2826 C CA . TYR A 1 364 ? -12.080 -1.118 -5.408 1.00 96.00 364 TYR A CA 1
ATOM 2827 C C . TYR A 1 364 ? -11.234 -0.302 -6.383 1.00 96.00 364 TYR A C 1
ATOM 2829 O O . TYR A 1 364 ? -11.268 0.923 -6.333 1.00 96.00 364 TYR A O 1
ATOM 2837 N N . GLU A 1 365 ? -10.525 -0.967 -7.284 1.00 94.75 365 GLU A N 1
ATOM 2838 C CA . GLU A 1 365 ? -9.853 -0.399 -8.446 1.00 94.75 365 GLU A CA 1
ATOM 2839 C C . GLU A 1 365 ? -10.679 -0.700 -9.695 1.00 94.75 365 GLU A C 1
ATOM 2841 O O . GLU A 1 365 ? -11.066 -1.845 -9.958 1.00 94.75 365 GLU A O 1
ATOM 2846 N N . VAL A 1 366 ? -10.911 0.338 -10.490 1.00 92.38 366 VAL A N 1
ATOM 2847 C CA . VAL A 1 366 ? -11.406 0.222 -11.857 1.00 92.38 366 VAL A CA 1
ATOM 2848 C C . VAL A 1 366 ? -10.323 0.766 -12.765 1.00 92.38 366 VAL A C 1
ATOM 2850 O O . VAL A 1 366 ? -9.893 1.906 -12.601 1.00 92.38 366 VAL A O 1
ATOM 2853 N N . SER A 1 367 ? -9.884 -0.045 -13.718 1.00 93.19 367 SER A N 1
ATOM 2854 C CA . SER A 1 367 ? -8.898 0.350 -14.716 1.00 93.19 367 SER A CA 1
ATOM 2855 C C . SER A 1 367 ? -9.264 -0.194 -16.091 1.00 93.19 367 SER A C 1
ATOM 2857 O O . SER A 1 367 ? -10.046 -1.138 -16.225 1.00 93.19 367 SER A O 1
ATOM 2859 N N . GLY A 1 368 ? -8.747 0.461 -17.124 1.00 92.12 368 GLY A N 1
ATOM 2860 C CA . GLY A 1 368 ? -9.065 0.169 -18.515 1.00 92.12 368 GLY A CA 1
ATOM 2861 C C . GLY A 1 368 ? -8.167 0.949 -19.465 1.00 92.12 368 GLY A C 1
ATOM 2862 O O . GLY A 1 368 ? -7.093 1.398 -19.066 1.00 92.12 368 GLY A O 1
ATOM 2863 N N . GLY A 1 369 ? -8.620 1.104 -20.707 1.00 92.44 369 GLY A N 1
ATOM 2864 C CA . GLY A 1 369 ? -7.807 1.625 -21.806 1.00 92.44 369 GLY A CA 1
ATOM 2865 C C . GLY A 1 369 ? -6.854 0.566 -22.362 1.00 92.44 369 GLY A C 1
ATOM 2866 O O . GLY A 1 369 ? -6.950 -0.621 -22.032 1.00 92.44 369 GLY A O 1
ATOM 2867 N N . GLY A 1 370 ? -5.947 0.993 -23.227 1.00 94.69 370 GLY A N 1
ATOM 2868 C CA . GLY A 1 370 ? -4.987 0.136 -23.899 1.00 94.69 370 GLY A CA 1
ATOM 2869 C C . GLY A 1 370 ? -3.793 0.908 -24.443 1.00 94.69 370 GLY A C 1
ATOM 2870 O O . GLY A 1 370 ? -3.558 2.071 -24.112 1.00 94.69 370 GLY A O 1
ATOM 2871 N N . TRP A 1 371 ? -3.027 0.215 -25.279 1.00 96.31 371 TRP A N 1
ATOM 2872 C CA . TRP A 1 371 ? -1.776 0.694 -25.847 1.00 96.31 371 TRP A CA 1
ATOM 2873 C C . TRP A 1 371 ? -1.832 0.618 -27.368 1.00 96.31 371 TRP A C 1
ATOM 2875 O O . TRP A 1 371 ? -2.463 -0.273 -27.934 1.00 96.31 371 TRP A O 1
ATOM 2885 N N . ARG A 1 372 ? -1.163 1.553 -28.037 1.00 95.12 372 ARG A N 1
ATOM 2886 C CA . ARG A 1 372 ? -0.957 1.527 -29.488 1.00 95.12 372 ARG A CA 1
ATOM 2887 C C . ARG A 1 372 ? 0.411 2.102 -29.834 1.00 95.12 372 ARG A C 1
ATOM 2889 O O . ARG A 1 372 ? 0.978 2.876 -29.064 1.00 95.12 372 ARG A O 1
ATOM 2896 N N . HIS A 1 373 ? 0.909 1.750 -31.011 1.00 93.69 373 HIS A N 1
ATOM 2897 C CA . HIS A 1 373 ? 2.131 2.331 -31.552 1.00 93.69 373 HIS A CA 1
ATOM 2898 C C . HIS A 1 373 ? 1.852 3.635 -32.303 1.00 93.69 373 HIS A C 1
ATOM 2900 O O . HIS A 1 373 ? 0.944 3.700 -33.131 1.00 93.69 373 HIS A O 1
ATOM 2906 N N . GLU A 1 374 ? 2.694 4.639 -32.065 1.00 94.75 374 GLU A N 1
ATOM 2907 C CA . GLU A 1 374 ? 2.825 5.841 -32.890 1.00 94.75 374 GLU A CA 1
ATOM 2908 C C . GLU A 1 374 ? 4.307 6.010 -33.264 1.00 94.75 374 GLU A C 1
ATOM 2910 O O . GLU A 1 374 ? 5.136 6.471 -32.477 1.00 94.75 374 GLU A O 1
ATOM 2915 N N . GLY A 1 375 ? 4.671 5.558 -34.470 1.00 91.50 375 GLY A N 1
ATOM 2916 C CA . GLY A 1 375 ? 6.073 5.453 -34.883 1.00 91.50 375 GLY A CA 1
ATOM 2917 C C . GLY A 1 375 ? 6.842 4.448 -34.018 1.00 91.50 375 GLY A C 1
ATOM 2918 O O . GLY A 1 375 ? 6.428 3.300 -33.887 1.00 91.50 375 GLY A O 1
ATOM 2919 N N . ALA A 1 376 ? 7.959 4.884 -33.429 1.00 85.69 376 ALA A N 1
ATOM 2920 C CA . ALA A 1 376 ? 8.773 4.068 -32.522 1.00 85.69 376 ALA A CA 1
ATOM 2921 C C . ALA A 1 376 ? 8.284 4.091 -31.059 1.00 85.69 376 ALA A C 1
ATOM 2923 O O . ALA A 1 376 ? 8.862 3.409 -30.215 1.00 85.69 376 ALA A O 1
ATOM 2924 N N . ALA A 1 377 ? 7.253 4.881 -30.738 1.00 90.00 377 ALA A N 1
ATOM 2925 C CA . ALA A 1 377 ? 6.783 5.072 -29.372 1.00 90.00 377 ALA A CA 1
ATOM 2926 C C . ALA A 1 377 ? 5.500 4.283 -29.089 1.00 90.00 377 ALA A C 1
ATOM 2928 O O . ALA A 1 377 ? 4.635 4.111 -29.952 1.00 90.00 377 ALA A O 1
ATOM 2929 N N . TRP A 1 378 ? 5.370 3.850 -27.839 1.00 92.06 378 TRP A N 1
ATOM 2930 C CA . TRP A 1 378 ? 4.100 3.435 -27.264 1.00 92.06 378 TRP A CA 1
ATOM 2931 C C . TRP A 1 378 ? 3.336 4.660 -26.767 1.00 92.06 378 TRP A C 1
ATOM 2933 O O . TRP A 1 378 ? 3.895 5.516 -26.084 1.00 92.06 378 TRP A O 1
ATOM 2943 N N . VAL A 1 379 ? 2.043 4.711 -27.062 1.00 95.88 379 VAL A N 1
ATOM 2944 C CA . VAL A 1 379 ? 1.108 5.670 -26.468 1.00 95.88 379 VAL A CA 1
ATOM 2945 C C . VAL A 1 379 ? -0.085 4.917 -25.890 1.00 95.88 379 VAL A C 1
ATOM 2947 O O . VAL A 1 379 ? -0.438 3.834 -26.367 1.00 95.88 379 VAL A O 1
ATOM 2950 N N . HIS A 1 380 ? -0.716 5.480 -24.863 1.00 95.12 380 HIS A N 1
ATOM 2951 C CA . HIS A 1 380 ? -1.809 4.824 -24.155 1.00 95.12 380 HIS A CA 1
ATOM 2952 C C . HIS A 1 380 ? -2.957 5.778 -23.837 1.00 95.12 380 HIS A C 1
ATOM 2954 O O . HIS A 1 380 ? -2.770 6.985 -23.704 1.00 95.12 380 HIS A O 1
ATOM 2960 N N . ASP A 1 381 ? -4.145 5.209 -23.664 1.00 94.62 381 ASP A N 1
ATOM 2961 C CA . ASP A 1 381 ? -5.317 5.855 -23.058 1.00 94.62 381 ASP A CA 1
ATOM 2962 C C . ASP A 1 381 ? -5.717 5.169 -21.737 1.00 94.62 381 ASP A C 1
ATOM 2964 O O . ASP A 1 381 ? -6.845 5.299 -21.260 1.00 94.62 381 ASP A O 1
ATOM 2968 N N . VAL A 1 382 ? -4.772 4.431 -21.136 1.00 95.00 382 VAL A N 1
ATOM 2969 C CA . VAL A 1 382 ? -4.952 3.750 -19.850 1.00 95.00 382 VAL A CA 1
ATOM 2970 C C . VAL A 1 382 ? -5.434 4.714 -18.771 1.00 95.00 382 VAL A C 1
ATOM 2972 O O . VAL A 1 382 ? -4.836 5.767 -18.548 1.00 95.00 382 VAL A O 1
ATOM 2975 N N . PHE A 1 383 ? -6.466 4.296 -18.041 1.00 92.69 383 PHE A N 1
ATOM 2976 C CA . PHE A 1 383 ? -6.987 4.996 -16.871 1.00 92.69 383 PHE A CA 1
ATOM 2977 C C . PHE A 1 383 ? -7.109 4.045 -15.679 1.00 92.69 383 PHE A C 1
ATOM 2979 O O . PHE A 1 383 ? -7.263 2.831 -15.840 1.00 92.69 383 PHE A O 1
ATOM 2986 N N . ALA A 1 384 ? -7.077 4.608 -14.473 1.00 92.75 384 ALA A N 1
ATOM 2987 C CA . ALA A 1 384 ? -7.401 3.908 -13.240 1.00 92.75 384 ALA A CA 1
ATOM 2988 C C . ALA A 1 384 ? -8.016 4.883 -12.231 1.00 92.75 384 ALA A C 1
ATOM 2990 O O . ALA A 1 384 ? -7.585 6.032 -12.140 1.00 92.75 384 ALA A O 1
ATOM 2991 N N . TYR A 1 385 ? -9.006 4.427 -11.471 1.00 92.88 385 TYR A N 1
ATOM 2992 C CA . TYR A 1 385 ? -9.547 5.156 -10.328 1.00 92.88 385 TYR A CA 1
ATOM 2993 C C . TYR A 1 385 ? -9.974 4.196 -9.223 1.00 92.88 385 TYR A C 1
ATOM 2995 O O . TYR A 1 385 ? -10.213 3.007 -9.460 1.00 92.88 385 TYR A O 1
ATOM 3003 N N . HIS A 1 386 ? -10.100 4.732 -8.009 1.00 95.12 386 HIS A N 1
ATOM 3004 C CA . HIS A 1 386 ? -10.361 3.938 -6.816 1.00 95.12 386 HIS A CA 1
ATOM 3005 C C . HIS A 1 386 ? -11.613 4.395 -6.079 1.00 95.12 386 HIS A C 1
ATOM 3007 O O . HIS A 1 386 ? -11.908 5.586 -5.985 1.00 95.12 386 HIS A O 1
ATOM 3013 N N . LEU A 1 387 ? -12.336 3.43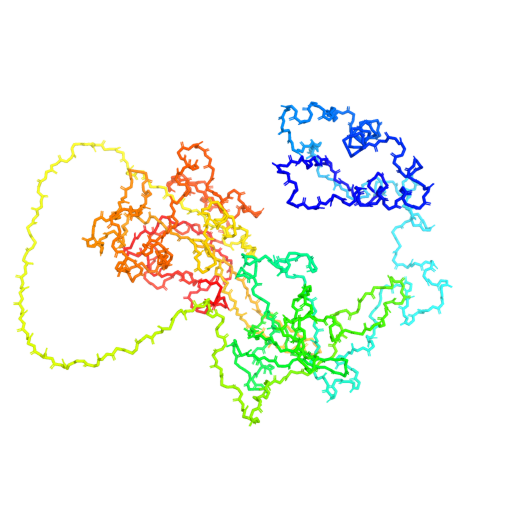2 -5.510 1.00 94.31 387 LEU A N 1
ATOM 3014 C CA . LEU A 1 387 ? -13.491 3.676 -4.655 1.00 94.31 387 LEU A CA 1
ATOM 3015 C C . LEU A 1 387 ? -13.317 2.949 -3.326 1.00 94.31 387 LEU A C 1
ATOM 3017 O O . LEU A 1 387 ? -13.293 1.722 -3.268 1.00 94.31 387 LEU A O 1
ATOM 3021 N N . SER A 1 388 ? -13.21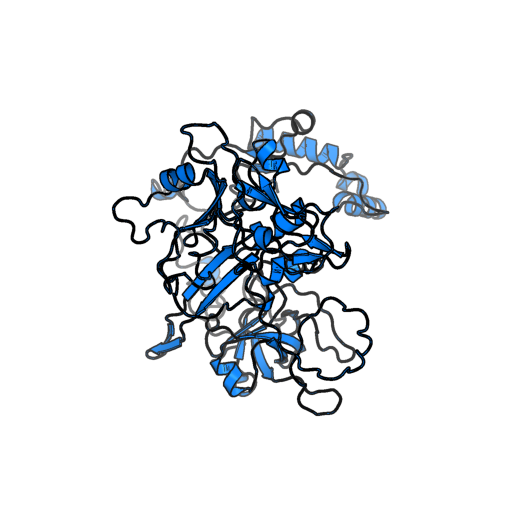3 3.717 -2.243 1.00 96.31 388 SER A N 1
ATOM 3022 C CA . SER A 1 388 ? -13.175 3.178 -0.885 1.00 96.31 388 SER A CA 1
ATOM 3023 C C . SER A 1 388 ? -14.593 3.081 -0.326 1.00 96.31 388 SER A C 1
ATOM 3025 O O . SER A 1 388 ? -15.212 4.098 -0.004 1.00 96.31 388 SER A O 1
ATOM 3027 N N . LEU A 1 389 ? -15.108 1.861 -0.180 1.00 95.06 389 LEU A N 1
ATOM 3028 C CA . LEU A 1 389 ? -16.482 1.588 0.242 1.00 95.06 389 LEU A CA 1
ATOM 3029 C C . LEU A 1 389 ? -16.515 0.788 1.547 1.00 95.06 389 LEU A C 1
ATOM 3031 O O . LEU A 1 389 ? -15.710 -0.114 1.760 1.00 95.06 389 LEU A O 1
ATOM 3035 N N . ALA A 1 390 ? -17.483 1.095 2.405 1.00 96.62 390 ALA A N 1
ATOM 3036 C CA . ALA A 1 390 ? -17.782 0.358 3.632 1.00 96.62 390 ALA A CA 1
ATOM 3037 C C . ALA A 1 390 ? -19.292 0.056 3.696 1.00 96.62 390 ALA A C 1
ATOM 3039 O O . ALA A 1 390 ? -19.988 0.120 2.682 1.00 96.62 390 ALA A O 1
ATOM 3040 N N . CYS A 1 391 ? -19.835 -0.262 4.876 1.00 97.94 391 CYS A N 1
ATOM 3041 C CA . CYS A 1 391 ? -21.284 -0.162 5.065 1.00 97.94 391 CYS A CA 1
ATOM 3042 C C . CYS A 1 391 ? -21.717 1.295 4.862 1.00 97.94 391 CYS A C 1
ATOM 3044 O O . CYS A 1 391 ? -21.139 2.193 5.463 1.00 97.94 391 CYS A O 1
ATOM 3046 N N . ASN A 1 392 ? -22.755 1.517 4.057 1.00 96.19 392 ASN A N 1
ATOM 3047 C CA . ASN A 1 392 ? -23.268 2.861 3.777 1.00 96.19 392 ASN A CA 1
ATOM 3048 C C . ASN A 1 392 ? -24.298 3.345 4.808 1.00 96.19 392 ASN A C 1
ATOM 3050 O O . ASN A 1 392 ? -24.904 4.381 4.581 1.00 96.19 392 ASN A O 1
ATOM 3054 N N . HIS A 1 393 ? -24.574 2.566 5.869 1.00 97.56 393 HIS A N 1
ATOM 3055 C CA . HIS A 1 393 ? -25.561 2.873 6.924 1.00 97.56 393 HIS A CA 1
ATOM 3056 C C . HIS A 1 393 ? -26.848 3.510 6.372 1.00 97.56 393 HIS A C 1
ATOM 3058 O O . HIS A 1 393 ? -27.278 4.573 6.809 1.00 97.56 393 HIS A O 1
ATOM 3064 N N . CYS A 1 394 ? -27.400 2.851 5.347 1.00 95.81 394 CYS A N 1
ATOM 3065 C CA . CYS A 1 394 ? -28.363 3.443 4.429 1.00 95.81 394 CYS A CA 1
ATOM 3066 C C . CYS A 1 394 ? -29.593 4.024 5.135 1.00 95.81 394 CYS A C 1
ATOM 3068 O O . CYS A 1 394 ? -30.023 3.529 6.179 1.00 95.81 394 CYS A O 1
ATOM 3070 N N . GLU A 1 395 ? -30.208 5.029 4.517 1.00 93.94 395 GLU A N 1
ATOM 3071 C CA . GLU A 1 395 ? -31.445 5.619 5.018 1.00 93.94 395 GLU A CA 1
ATOM 3072 C C . GLU A 1 395 ? -32.552 4.558 5.108 1.00 93.94 395 GLU A C 1
ATOM 3074 O O . GLU A 1 395 ? -33.237 4.481 6.130 1.00 93.94 395 GLU A O 1
ATOM 3079 N N . ARG A 1 396 ? -32.628 3.680 4.094 1.00 93.88 396 ARG A N 1
ATOM 3080 C CA . ARG A 1 396 ? -33.488 2.491 4.026 1.00 93.88 396 ARG A CA 1
ATOM 3081 C C . ARG A 1 396 ? -32.636 1.211 4.005 1.00 93.88 396 ARG A C 1
ATOM 3083 O O . ARG A 1 396 ? -32.256 0.724 2.938 1.00 93.88 396 ARG A O 1
ATOM 3090 N N . PRO A 1 397 ? -32.259 0.653 5.168 1.00 96.31 397 PRO A N 1
ATOM 3091 C CA . PRO A 1 397 ? -31.361 -0.492 5.208 1.00 96.31 397 PRO A CA 1
ATOM 3092 C C . PRO A 1 397 ? -32.090 -1.782 4.802 1.00 96.31 397 PRO A C 1
ATOM 3094 O O . PRO A 1 397 ? -32.747 -2.408 5.629 1.00 96.31 397 PRO A O 1
ATOM 3097 N N . ALA A 1 398 ? -31.886 -2.247 3.566 1.00 96.00 398 ALA A N 1
ATOM 3098 C CA . ALA A 1 398 ? -32.421 -3.537 3.103 1.00 96.00 398 ALA A CA 1
ATOM 3099 C C . ALA A 1 398 ? -32.005 -4.712 4.010 1.00 96.00 398 ALA A C 1
ATOM 3101 O O . ALA A 1 398 ? -32.763 -5.652 4.219 1.00 96.00 398 ALA A O 1
ATOM 3102 N N . CYS A 1 399 ? -30.809 -4.645 4.609 1.00 97.31 399 CYS A N 1
ATOM 3103 C CA . CYS A 1 399 ? -30.345 -5.654 5.559 1.00 97.31 399 CYS A CA 1
ATOM 3104 C C . CYS A 1 399 ? -31.210 -5.739 6.826 1.00 97.31 399 CYS A C 1
ATOM 3106 O O . CYS A 1 399 ? -31.358 -6.833 7.367 1.00 97.31 399 CYS A O 1
ATOM 3108 N N . LEU A 1 400 ? -31.762 -4.612 7.289 1.00 97.19 400 LEU A N 1
ATOM 3109 C CA . LEU A 1 400 ? -32.639 -4.558 8.456 1.00 97.19 400 LEU A CA 1
ATOM 3110 C C . LEU A 1 400 ? -33.975 -5.236 8.146 1.00 97.19 400 LEU A C 1
ATOM 3112 O O . LEU A 1 400 ? -34.416 -6.071 8.930 1.00 97.19 400 LEU A O 1
ATOM 3116 N N . GLU A 1 401 ? -34.559 -4.942 6.982 1.00 94.62 401 GLU A N 1
ATOM 3117 C CA . GLU A 1 401 ? -35.862 -5.474 6.552 1.00 94.62 401 GLU A CA 1
ATOM 3118 C C . GLU A 1 401 ? -35.876 -7.008 6.424 1.00 94.62 401 GLU A C 1
ATOM 3120 O O . GLU A 1 401 ? -36.895 -7.640 6.687 1.00 94.62 401 GLU A O 1
ATOM 3125 N N . VAL A 1 402 ? -34.744 -7.626 6.069 1.00 97.25 402 VAL A N 1
ATOM 3126 C CA . VAL A 1 402 ? -34.650 -9.084 5.862 1.00 97.25 402 VAL A CA 1
ATOM 3127 C C . VAL A 1 402 ? -34.180 -9.872 7.088 1.00 97.25 402 VAL A C 1
ATOM 3129 O O . VAL A 1 402 ? -33.952 -11.074 6.975 1.00 97.25 402 VAL A O 1
ATOM 3132 N N . CYS A 1 403 ? -33.937 -9.237 8.240 1.00 97.94 403 CYS A N 1
ATOM 3133 C CA . CYS A 1 403 ? -33.364 -9.925 9.398 1.00 97.94 403 CYS A CA 1
ATOM 3134 C C . CYS A 1 403 ? -34.444 -10.673 10.207 1.00 97.94 403 CYS A C 1
ATOM 3136 O O . CYS A 1 403 ? -35.152 -10.036 10.988 1.00 97.94 403 CYS A O 1
ATOM 3138 N N . PRO A 1 404 ? -34.534 -12.019 10.141 1.00 97.38 404 PRO A N 1
ATOM 3139 C CA . PRO A 1 404 ? -35.594 -12.757 10.837 1.00 97.38 404 PRO A CA 1
ATOM 3140 C C . PRO A 1 404 ? -35.434 -12.747 12.364 1.00 97.38 404 PRO A C 1
ATOM 3142 O O . PRO A 1 404 ? -36.396 -12.962 13.088 1.00 97.38 404 PRO A O 1
ATOM 3145 N N . ALA A 1 405 ? -34.218 -12.504 12.860 1.00 97.06 405 ALA A N 1
ATOM 3146 C CA . ALA A 1 405 ? -33.909 -12.504 14.287 1.00 97.06 405 ALA A CA 1
ATOM 3147 C C . ALA A 1 405 ? -34.083 -11.127 14.955 1.00 97.06 405 ALA A C 1
ATOM 3149 O O . ALA A 1 405 ? -33.817 -10.994 16.147 1.00 97.06 405 ALA A O 1
ATOM 3150 N N . GLY A 1 406 ? -34.433 -10.077 14.198 1.00 96.75 406 GLY A N 1
ATOM 3151 C CA . GLY A 1 406 ? -34.481 -8.708 14.731 1.00 96.75 406 GLY A CA 1
ATOM 3152 C C . GLY A 1 406 ? -33.129 -8.217 15.272 1.00 96.75 406 GLY A C 1
ATOM 3153 O O . GLY A 1 406 ? -33.080 -7.389 16.179 1.00 96.75 406 GLY A O 1
ATOM 3154 N N . ALA A 1 407 ? -32.020 -8.753 14.750 1.00 98.12 407 ALA A N 1
ATOM 3155 C CA . ALA A 1 407 ? -30.670 -8.446 15.218 1.00 98.12 407 ALA A CA 1
ATOM 3156 C C . ALA A 1 407 ? -30.126 -7.119 14.666 1.00 98.12 407 ALA A C 1
ATOM 3158 O O . ALA A 1 407 ? -29.110 -6.629 15.143 1.00 98.12 407 ALA A O 1
ATOM 3159 N N . ILE A 1 408 ? -30.757 -6.539 13.644 1.00 98.25 408 ILE A N 1
ATOM 3160 C CA . ILE A 1 408 ? -30.278 -5.314 12.998 1.00 98.25 408 ILE A CA 1
ATOM 3161 C C . ILE A 1 408 ? -31.160 -4.147 13.423 1.00 98.25 408 ILE A C 1
ATOM 3163 O O . ILE A 1 408 ? -32.377 -4.204 13.273 1.00 98.25 408 ILE A O 1
ATOM 3167 N N . ARG A 1 409 ? -30.541 -3.079 13.931 1.00 97.19 409 ARG A N 1
ATOM 3168 C CA . ARG A 1 409 ? -31.230 -1.854 14.365 1.00 97.19 409 ARG A CA 1
ATOM 3169 C C . ARG A 1 409 ? -30.609 -0.620 13.728 1.00 97.19 409 ARG A C 1
ATOM 3171 O O . ARG A 1 409 ? -29.424 -0.628 13.401 1.00 97.19 409 ARG A O 1
ATOM 3178 N N . LYS A 1 410 ? -31.392 0.448 13.592 1.00 97.50 410 LYS A N 1
ATOM 3179 C CA . LYS A 1 410 ? -30.920 1.770 13.167 1.00 97.50 410 LYS A CA 1
ATOM 3180 C C . LYS A 1 410 ? -31.007 2.733 14.355 1.00 97.50 410 LYS A C 1
ATOM 3182 O O . LYS A 1 410 ? -32.059 2.829 14.978 1.00 97.50 410 LYS A O 1
ATOM 3187 N N . ARG A 1 411 ? -29.896 3.389 14.697 1.00 96.31 411 ARG A N 1
ATOM 3188 C CA . ARG A 1 411 ? -29.836 4.457 15.710 1.00 96.31 411 ARG A CA 1
ATOM 3189 C C . ARG A 1 411 ? -30.519 5.732 15.194 1.00 96.31 411 ARG A C 1
ATOM 3191 O O . ARG A 1 411 ? -30.720 5.893 13.991 1.00 96.31 411 ARG A O 1
ATOM 3198 N N . ALA A 1 412 ? -30.826 6.653 16.108 1.00 95.12 412 ALA A N 1
ATOM 3199 C CA . ALA A 1 412 ? -31.448 7.944 15.793 1.00 95.12 412 ALA A CA 1
ATOM 3200 C C . ALA A 1 412 ? -30.581 8.856 14.899 1.00 95.12 412 ALA A C 1
ATOM 3202 O O . ALA A 1 412 ? -31.114 9.720 14.215 1.00 95.12 412 ALA A O 1
ATOM 3203 N N . ASP A 1 413 ? -29.263 8.648 14.892 1.00 95.12 413 ASP A N 1
ATOM 3204 C CA . ASP A 1 413 ? -28.279 9.354 14.058 1.00 95.12 413 ASP A CA 1
ATOM 3205 C C . ASP A 1 413 ? -28.021 8.678 12.697 1.00 95.12 413 ASP A C 1
ATOM 3207 O O . ASP A 1 413 ? -27.145 9.102 11.944 1.00 95.12 413 ASP A O 1
ATOM 3211 N N . GLY A 1 414 ? -28.753 7.610 12.374 1.00 96.31 414 GLY A N 1
ATOM 3212 C CA . GLY A 1 414 ? -28.637 6.903 11.103 1.00 96.31 414 GLY A CA 1
ATOM 3213 C C . GLY A 1 414 ? -27.727 5.675 11.115 1.00 96.31 414 GLY A C 1
ATOM 3214 O O . GLY A 1 414 ? -27.772 4.888 10.165 1.00 96.31 414 GLY A O 1
ATOM 3215 N N . ILE A 1 415 ? -26.948 5.436 12.179 1.00 98.12 415 ILE A N 1
ATOM 3216 C CA . ILE A 1 415 ? -26.024 4.296 12.232 1.00 98.12 415 ILE A CA 1
ATOM 3217 C C . ILE A 1 415 ? -26.808 2.980 12.347 1.00 98.12 415 ILE A C 1
ATOM 3219 O O . ILE A 1 415 ? -27.463 2.685 13.347 1.00 98.12 415 ILE A O 1
ATOM 3223 N N . VAL A 1 416 ? -26.702 2.139 11.318 1.00 98.44 416 VAL A N 1
ATOM 3224 C CA . VAL A 1 416 ? -27.197 0.752 11.334 1.00 98.44 416 VAL A CA 1
ATOM 3225 C C . VAL A 1 416 ? -26.203 -0.157 12.065 1.00 98.44 416 VAL A C 1
ATOM 3227 O O . VAL A 1 416 ? -25.024 -0.142 11.723 1.00 98.44 416 VAL A O 1
ATOM 3230 N N . LEU A 1 417 ? -26.645 -0.992 13.005 1.00 98.38 417 LEU A N 1
ATOM 3231 C CA . LEU A 1 417 ? -25.801 -1.900 13.800 1.00 98.38 417 LEU A CA 1
ATOM 3232 C C . LEU A 1 417 ? -26.365 -3.325 13.799 1.00 98.38 417 LEU A C 1
ATOM 3234 O O . LEU A 1 417 ? -27.578 -3.504 13.701 1.00 98.38 417 LEU A O 1
ATOM 3238 N N . ILE A 1 418 ? -25.481 -4.321 13.910 1.00 98.31 418 ILE A N 1
ATOM 3239 C CA . ILE A 1 418 ? -25.852 -5.723 14.146 1.00 98.31 418 ILE A CA 1
ATOM 3240 C C . ILE A 1 418 ? -25.591 -6.030 15.620 1.00 98.31 418 ILE A C 1
ATOM 3242 O O . ILE A 1 418 ? -24.495 -5.794 16.113 1.00 98.31 418 ILE A O 1
ATOM 3246 N N . ASP A 1 419 ? -26.600 -6.551 16.302 1.00 97.81 419 ASP A N 1
ATOM 3247 C CA . ASP A 1 419 ? -26.512 -7.108 17.643 1.00 97.81 419 ASP A CA 1
ATOM 3248 C C . ASP A 1 419 ? -25.967 -8.549 17.557 1.00 97.81 419 ASP A C 1
ATOM 3250 O O . ASP A 1 419 ? -26.654 -9.432 17.017 1.00 97.81 419 ASP A O 1
ATOM 3254 N N . PRO A 1 420 ? -24.734 -8.804 18.031 1.00 95.81 420 PRO A N 1
ATOM 3255 C CA . PRO A 1 420 ? -24.116 -10.118 17.917 1.00 95.81 420 PRO A CA 1
ATOM 3256 C C . PRO A 1 420 ? -24.831 -11.174 18.763 1.00 95.81 420 PRO A C 1
ATOM 3258 O O . PRO A 1 420 ? -24.822 -12.339 18.372 1.00 95.81 420 PRO A O 1
ATOM 3261 N N . GLU A 1 421 ? -25.504 -10.803 19.855 1.00 97.25 421 GLU A N 1
ATOM 3262 C CA . GLU A 1 421 ? -26.195 -11.756 20.730 1.00 97.25 421 GLU A CA 1
ATOM 3263 C C . GLU A 1 421 ? -27.438 -12.327 20.036 1.00 97.25 421 GLU A C 1
ATOM 3265 O O . GLU A 1 421 ? -27.667 -13.541 20.041 1.00 97.25 421 GLU A O 1
ATOM 3270 N N . LYS A 1 422 ? -28.181 -11.475 19.320 1.00 98.06 422 LYS A N 1
ATOM 3271 C CA . LYS A 1 422 ? -29.391 -11.863 18.570 1.00 98.06 422 LYS A CA 1
ATOM 3272 C C . LYS A 1 422 ? -29.103 -12.492 17.207 1.00 98.06 422 LYS A C 1
ATOM 3274 O O . LYS A 1 422 ? -29.941 -13.203 16.657 1.00 98.06 422 LYS A O 1
ATOM 3279 N N . CYS A 1 423 ? -27.950 -12.211 16.603 1.00 98.38 423 CYS A N 1
ATOM 3280 C CA . CYS A 1 423 ? -27.683 -12.586 15.215 1.00 98.38 423 CYS A CA 1
ATOM 3281 C C . CYS A 1 423 ? -27.530 -14.104 15.017 1.00 98.38 423 CYS A C 1
ATOM 3283 O O . CYS A 1 423 ? -26.476 -14.648 15.282 1.00 98.38 423 CYS A O 1
ATOM 3285 N N . ILE A 1 424 ? -28.496 -14.810 14.443 1.00 97.88 424 ILE A N 1
ATOM 3286 C CA . ILE A 1 424 ? -28.391 -16.274 14.245 1.00 97.88 424 ILE A CA 1
ATOM 3287 C C . ILE A 1 424 ? -27.481 -16.727 13.078 1.00 97.88 424 ILE A C 1
ATOM 3289 O O . ILE A 1 424 ? -27.571 -17.867 12.636 1.00 97.88 424 ILE A O 1
ATOM 3293 N N . GLY A 1 425 ? -26.676 -15.837 12.485 1.00 97.19 425 GLY A N 1
ATOM 3294 C CA . GLY A 1 425 ? -25.735 -16.210 11.416 1.00 97.19 425 GLY A CA 1
ATOM 3295 C C . GLY A 1 425 ? 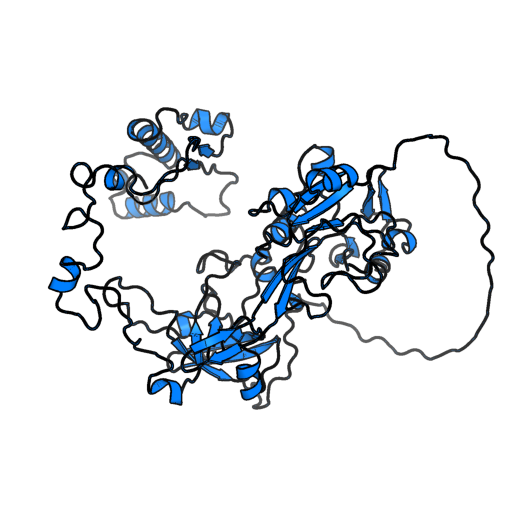-26.362 -16.652 10.080 1.00 97.19 425 GLY A C 1
ATOM 3296 O O . GLY A 1 425 ? -25.655 -17.177 9.227 1.00 97.19 425 GLY A O 1
ATOM 3297 N N . CYS A 1 426 ? -27.664 -16.420 9.853 1.00 97.19 426 CYS A N 1
ATOM 3298 C CA . CYS A 1 426 ? -28.404 -16.903 8.669 1.00 97.19 426 CYS A CA 1
ATOM 3299 C C . CYS A 1 426 ? -27.971 -16.308 7.313 1.00 97.19 426 CYS A C 1
ATOM 3301 O O . CYS A 1 426 ? -28.371 -16.809 6.266 1.00 97.19 426 CYS A O 1
ATOM 3303 N N . ARG A 1 427 ? -27.168 -15.234 7.317 1.00 97.69 427 ARG A N 1
ATOM 3304 C CA . ARG A 1 427 ? -26.605 -14.552 6.132 1.00 97.69 427 ARG A CA 1
ATOM 3305 C C . ARG A 1 427 ? -27.595 -13.886 5.166 1.00 97.69 427 ARG A C 1
ATOM 3307 O O . ARG A 1 427 ? -27.148 -13.338 4.161 1.00 97.69 427 ARG A O 1
ATOM 3314 N N . TYR A 1 428 ? -28.893 -13.809 5.474 1.00 97.88 428 TYR A N 1
ATOM 3315 C CA . TYR A 1 428 ? -29.851 -13.087 4.618 1.00 97.88 428 TYR A CA 1
ATOM 3316 C C . TYR A 1 428 ? -29.477 -11.619 4.391 1.00 97.88 428 TYR A C 1
ATOM 3318 O O . TYR A 1 428 ? -29.620 -11.107 3.284 1.00 97.88 428 TYR A O 1
ATOM 3326 N N . CYS A 1 429 ? -28.917 -10.951 5.401 1.00 97.75 429 CYS A N 1
ATOM 3327 C CA . CYS A 1 429 ? -28.458 -9.571 5.260 1.00 97.75 429 CYS A CA 1
ATOM 3328 C C . CYS A 1 429 ? -27.297 -9.409 4.262 1.00 97.75 429 CYS A C 1
ATOM 3330 O O . CYS A 1 429 ? -27.216 -8.363 3.622 1.00 97.75 429 CYS A O 1
ATOM 3332 N N . ALA A 1 430 ? -26.426 -10.415 4.102 1.00 96.69 430 ALA A N 1
ATOM 3333 C CA . ALA A 1 430 ? -25.366 -10.393 3.091 1.00 96.69 430 ALA A CA 1
ATOM 3334 C C . ALA A 1 430 ? -25.945 -10.524 1.679 1.00 96.69 430 ALA A C 1
ATOM 3336 O O . ALA A 1 430 ? -25.506 -9.822 0.777 1.00 96.69 430 ALA A O 1
ATOM 3337 N N . TRP A 1 431 ? -26.966 -11.369 1.510 1.00 94.62 431 TRP A N 1
ATOM 3338 C CA . TRP A 1 431 ? -27.665 -11.525 0.233 1.00 94.62 431 TRP A CA 1
ATOM 3339 C C . TRP A 1 431 ? -28.460 -10.272 -0.160 1.00 94.62 431 TRP A C 1
ATOM 3341 O O . TRP A 1 431 ? -28.456 -9.878 -1.320 1.00 94.62 431 TRP A O 1
ATOM 3351 N N . ALA A 1 432 ? -29.104 -9.614 0.808 1.00 95.81 432 ALA A N 1
ATOM 3352 C CA . ALA A 1 432 ? -29.923 -8.431 0.550 1.00 95.81 432 ALA A CA 1
ATOM 3353 C C . ALA A 1 432 ? -29.121 -7.136 0.352 1.00 95.81 432 ALA A C 1
ATOM 3355 O O . ALA A 1 432 ? -29.634 -6.182 -0.227 1.00 95.81 432 ALA A O 1
ATOM 3356 N N . CYS A 1 433 ? -27.891 -7.044 0.869 1.00 96.00 433 CYS A N 1
ATOM 3357 C CA . CYS A 1 433 ? -27.103 -5.821 0.760 1.00 96.00 433 CYS A CA 1
ATOM 3358 C C . CYS A 1 433 ? -26.449 -5.718 -0.628 1.00 96.00 433 CYS A C 1
ATOM 3360 O O . CYS A 1 433 ? -25.506 -6.465 -0.897 1.00 96.00 433 CYS A O 1
ATOM 3362 N N . PRO A 1 434 ? -26.825 -4.740 -1.473 1.00 92.94 434 PRO A N 1
ATOM 3363 C CA . PRO A 1 434 ? -26.283 -4.644 -2.830 1.00 92.94 434 PRO A CA 1
ATOM 3364 C C . PRO A 1 434 ? -24.806 -4.207 -2.847 1.00 92.94 434 PRO A C 1
ATOM 3366 O O . PRO A 1 434 ? -24.120 -4.352 -3.851 1.00 92.94 434 PRO A O 1
ATOM 3369 N N . TYR A 1 435 ? -24.296 -3.705 -1.718 1.00 93.50 435 TYR A N 1
ATOM 3370 C CA . TYR A 1 435 ? -22.903 -3.296 -1.530 1.00 93.50 435 TYR A CA 1
ATOM 3371 C C . TYR A 1 435 ? -22.028 -4.405 -0.918 1.00 93.50 435 TYR A C 1
ATOM 3373 O O . TYR A 1 435 ? -20.839 -4.192 -0.688 1.00 93.50 435 TYR A O 1
ATOM 3381 N N . GLY A 1 436 ? -22.605 -5.562 -0.562 1.00 93.44 436 GLY A N 1
ATOM 3382 C CA . GLY A 1 436 ? -21.889 -6.664 0.095 1.00 93.44 436 GLY A CA 1
ATOM 3383 C C . GLY A 1 436 ? -21.263 -6.294 1.448 1.00 93.44 436 GLY A C 1
ATOM 3384 O O . GLY A 1 436 ? -20.196 -6.796 1.783 1.00 93.44 436 GLY A O 1
ATOM 3385 N N . ALA A 1 437 ? -21.857 -5.352 2.191 1.00 96.75 437 ALA A N 1
ATOM 3386 C CA . ALA A 1 437 ? -21.263 -4.827 3.425 1.00 96.75 437 ALA A CA 1
ATOM 3387 C C . ALA A 1 437 ? -21.354 -5.778 4.640 1.00 96.75 437 ALA A C 1
ATOM 3389 O O . ALA A 1 437 ? -20.394 -5.820 5.408 1.00 96.75 437 ALA A O 1
ATOM 3390 N N . PRO A 1 438 ? -22.457 -6.524 4.866 1.00 97.81 438 PRO A N 1
ATOM 3391 C CA . PRO A 1 438 ? -22.490 -7.581 5.871 1.00 97.81 438 PRO A CA 1
ATOM 3392 C C . PRO A 1 438 ? -21.635 -8.774 5.451 1.00 97.81 438 PRO A C 1
ATOM 3394 O O . PRO A 1 438 ? -21.862 -9.356 4.393 1.00 97.81 438 PRO A O 1
ATOM 3397 N N . GLN A 1 439 ? -20.698 -9.165 6.306 1.00 97.50 439 GLN A N 1
ATOM 3398 C CA . GLN A 1 439 ? -19.805 -10.300 6.100 1.00 97.50 439 GLN A CA 1
ATOM 3399 C C . GLN A 1 439 ? -19.991 -11.317 7.220 1.00 97.50 439 GLN A C 1
ATOM 3401 O O . GLN A 1 439 ? -20.307 -10.965 8.353 1.00 97.50 439 GLN A O 1
ATOM 3406 N N . TYR A 1 440 ? -19.875 -12.597 6.890 1.00 97.62 440 TYR A N 1
ATOM 3407 C CA . TYR A 1 440 ? -20.024 -13.661 7.873 1.00 97.62 440 TYR A CA 1
ATOM 3408 C C . TYR A 1 440 ? -18.680 -13.938 8.529 1.00 97.62 440 TYR A C 1
ATOM 3410 O O . TYR A 1 440 ? -17.724 -14.285 7.839 1.00 97.62 440 TYR A O 1
ATOM 3418 N N . ASP A 1 441 ? -18.634 -13.840 9.849 1.00 97.12 441 ASP A N 1
ATOM 3419 C CA . ASP A 1 441 ? -17.488 -14.275 10.624 1.00 97.12 441 ASP A CA 1
ATOM 3420 C C . ASP A 1 441 ? -17.648 -15.754 10.991 1.00 97.12 441 ASP A C 1
ATOM 3422 O O . ASP A 1 441 ? -18.547 -16.150 11.738 1.00 97.12 441 ASP A O 1
ATOM 3426 N N . ALA A 1 442 ? -16.769 -16.587 10.436 1.00 95.12 442 ALA A N 1
ATOM 3427 C CA . ALA A 1 442 ? -16.780 -18.022 10.675 1.00 95.12 442 ALA A CA 1
ATOM 3428 C C . ALA A 1 442 ? -16.317 -18.414 12.079 1.00 95.12 442 ALA A C 1
ATOM 3430 O O . ALA A 1 442 ? -16.742 -19.466 12.555 1.00 95.12 442 ALA A O 1
ATOM 3431 N N . ALA A 1 443 ? -15.505 -17.587 12.740 1.00 94.25 443 ALA A N 1
ATOM 3432 C CA . ALA A 1 443 ? -15.028 -17.865 14.089 1.00 94.25 443 ALA A CA 1
ATOM 3433 C C . ALA A 1 443 ? -16.153 -17.696 15.118 1.00 94.25 443 ALA A C 1
ATOM 3435 O O . ALA A 1 443 ? -16.319 -18.535 16.000 1.00 94.25 443 ALA A O 1
ATOM 3436 N N . THR A 1 444 ? -16.962 -16.642 14.979 1.00 95.69 444 THR A N 1
ATOM 3437 C CA . THR A 1 444 ? -18.074 -16.359 15.903 1.00 95.69 444 THR A CA 1
ATOM 3438 C C . THR A 1 444 ? -19.408 -16.959 15.459 1.00 95.69 444 THR A C 1
ATOM 3440 O O . THR A 1 444 ? -20.333 -17.085 16.262 1.00 95.69 444 THR A O 1
ATOM 3443 N N . GLY A 1 445 ? -19.543 -17.323 14.181 1.00 96.88 445 GLY A N 1
ATOM 3444 C CA . GLY A 1 445 ? -20.801 -17.789 13.600 1.00 96.88 445 GLY A CA 1
ATOM 3445 C C . GLY A 1 445 ? -21.835 -16.678 13.392 1.00 96.88 445 GLY A C 1
ATOM 3446 O O . GLY A 1 445 ? -23.022 -16.958 13.211 1.00 96.88 445 GLY A O 1
ATOM 3447 N N . ARG A 1 446 ? -21.413 -15.409 13.441 1.00 97.75 446 ARG A N 1
ATOM 3448 C CA . ARG A 1 446 ? -22.286 -14.229 13.402 1.00 97.75 446 ARG A CA 1
ATOM 3449 C C . ARG A 1 446 ? -22.028 -13.395 12.146 1.00 97.75 446 ARG A C 1
ATOM 3451 O O . ARG A 1 446 ? -20.989 -13.486 11.498 1.00 97.75 446 ARG A O 1
ATOM 3458 N N . MET A 1 447 ? -23.005 -12.568 11.783 1.00 98.12 447 MET A N 1
ATOM 3459 C CA . MET A 1 447 ? -22.815 -11.542 10.756 1.00 98.12 447 MET A CA 1
ATOM 3460 C C . MET A 1 447 ? -22.165 -10.313 11.379 1.00 98.12 447 MET A C 1
ATOM 3462 O O . MET A 1 447 ? -22.601 -9.847 12.428 1.00 98.12 447 MET A O 1
ATOM 3466 N N . THR A 1 448 ? -21.179 -9.752 10.694 1.00 97.75 448 THR A N 1
ATOM 3467 C CA . THR A 1 448 ? -20.454 -8.547 11.087 1.00 97.75 448 THR A CA 1
ATOM 3468 C C . THR A 1 448 ? -20.479 -7.523 9.954 1.00 97.75 448 THR A C 1
ATOM 3470 O O . THR A 1 448 ? -20.799 -7.846 8.809 1.00 97.75 448 THR A O 1
ATOM 3473 N N . LYS A 1 449 ? -20.226 -6.254 10.270 1.00 97.81 449 LYS A N 1
ATOM 3474 C CA . LYS A 1 449 ? -20.095 -5.163 9.295 1.00 97.81 449 LYS A CA 1
ATOM 3475 C C . LYS A 1 449 ? -19.530 -3.929 9.983 1.00 97.81 449 LYS A C 1
ATOM 3477 O O . LYS A 1 449 ? -19.645 -3.810 11.198 1.00 97.81 449 LYS A O 1
ATOM 3482 N N . CYS A 1 450 ? -19.084 -2.959 9.184 1.00 98.31 450 CYS A N 1
ATOM 3483 C CA . CYS A 1 450 ? -18.747 -1.619 9.662 1.00 98.31 450 CYS A CA 1
ATOM 3484 C C . CYS A 1 450 ? -19.824 -1.068 10.620 1.00 98.31 450 CYS A C 1
ATOM 3486 O O . CYS A 1 450 ? -21.029 -1.085 10.317 1.00 98.31 450 CYS A O 1
ATOM 3488 N N . THR A 1 451 ? -19.360 -0.597 11.776 1.00 97.94 451 THR A N 1
ATOM 3489 C CA . THR A 1 451 ? -20.145 0.018 12.856 1.00 97.94 451 THR A CA 1
ATOM 3490 C C . THR A 1 451 ? -20.156 1.542 12.774 1.00 97.94 451 THR A C 1
ATOM 3492 O O . THR A 1 451 ? -20.757 2.185 13.623 1.00 97.94 451 THR A O 1
ATOM 3495 N N . PHE A 1 452 ? -19.517 2.120 11.751 1.00 98.06 452 PHE A N 1
ATOM 3496 C CA . PHE A 1 452 ? -19.168 3.541 11.676 1.00 98.06 452 PHE A CA 1
ATOM 3497 C C . PHE A 1 452 ? -18.153 3.981 12.753 1.00 98.06 452 PHE A C 1
ATOM 3499 O O . PHE A 1 452 ? -18.008 5.174 12.981 1.00 98.06 452 PHE A O 1
ATOM 3506 N N . CYS A 1 453 ? -17.432 3.031 13.377 1.00 98.25 453 CYS A N 1
ATOM 3507 C CA . CYS A 1 453 ? -16.586 3.270 14.560 1.00 98.25 453 CYS A CA 1
ATOM 3508 C C . CYS A 1 453 ? -17.390 4.015 15.636 1.00 98.25 453 CYS A C 1
ATOM 3510 O O . CYS A 1 453 ? -17.049 5.129 16.024 1.00 98.25 453 CYS A O 1
ATOM 3512 N N . VAL A 1 454 ? -18.532 3.442 16.021 1.00 97.06 454 VAL A N 1
ATOM 3513 C CA . VAL A 1 454 ? -19.541 4.114 16.848 1.00 97.06 454 VAL A CA 1
ATOM 3514 C C . VAL A 1 454 ? -18.970 4.619 18.175 1.00 97.06 454 VAL A C 1
ATOM 3516 O O . VAL A 1 454 ? -19.330 5.702 18.617 1.00 97.06 454 VAL A O 1
ATOM 3519 N N . GLU A 1 455 ? -18.015 3.893 18.747 1.00 96.50 455 GLU A N 1
ATOM 3520 C CA . GLU A 1 455 ? -17.295 4.267 19.961 1.00 96.50 455 GLU A CA 1
ATOM 3521 C C . GLU A 1 455 ? -16.443 5.533 19.760 1.00 96.50 455 GLU A C 1
ATOM 3523 O O . GLU A 1 455 ? -16.386 6.392 20.639 1.00 96.50 455 GLU A O 1
ATOM 3528 N N . GLU A 1 456 ? -15.816 5.686 18.589 1.00 98.00 456 GLU A N 1
ATOM 3529 C CA . GLU A 1 456 ? -15.054 6.886 18.225 1.00 98.00 456 GLU A CA 1
ATOM 3530 C C . GLU A 1 456 ? -15.984 8.080 18.012 1.00 98.00 456 GLU A C 1
ATOM 3532 O O . GLU A 1 456 ? -15.732 9.159 18.546 1.00 98.00 456 GLU A O 1
ATOM 3537 N N . ILE A 1 457 ? -17.096 7.869 17.301 1.00 96.38 457 ILE A N 1
ATOM 3538 C CA . ILE A 1 457 ? -18.106 8.903 17.048 1.00 96.38 457 ILE A CA 1
ATOM 3539 C C . ILE A 1 457 ? -18.712 9.417 18.352 1.00 96.38 457 ILE A C 1
ATOM 3541 O O . ILE A 1 457 ? -18.784 10.629 18.555 1.00 96.38 457 ILE A O 1
ATOM 3545 N N . ASP A 1 458 ? -19.118 8.511 19.242 1.00 96.44 458 ASP A N 1
ATOM 3546 C CA . ASP A 1 458 ? -19.705 8.867 20.535 1.00 96.44 458 ASP A CA 1
ATOM 3547 C C . ASP A 1 458 ? -18.678 9.599 21.429 1.00 96.44 458 ASP A C 1
ATOM 3549 O O . ASP A 1 458 ? -19.054 10.420 22.265 1.00 96.44 458 ASP A O 1
ATOM 3553 N N . ALA A 1 459 ? -17.375 9.385 21.199 1.00 97.06 459 ALA A N 1
ATOM 3554 C CA . ALA A 1 459 ? -16.282 10.111 21.845 1.00 97.06 459 ALA A CA 1
ATOM 3555 C C . ALA A 1 459 ? -15.831 11.389 21.100 1.00 97.06 459 ALA A C 1
ATOM 3557 O O . ALA A 1 459 ? -14.824 11.994 21.479 1.00 97.06 459 ALA A O 1
ATOM 3558 N N . GLY A 1 460 ? -16.535 11.804 20.041 1.00 95.62 460 GLY A N 1
ATOM 3559 C CA . GLY A 1 460 ? -16.219 13.003 19.257 1.00 95.62 460 GLY A CA 1
ATOM 3560 C C . GLY A 1 460 ? -14.971 12.882 18.375 1.00 95.62 460 GLY A C 1
ATOM 3561 O O . GLY A 1 460 ? -14.389 13.896 17.986 1.00 95.62 460 GLY A O 1
ATOM 3562 N N . ARG A 1 461 ? -14.534 11.656 18.073 1.00 96.88 461 ARG A N 1
ATOM 3563 C CA . ARG A 1 461 ? -13.368 11.354 17.236 1.00 96.88 461 ARG A CA 1
ATOM 3564 C C . ARG A 1 461 ? -13.788 10.809 15.865 1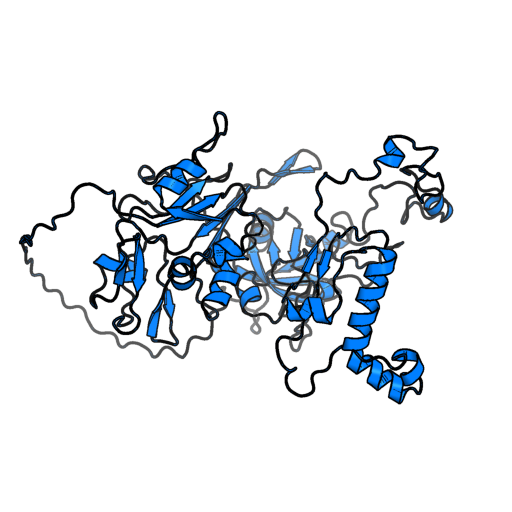.00 96.88 461 ARG A C 1
ATOM 3566 O O . ARG A 1 461 ? -14.856 10.214 15.724 1.00 96.88 461 ARG A O 1
ATOM 3573 N N . PRO A 1 462 ? -12.961 11.013 14.824 1.00 97.62 462 PRO A N 1
ATOM 3574 C CA . PRO A 1 462 ? -13.242 10.479 13.498 1.00 97.62 462 PRO A CA 1
ATOM 3575 C C . PRO A 1 462 ? -13.182 8.946 13.462 1.00 97.62 462 PRO A C 1
ATOM 3577 O O . PRO A 1 462 ? -12.348 8.356 14.148 1.00 97.62 462 PRO A O 1
ATOM 3580 N N . PRO A 1 463 ? -13.959 8.288 12.578 1.00 98.31 463 PRO A N 1
ATOM 3581 C CA . PRO A 1 463 ? -13.778 6.870 12.299 1.00 98.31 463 PRO A CA 1
ATOM 3582 C C . PRO A 1 463 ? -12.340 6.563 11.874 1.00 98.31 463 PRO A C 1
ATOM 3584 O O . PRO A 1 463 ? -11.750 7.321 11.097 1.00 98.31 463 PRO A O 1
ATOM 3587 N N . ALA A 1 464 ? -11.804 5.413 12.289 1.00 98.38 464 ALA A N 1
ATOM 3588 C CA . ALA A 1 464 ? -10.410 5.034 12.031 1.00 98.38 464 ALA A CA 1
ATOM 3589 C C . ALA A 1 464 ? -10.023 5.126 10.542 1.00 98.38 464 ALA A C 1
ATOM 3591 O O . ALA A 1 464 ? -8.953 5.617 10.189 1.00 98.38 464 ALA A O 1
ATOM 3592 N N . CYS A 1 465 ? -10.928 4.732 9.639 1.00 98.25 465 CYS A N 1
ATOM 3593 C CA . CYS A 1 465 ? -10.689 4.812 8.199 1.00 98.25 465 CYS A CA 1
ATOM 3594 C C . CYS A 1 465 ? -10.565 6.247 7.660 1.00 98.25 465 CYS A C 1
ATOM 3596 O O . CYS A 1 465 ? -9.864 6.459 6.671 1.00 98.25 465 CYS A O 1
ATOM 3598 N N . VAL A 1 466 ? -11.262 7.208 8.277 1.00 98.44 466 VAL A N 1
ATOM 3599 C CA . VAL A 1 466 ? -11.181 8.634 7.933 1.00 98.44 466 VAL A CA 1
ATOM 3600 C C . VAL A 1 466 ? -9.888 9.214 8.498 1.00 98.44 466 VAL A C 1
ATOM 3602 O O . VAL A 1 466 ? -9.128 9.834 7.757 1.00 98.44 466 VAL A O 1
ATOM 3605 N N . ALA A 1 467 ? -9.600 8.940 9.775 1.00 98.06 467 ALA A N 1
ATOM 3606 C CA . ALA A 1 467 ? -8.389 9.395 10.456 1.00 98.06 467 ALA A CA 1
ATOM 3607 C C . ALA A 1 467 ? -7.103 8.940 9.744 1.00 98.06 467 ALA A C 1
ATOM 3609 O O . ALA A 1 467 ? -6.148 9.703 9.629 1.00 98.06 467 ALA A O 1
ATOM 3610 N N . ALA A 1 468 ? -7.101 7.710 9.225 1.00 97.75 468 ALA A N 1
ATOM 3611 C CA . ALA A 1 468 ? -5.950 7.110 8.563 1.00 97.75 468 ALA A CA 1
ATOM 3612 C C . ALA A 1 468 ? -5.777 7.510 7.087 1.00 97.75 468 ALA A C 1
ATOM 3614 O O . ALA A 1 468 ? -4.816 7.071 6.462 1.00 97.75 468 ALA A O 1
ATOM 3615 N N . CYS A 1 469 ? -6.692 8.277 6.479 1.00 97.75 469 CYS A N 1
ATOM 3616 C CA . CYS A 1 469 ? -6.611 8.595 5.052 1.00 97.75 469 CYS A CA 1
ATOM 3617 C C . CYS A 1 469 ? -5.509 9.640 4.772 1.00 97.75 469 CYS A C 1
ATOM 3619 O O . CYS A 1 469 ? -5.725 10.824 5.042 1.00 97.75 469 CYS A O 1
ATOM 3621 N N . PRO A 1 470 ? -4.363 9.272 4.155 1.00 96.06 470 PRO A N 1
ATOM 3622 C CA . PRO A 1 470 ? -3.254 10.214 3.970 1.00 96.06 470 PRO A CA 1
ATOM 3623 C C . PRO A 1 470 ? -3.597 11.327 2.974 1.00 96.06 470 PRO A C 1
ATOM 3625 O O . PRO A 1 470 ? -3.135 12.456 3.111 1.00 96.06 470 PRO A O 1
ATOM 3628 N N . MET A 1 471 ? -4.461 11.020 2.004 1.00 96.12 471 MET A N 1
ATOM 3629 C CA . MET A 1 471 ? -4.928 11.969 0.993 1.00 96.12 471 MET A CA 1
ATOM 3630 C C . MET A 1 471 ? -6.057 12.870 1.494 1.00 96.12 471 MET A C 1
ATOM 3632 O O . MET A 1 471 ? -6.484 13.755 0.761 1.00 96.12 471 MET A O 1
ATOM 3636 N N . ARG A 1 472 ? -6.589 12.618 2.704 1.00 96.00 472 ARG A N 1
ATOM 3637 C CA . ARG A 1 472 ? -7.822 13.249 3.214 1.00 96.00 472 ARG A CA 1
ATOM 3638 C C . ARG A 1 472 ? -8.990 13.157 2.219 1.00 96.00 472 ARG A C 1
ATOM 3640 O O . ARG A 1 472 ? -9.833 14.040 2.143 1.00 96.00 472 ARG A O 1
ATOM 3647 N N . ALA A 1 473 ? -9.025 12.063 1.460 1.00 96.25 473 ALA A N 1
ATOM 3648 C CA . ALA A 1 473 ? -10.066 11.767 0.483 1.00 96.25 473 ALA A CA 1
ATOM 3649 C C . ALA A 1 473 ? -11.352 11.231 1.135 1.00 96.25 473 ALA A C 1
ATOM 3651 O O . ALA A 1 473 ? -12.374 11.134 0.470 1.00 96.25 473 ALA A O 1
ATOM 3652 N N . LEU A 1 474 ? -11.308 10.841 2.411 1.00 97.56 474 LEU A N 1
ATOM 3653 C CA . LEU A 1 474 ? -12.472 10.399 3.174 1.00 97.56 474 LEU A CA 1
ATOM 3654 C C . LEU A 1 474 ? -12.871 11.470 4.188 1.00 97.56 474 LEU A C 1
ATOM 3656 O O . LEU A 1 474 ? -12.006 12.046 4.843 1.00 97.56 474 LEU A O 1
ATOM 3660 N N . ASP A 1 475 ? -14.175 11.667 4.349 1.00 97.25 475 ASP A N 1
ATOM 3661 C CA . ASP A 1 475 ? -14.772 12.526 5.373 1.00 97.25 475 ASP A CA 1
ATOM 3662 C C . ASP A 1 475 ? -16.055 11.871 5.924 1.00 97.25 475 ASP A C 1
ATOM 3664 O O . ASP A 1 475 ? -16.544 10.866 5.393 1.00 97.25 475 ASP A O 1
ATOM 3668 N N . TYR A 1 476 ? -16.576 12.402 7.024 1.00 97.19 476 TYR A N 1
ATOM 3669 C CA . TYR A 1 476 ? -17.777 11.927 7.703 1.00 97.19 476 TYR A CA 1
ATOM 3670 C C . TYR A 1 476 ? -18.523 13.091 8.365 1.00 97.19 476 TYR A C 1
ATOM 3672 O O . TYR A 1 476 ? -17.982 14.181 8.562 1.00 97.19 476 TYR A O 1
ATOM 3680 N N . GLY A 1 477 ? -19.785 12.867 8.708 1.00 96.12 477 GLY A N 1
ATOM 3681 C CA . GLY A 1 477 ? -20.609 13.851 9.403 1.00 96.12 477 GLY A CA 1
ATOM 3682 C C . GLY A 1 477 ? -22.080 13.675 9.078 1.00 96.12 477 GLY A C 1
ATOM 3683 O O . GLY A 1 477 ? -22.470 12.691 8.443 1.00 96.12 477 GLY A O 1
ATOM 3684 N N . GLU A 1 478 ? -22.903 14.625 9.516 1.00 95.38 478 GLU A N 1
ATOM 3685 C CA . GLU A 1 478 ? -24.298 14.664 9.091 1.00 95.38 478 GLU A CA 1
ATOM 3686 C C . GLU A 1 478 ? -24.369 14.891 7.577 1.00 95.38 478 GLU A C 1
ATOM 3688 O O . GLU A 1 478 ? -23.622 15.696 7.016 1.00 95.38 478 GLU A O 1
ATOM 3693 N N . ARG A 1 479 ? -25.264 14.168 6.901 1.00 91.56 479 ARG A N 1
ATOM 3694 C CA . ARG A 1 479 ? -25.366 14.175 5.439 1.00 91.56 479 ARG A CA 1
ATOM 3695 C C . ARG A 1 479 ? -25.535 15.587 4.872 1.00 91.56 479 ARG A C 1
ATOM 3697 O O . ARG A 1 479 ? -24.778 15.956 3.982 1.00 91.56 479 ARG A O 1
ATOM 3704 N N . ALA A 1 480 ? -26.458 16.373 5.424 1.00 89.94 480 ALA A N 1
ATOM 3705 C CA . ALA A 1 480 ? -26.715 17.740 4.968 1.00 89.94 480 ALA A CA 1
ATOM 3706 C C . ALA A 1 480 ? -25.489 18.659 5.145 1.00 89.94 480 ALA A C 1
ATOM 3708 O O . ALA A 1 480 ? -25.190 19.486 4.287 1.00 89.94 480 ALA A O 1
ATOM 3709 N N . GLU A 1 481 ? -24.732 18.488 6.234 1.00 92.62 481 GLU A N 1
ATOM 3710 C CA . GLU A 1 481 ? -23.499 19.248 6.466 1.00 92.62 481 GLU A CA 1
ATOM 3711 C C . GLU A 1 481 ? -22.391 18.845 5.492 1.00 92.62 481 GLU A C 1
ATOM 3713 O O . GLU A 1 481 ? -21.627 19.694 5.042 1.00 92.62 481 GLU A O 1
ATOM 3718 N N . LEU A 1 482 ? -22.276 17.555 5.169 1.00 91.00 482 LEU A N 1
ATOM 3719 C CA . LEU A 1 482 ? -21.325 17.075 4.168 1.00 91.00 482 LEU A CA 1
ATOM 3720 C C . LEU A 1 482 ? -21.679 17.578 2.764 1.00 91.00 482 LEU A C 1
ATOM 3722 O O . LEU A 1 482 ? -20.782 18.005 2.041 1.00 91.00 482 LEU A O 1
ATOM 3726 N N . GLU A 1 483 ? -22.961 17.563 2.396 1.00 88.19 483 GLU A N 1
ATOM 3727 C CA . GLU A 1 483 ? -23.458 18.117 1.129 1.00 88.19 483 GLU A CA 1
ATOM 3728 C C . GLU A 1 483 ? -23.110 19.607 1.014 1.00 88.19 483 GLU A C 1
ATOM 3730 O O . GLU A 1 483 ? -22.598 20.037 -0.016 1.00 88.19 483 GLU A O 1
ATOM 3735 N N . ALA A 1 484 ? -23.288 20.376 2.093 1.00 89.25 484 ALA A N 1
ATOM 3736 C CA . ALA A 1 484 ? -22.909 21.785 2.133 1.00 89.25 484 ALA A CA 1
ATOM 3737 C C . ALA A 1 484 ? -21.383 21.999 2.085 1.00 89.25 484 ALA A C 1
ATOM 3739 O O . ALA A 1 484 ? -20.903 22.827 1.311 1.00 89.25 484 ALA A O 1
ATOM 3740 N N . ARG A 1 485 ? -20.605 21.253 2.886 1.00 90.19 485 ARG A N 1
ATOM 3741 C CA . ARG A 1 485 ? -19.134 21.381 2.965 1.00 90.19 485 ARG A CA 1
ATOM 3742 C C . ARG A 1 485 ? -18.437 21.046 1.653 1.00 90.19 485 ARG A C 1
ATOM 3744 O O . ARG A 1 485 ? -17.440 21.683 1.318 1.00 90.19 485 ARG A O 1
ATOM 3751 N N . HIS A 1 486 ? -18.946 20.045 0.941 1.00 88.31 486 HIS A N 1
ATOM 3752 C CA . HIS A 1 486 ? -18.351 19.541 -0.296 1.00 88.31 486 HIS A CA 1
ATOM 3753 C C . HIS A 1 486 ? -19.109 19.988 -1.544 1.00 88.31 486 HIS A C 1
ATOM 3755 O O . HIS A 1 486 ? -18.820 19.493 -2.631 1.00 88.31 486 HIS A O 1
ATOM 3761 N N . ALA A 1 487 ? -20.050 20.930 -1.421 1.00 76.62 487 ALA A N 1
ATOM 3762 C CA . ALA A 1 487 ? -20.768 21.477 -2.563 1.00 76.62 487 ALA A CA 1
ATOM 3763 C C . ALA A 1 487 ? -19.777 21.915 -3.663 1.00 76.62 487 ALA A C 1
ATOM 3765 O O . ALA A 1 487 ? -18.758 22.550 -3.364 1.00 76.62 487 ALA A O 1
ATOM 3766 N N . PRO A 1 488 ? -20.037 21.569 -4.936 1.00 64.94 488 PRO A N 1
ATOM 3767 C CA . PRO A 1 488 ? -19.108 21.859 -6.019 1.00 64.94 488 PRO A CA 1
ATOM 3768 C C . PRO A 1 488 ? -18.851 23.364 -6.127 1.00 64.94 488 PRO A C 1
ATOM 3770 O O . PRO A 1 488 ? -19.785 24.169 -6.128 1.00 64.94 488 PRO A O 1
ATOM 3773 N N . ARG A 1 489 ? -17.577 23.752 -6.249 1.00 58.03 489 ARG A N 1
ATOM 3774 C CA . ARG A 1 489 ? -17.208 25.153 -6.487 1.00 58.03 489 ARG A CA 1
ATOM 3775 C C . ARG A 1 489 ? -17.584 25.534 -7.921 1.00 58.03 489 ARG A C 1
ATOM 3777 O O . ARG A 1 489 ? -17.477 24.720 -8.839 1.00 58.03 489 ARG A O 1
ATOM 3784 N N . THR A 1 490 ? -18.033 26.771 -8.131 1.00 47.00 490 THR A N 1
ATOM 3785 C CA . THR A 1 490 ? -18.402 27.286 -9.458 1.00 47.00 490 THR A CA 1
ATOM 3786 C C . THR A 1 490 ? -17.249 27.100 -10.452 1.00 47.00 490 THR A C 1
ATOM 3788 O O . THR A 1 490 ? -16.168 27.649 -10.269 1.00 47.00 490 THR A O 1
ATOM 3791 N N . GLY A 1 491 ? -17.479 26.307 -11.507 1.00 49.12 491 GLY A N 1
ATOM 3792 C CA . GLY A 1 491 ? -16.490 26.010 -12.553 1.00 49.12 491 GLY A CA 1
ATOM 3793 C C . GLY A 1 491 ? -15.780 24.652 -12.443 1.00 49.12 491 GLY A C 1
ATOM 3794 O O . GLY A 1 491 ? -15.086 24.272 -13.384 1.00 49.12 491 GLY A O 1
ATOM 3795 N N . GLU A 1 492 ? -15.971 23.879 -11.367 1.00 51.19 492 GLU A N 1
ATOM 3796 C CA . GLU A 1 492 ? -15.471 22.499 -11.297 1.00 51.19 492 GLU A CA 1
ATOM 3797 C C . GLU A 1 492 ? -16.406 21.524 -12.035 1.00 51.19 492 GLU A C 1
ATOM 3799 O O . GLU A 1 492 ? -17.589 21.379 -11.714 1.00 51.19 492 GLU A O 1
ATOM 3804 N N . VAL A 1 493 ? -15.870 20.800 -13.020 1.00 42.81 493 VAL A N 1
ATOM 3805 C CA . VAL A 1 493 ? -16.583 19.704 -13.687 1.00 42.81 493 VAL A CA 1
ATOM 3806 C C . VAL A 1 493 ? -16.535 18.474 -12.778 1.00 42.81 493 VAL A C 1
ATOM 3808 O O . VAL A 1 493 ? -15.534 17.768 -12.726 1.00 42.81 493 VAL A O 1
ATOM 3811 N N . GLY A 1 494 ? -17.615 18.225 -12.036 1.00 45.22 494 GLY A N 1
ATOM 3812 C CA . GLY A 1 494 ? -17.720 17.062 -11.149 1.00 45.22 494 GLY A CA 1
ATOM 3813 C C . GLY A 1 494 ? -18.531 17.369 -9.902 1.00 45.22 494 GLY A C 1
ATOM 3814 O O . GLY A 1 494 ? -17.980 17.408 -8.809 1.00 45.22 494 GLY A O 1
ATOM 3815 N N . ALA A 1 495 ? -19.833 17.614 -10.073 1.00 41.41 495 ALA A N 1
ATOM 3816 C CA . ALA A 1 495 ? -20.744 17.815 -8.952 1.00 41.41 495 ALA A CA 1
ATOM 3817 C C . ALA A 1 495 ? -20.616 16.673 -7.930 1.00 41.41 495 ALA A C 1
ATOM 3819 O O . ALA A 1 495 ? -20.543 15.505 -8.324 1.00 41.41 495 ALA A O 1
ATOM 3820 N N . VAL A 1 496 ? -20.651 17.003 -6.636 1.00 45.75 496 VAL A N 1
ATOM 3821 C CA . VAL A 1 496 ? -21.131 16.067 -5.613 1.00 45.75 496 VAL A CA 1
ATOM 3822 C C . VAL A 1 496 ? -22.530 15.665 -6.052 1.00 45.75 496 VAL A C 1
ATOM 3824 O O . VAL A 1 496 ? -23.433 16.495 -6.109 1.00 45.75 496 VAL A O 1
ATOM 3827 N N . ARG A 1 497 ? -22.679 14.427 -6.522 1.00 50.41 497 ARG A N 1
ATOM 3828 C CA . ARG A 1 497 ? -23.963 13.941 -7.028 1.00 50.41 497 ARG A CA 1
ATOM 3829 C C . ARG A 1 497 ? -24.709 13.335 -5.853 1.00 50.41 497 ARG A C 1
ATOM 3831 O O . ARG A 1 497 ? -24.281 12.311 -5.328 1.00 50.41 497 ARG A O 1
ATOM 3838 N N . GLU A 1 498 ? -25.785 13.994 -5.439 1.00 39.25 498 GLU A N 1
ATOM 3839 C CA . GLU A 1 498 ? -26.749 13.431 -4.499 1.00 39.25 498 GLU A CA 1
ATOM 3840 C C . GLU A 1 498 ? -27.200 12.034 -4.971 1.00 39.25 498 GLU A C 1
ATOM 3842 O O . GLU A 1 498 ? -27.527 11.857 -6.149 1.00 39.25 498 GLU A O 1
ATOM 3847 N N . PRO A 1 499 ? -27.274 11.041 -4.070 1.00 41.53 499 PRO A N 1
ATOM 3848 C CA . PRO A 1 499 ? -28.229 9.950 -4.204 1.00 41.53 499 PRO A CA 1
ATOM 3849 C C . PRO A 1 499 ? -29.660 10.528 -4.182 1.00 41.53 499 PRO A C 1
ATOM 3851 O O . PRO A 1 499 ? -29.963 11.296 -3.261 1.00 41.53 499 PRO A O 1
ATOM 3854 N N . PRO A 1 500 ? -30.569 10.127 -5.092 1.00 41.03 500 PRO A N 1
ATOM 3855 C CA . PRO A 1 500 ? -30.446 8.972 -5.973 1.00 41.03 500 PRO A CA 1
ATOM 3856 C C . PRO A 1 500 ? -29.765 9.294 -7.306 1.00 41.03 500 PRO A C 1
ATOM 3858 O O . PRO A 1 500 ? -30.131 10.229 -8.025 1.00 41.03 500 PRO A O 1
ATOM 3861 N N . LEU A 1 501 ? -28.831 8.430 -7.694 1.00 41.00 501 LEU A N 1
ATOM 3862 C CA . LEU A 1 501 ? -28.419 8.330 -9.086 1.00 41.00 501 LEU A CA 1
ATOM 3863 C C . LEU A 1 501 ? -29.641 7.878 -9.911 1.00 41.00 501 LEU A C 1
ATOM 3865 O O . LEU A 1 501 ? -30.362 6.974 -9.494 1.00 41.00 501 LEU A O 1
ATOM 3869 N N . PRO A 1 502 ? -29.912 8.461 -11.093 1.00 33.88 502 PRO A N 1
ATOM 3870 C CA . PRO A 1 502 ? -30.934 7.917 -11.977 1.00 33.88 502 PRO A CA 1
ATOM 3871 C C . PRO A 1 502 ? -30.629 6.441 -12.286 1.00 33.88 502 PRO A C 1
ATOM 3873 O O . PRO A 1 502 ? -29.443 6.112 -12.439 1.00 33.88 502 PRO A O 1
ATOM 3876 N N . PRO A 1 503 ? -31.651 5.583 -12.466 1.00 33.47 503 PRO A N 1
ATOM 3877 C CA . PRO A 1 503 ? -31.454 4.183 -12.826 1.00 33.47 503 PRO A CA 1
ATOM 3878 C C . PRO A 1 503 ? -30.472 4.043 -13.998 1.00 33.47 503 PRO A C 1
ATOM 3880 O O . PRO A 1 503 ? -30.667 4.646 -15.057 1.00 33.47 503 PRO A O 1
ATOM 3883 N N . GLY A 1 504 ? -29.377 3.301 -13.791 1.00 37.88 504 GLY A N 1
ATOM 3884 C CA . GLY A 1 504 ? -28.341 3.059 -14.808 1.00 37.88 504 GLY A CA 1
ATOM 3885 C C . GLY A 1 504 ? -27.211 4.101 -14.927 1.00 37.88 504 GLY A C 1
ATOM 3886 O O . GLY A 1 504 ? -26.546 4.139 -15.964 1.00 37.88 504 GLY A O 1
ATOM 3887 N N . LYS A 1 505 ? -26.966 4.959 -13.917 1.00 45.03 505 LYS A N 1
ATOM 3888 C CA . LYS A 1 505 ? -25.895 5.992 -13.953 1.00 45.03 505 LYS A CA 1
ATOM 3889 C C . LYS A 1 505 ? -24.841 5.945 -12.829 1.00 45.03 505 LYS A C 1
ATOM 3891 O O . LYS A 1 505 ? -24.059 6.893 -12.723 1.00 45.03 505 LYS A O 1
ATOM 3896 N N . ALA A 1 506 ? -24.785 4.895 -12.012 1.00 59.50 506 ALA A N 1
ATOM 3897 C CA . ALA A 1 506 ? -23.785 4.769 -10.948 1.00 59.50 506 ALA A CA 1
ATOM 3898 C C . ALA A 1 506 ? -22.361 4.546 -11.493 1.00 59.50 506 ALA A C 1
ATOM 3900 O O . ALA A 1 506 ? -22.175 3.870 -12.505 1.00 59.50 506 ALA A O 1
ATOM 3901 N N . ALA A 1 507 ? -21.353 5.130 -10.834 1.00 70.06 507 ALA A N 1
ATOM 3902 C CA . ALA A 1 507 ? -19.956 4.843 -11.152 1.00 70.06 507 ALA A CA 1
ATOM 3903 C C . ALA A 1 507 ? -19.632 3.400 -10.746 1.00 70.06 507 ALA A C 1
ATOM 3905 O O . ALA A 1 507 ? -19.943 2.997 -9.625 1.00 70.06 507 ALA A O 1
ATOM 3906 N N . VAL A 1 508 ? -18.995 2.624 -11.626 1.00 77.19 508 VAL A N 1
ATOM 3907 C CA . VAL A 1 508 ? -18.591 1.240 -11.313 1.00 77.19 508 VAL A CA 1
ATOM 3908 C C . VAL A 1 508 ? -17.691 1.242 -10.066 1.00 77.19 508 VAL A C 1
ATOM 3910 O O . VAL A 1 508 ? -16.757 2.048 -10.048 1.00 77.19 508 VAL A O 1
ATOM 3913 N N . PRO A 1 509 ? -17.921 0.375 -9.052 1.00 82.06 509 PRO A N 1
ATOM 3914 C CA . PRO A 1 509 ? -18.857 -0.757 -9.022 1.00 82.06 509 PRO A CA 1
ATOM 3915 C C . PRO A 1 509 ? -20.149 -0.515 -8.224 1.00 82.06 509 PRO A C 1
ATOM 3917 O O . PRO A 1 509 ? -20.761 -1.475 -7.757 1.00 82.06 509 PRO A O 1
ATOM 3920 N N . LEU A 1 510 ? -20.558 0.737 -8.007 1.00 85.94 510 LEU A N 1
ATOM 3921 C CA . LEU A 1 510 ? -21.751 1.013 -7.213 1.00 85.94 510 LEU A CA 1
ATOM 3922 C C . LEU A 1 510 ? -23.021 0.487 -7.902 1.00 85.94 510 LEU A C 1
ATOM 3924 O O . LEU A 1 510 ? -23.221 0.740 -9.091 1.00 85.94 510 LEU A O 1
ATOM 3928 N N . PRO A 1 511 ? -23.889 -0.228 -7.166 1.00 85.81 511 PRO A N 1
ATOM 3929 C CA . PRO A 1 511 ? -25.192 -0.648 -7.660 1.00 85.81 511 PRO A CA 1
ATOM 3930 C C . PRO A 1 511 ? -26.168 0.537 -7.717 1.00 85.81 511 PRO A C 1
ATOM 3932 O O . PRO A 1 511 ? -25.881 1.626 -7.218 1.00 85.81 511 PRO A O 1
ATOM 3935 N N . ASP A 1 512 ? -27.350 0.293 -8.286 1.00 81.19 512 ASP A N 1
ATOM 3936 C CA . ASP A 1 512 ? -28.484 1.212 -8.176 1.00 81.19 512 ASP A CA 1
ATOM 3937 C C . ASP A 1 512 ? -28.827 1.487 -6.702 1.00 81.19 512 ASP A C 1
ATOM 3939 O O . ASP A 1 512 ? -28.826 0.580 -5.864 1.00 81.19 512 ASP A O 1
ATOM 3943 N N . ASP A 1 513 ? -29.085 2.752 -6.381 1.00 79.62 513 ASP A N 1
ATOM 3944 C CA . ASP A 1 513 ? -29.202 3.239 -5.010 1.00 79.62 513 ASP A CA 1
ATOM 3945 C C . ASP A 1 513 ? -30.641 3.608 -4.607 1.00 79.62 513 ASP A C 1
ATOM 3947 O O . ASP A 1 513 ? -30.891 3.939 -3.442 1.00 79.62 513 ASP A O 1
ATOM 3951 N N . SER A 1 514 ? -31.597 3.481 -5.534 1.00 82.06 514 SER A N 1
ATOM 3952 C CA . SER A 1 514 ? -32.980 3.942 -5.370 1.00 82.06 514 SER A CA 1
ATOM 3953 C C . SER A 1 514 ? -33.729 3.216 -4.247 1.00 82.06 514 SER A C 1
ATOM 3955 O O . SER A 1 514 ? -34.556 3.811 -3.548 1.00 82.06 514 SER A O 1
ATOM 3957 N N . LEU A 1 515 ? -33.409 1.936 -4.036 1.00 82.38 515 LEU A N 1
ATOM 3958 C CA . LEU A 1 515 ? -34.052 1.090 -3.032 1.00 82.38 515 LEU A CA 1
ATOM 3959 C C . LEU A 1 515 ? -33.529 1.360 -1.622 1.00 82.38 515 LEU A C 1
ATOM 3961 O O . LEU A 1 515 ? -34.312 1.396 -0.672 1.00 82.38 515 LEU A O 1
ATOM 3965 N N . THR A 1 516 ? -32.217 1.552 -1.480 1.00 89.06 516 THR A N 1
ATOM 3966 C CA . THR A 1 516 ? -31.570 1.627 -0.166 1.00 89.06 516 THR A CA 1
ATOM 3967 C C . THR A 1 516 ? -31.286 3.045 0.306 1.00 89.06 516 THR A C 1
ATOM 3969 O O . THR A 1 516 ? -31.203 3.252 1.514 1.00 89.06 516 THR A O 1
ATOM 3972 N N . ARG A 1 517 ? -31.138 4.023 -0.602 1.00 90.56 517 ARG A N 1
ATOM 3973 C CA . ARG A 1 517 ? -30.709 5.399 -0.285 1.00 90.56 517 ARG A CA 1
ATOM 3974 C C . ARG A 1 517 ? -29.460 5.406 0.622 1.00 90.56 517 ARG A C 1
ATOM 3976 O O . ARG A 1 517 ? -29.555 5.680 1.821 1.00 90.56 517 ARG A O 1
ATOM 3983 N N . PRO A 1 518 ? -28.290 4.990 0.104 1.00 92.56 518 PRO A N 1
ATOM 3984 C CA . PRO A 1 518 ? -27.061 4.878 0.885 1.00 92.56 518 PRO A CA 1
ATOM 3985 C C . PRO A 1 518 ? -26.663 6.235 1.472 1.00 92.56 518 PRO A C 1
ATOM 3987 O O . PRO A 1 518 ? -26.728 7.252 0.787 1.00 92.56 518 PRO A O 1
ATOM 3990 N N . ALA A 1 519 ? -26.195 6.253 2.722 1.00 94.38 519 ALA A N 1
ATOM 3991 C CA . ALA A 1 519 ? -25.622 7.447 3.334 1.00 94.38 519 ALA A CA 1
ATOM 3992 C C . ALA A 1 519 ? -24.138 7.562 2.943 1.00 94.38 519 ALA A C 1
ATOM 3994 O O . ALA A 1 519 ? -23.221 7.397 3.751 1.00 94.38 519 ALA A O 1
ATOM 3995 N N . LEU A 1 520 ? -23.918 7.768 1.645 1.00 92.31 520 LEU A N 1
ATOM 3996 C CA . LEU A 1 520 ? -22.610 7.883 1.017 1.00 92.31 520 LEU A CA 1
ATOM 3997 C C . LEU A 1 520 ? -22.664 8.970 -0.057 1.00 92.31 520 LEU A C 1
ATOM 3999 O O . LEU A 1 520 ? -23.488 8.904 -0.965 1.00 92.31 520 LEU A O 1
ATOM 4003 N N . LEU A 1 521 ? -21.754 9.931 0.035 1.00 90.31 521 LEU A N 1
ATOM 4004 C CA . LEU A 1 521 ? -21.551 10.991 -0.945 1.00 90.31 521 LEU A CA 1
ATOM 4005 C C . LEU A 1 521 ? -20.219 10.766 -1.650 1.00 90.31 521 LEU A C 1
ATOM 4007 O O . LEU A 1 521 ? -19.232 10.392 -1.014 1.00 90.31 521 LEU A O 1
ATOM 4011 N N . ILE A 1 522 ? -20.177 10.983 -2.962 1.00 88.31 522 ILE A N 1
ATOM 4012 C CA . ILE A 1 522 ? -18.957 10.771 -3.741 1.00 88.31 522 ILE A CA 1
ATOM 4013 C C . ILE A 1 522 ? -18.738 11.932 -4.699 1.00 88.31 522 ILE A C 1
ATOM 4015 O O . ILE A 1 522 ? -19.607 12.241 -5.517 1.00 88.31 522 ILE A O 1
ATOM 4019 N N . ARG A 1 523 ? -17.537 12.512 -4.653 1.00 87.50 523 ARG A N 1
ATOM 4020 C CA . ARG A 1 523 ? -16.989 13.265 -5.780 1.00 87.50 523 ARG A CA 1
ATOM 4021 C C . ARG A 1 523 ? -16.305 12.271 -6.722 1.00 87.50 523 ARG A C 1
ATOM 4023 O O . ARG A 1 523 ? -15.328 11.637 -6.320 1.00 87.50 523 ARG A O 1
ATOM 4030 N N . PRO A 1 524 ? -16.826 12.063 -7.941 1.00 84.69 524 PRO A N 1
ATOM 4031 C CA . PRO A 1 524 ? -16.293 11.053 -8.845 1.00 84.69 524 PRO A CA 1
ATOM 4032 C C . PRO A 1 524 ? -14.912 11.449 -9.381 1.00 84.69 524 PRO A C 1
ATOM 4034 O O . PRO A 1 524 ? -14.612 12.629 -9.555 1.00 84.69 524 PRO A O 1
ATOM 4037 N N . HIS A 1 525 ? -14.092 10.449 -9.710 1.00 88.50 525 HIS A N 1
ATOM 4038 C CA . HIS A 1 525 ? -12.888 10.663 -10.510 1.00 88.50 525 HIS A CA 1
ATOM 4039 C C . HIS A 1 525 ? -13.272 11.157 -11.916 1.00 88.50 525 HIS A C 1
ATOM 4041 O O . HIS A 1 525 ? -14.329 10.790 -12.434 1.00 88.50 525 HIS A O 1
ATOM 4047 N N . ARG A 1 526 ? -12.406 11.946 -12.566 1.00 84.56 526 ARG A N 1
ATOM 4048 C CA . ARG A 1 526 ? -12.656 12.461 -13.930 1.00 84.56 526 ARG A CA 1
ATOM 4049 C C . ARG A 1 526 ? -12.910 11.348 -14.961 1.00 84.56 526 ARG A C 1
ATOM 4051 O O . ARG A 1 526 ? -13.726 11.523 -15.856 1.00 84.56 526 ARG A O 1
ATOM 4058 N N . ASP A 1 527 ? -12.270 10.196 -14.762 1.00 87.00 527 ASP A N 1
ATOM 4059 C CA . ASP A 1 527 ? -12.350 9.012 -15.632 1.00 87.00 527 ASP A CA 1
ATOM 4060 C C . ASP A 1 527 ? -13.381 7.974 -15.142 1.00 87.00 527 ASP A C 1
ATOM 4062 O O . ASP A 1 527 ? -13.345 6.814 -15.556 1.00 87.00 527 ASP A O 1
ATOM 4066 N N . ALA A 1 528 ? -14.282 8.356 -14.224 1.00 85.19 528 ALA A N 1
ATOM 4067 C CA . ALA A 1 528 ? -15.280 7.451 -13.661 1.00 85.19 528 ALA A CA 1
ATOM 4068 C C . ALA A 1 528 ? -16.190 6.864 -14.752 1.00 85.19 528 ALA A C 1
ATOM 4070 O O . ALA A 1 528 ? -16.896 7.584 -15.465 1.00 85.19 528 ALA A O 1
ATOM 4071 N N . GLN A 1 529 ? -16.209 5.534 -14.843 1.00 81.69 529 GLN A N 1
ATOM 4072 C CA . GLN A 1 529 ? -16.959 4.808 -15.862 1.00 81.69 529 GLN A CA 1
ATOM 4073 C C . GLN A 1 529 ? -18.348 4.405 -15.362 1.00 81.69 529 GLN A C 1
ATOM 4075 O O . GLN A 1 529 ? -18.560 4.164 -14.173 1.00 81.69 529 GLN A O 1
ATOM 4080 N N . ARG A 1 530 ? -19.299 4.277 -16.295 1.00 74.75 530 ARG A N 1
ATOM 4081 C CA . ARG A 1 530 ? -20.658 3.753 -16.026 1.00 74.75 530 ARG A CA 1
ATOM 4082 C C . ARG A 1 530 ? -20.794 2.256 -16.291 1.00 74.75 530 ARG A C 1
ATOM 4084 O O . ARG A 1 530 ? -21.760 1.638 -15.863 1.00 74.75 530 ARG A O 1
ATOM 4091 N N . ALA A 1 531 ? -19.841 1.690 -17.021 1.00 72.44 531 ALA A N 1
ATOM 4092 C CA . ALA A 1 531 ? -19.744 0.274 -17.324 1.00 72.44 531 ALA A CA 1
ATOM 4093 C C . ALA A 1 531 ? -18.268 -0.127 -17.284 1.00 72.44 531 ALA A C 1
ATOM 4095 O O . ALA A 1 531 ? -17.396 0.685 -17.581 1.00 72.44 531 ALA A O 1
ATOM 4096 N N . GLY A 1 532 ? -17.986 -1.361 -16.883 1.00 77.56 532 GLY A N 1
ATOM 4097 C CA . GLY A 1 532 ? -16.617 -1.829 -16.702 1.00 77.56 532 GLY A CA 1
ATOM 4098 C C . GLY A 1 532 ? -16.509 -2.896 -15.623 1.00 77.56 532 GLY A C 1
ATOM 4099 O O . GLY A 1 532 ? -17.495 -3.279 -14.990 1.00 77.56 532 GLY A O 1
ATOM 4100 N N . GLY A 1 533 ? -15.291 -3.391 -15.436 1.00 84.75 533 GLY A N 1
ATOM 4101 C CA . GLY A 1 533 ? -14.959 -4.362 -14.406 1.00 84.75 533 GLY A CA 1
ATOM 4102 C C . GLY A 1 533 ? -14.199 -3.720 -13.253 1.00 84.75 533 GLY A C 1
ATOM 4103 O O . GLY A 1 533 ? -13.444 -2.772 -13.435 1.00 84.75 533 GLY A O 1
ATOM 4104 N N . VAL A 1 534 ? -14.372 -4.286 -12.065 1.00 90.88 534 VAL A N 1
ATOM 4105 C CA . VAL A 1 534 ? -13.403 -4.132 -10.978 1.00 90.88 534 VAL A CA 1
ATOM 4106 C C . VAL A 1 534 ? -12.153 -4.917 -11.382 1.00 90.88 534 VAL A C 1
ATOM 4108 O O . VAL A 1 534 ? -12.262 -6.122 -11.608 1.00 90.88 534 VAL A O 1
ATOM 4111 N N . ALA A 1 535 ? -11.005 -4.250 -11.497 1.00 91.00 535 ALA A N 1
ATOM 4112 C CA . ALA A 1 535 ? -9.709 -4.876 -11.811 1.00 91.00 535 ALA A CA 1
ATOM 4113 C C . ALA A 1 535 ? -9.152 -5.685 -10.619 1.00 91.00 535 ALA A C 1
ATOM 4115 O O . ALA A 1 535 ? -8.380 -6.621 -10.768 1.00 91.00 535 ALA A O 1
ATOM 4116 N N . ASN A 1 536 ? -9.625 -5.284 -9.448 1.00 92.31 536 ASN A N 1
ATOM 4117 C CA . ASN A 1 536 ? -9.429 -5.736 -8.087 1.00 92.31 536 ASN A CA 1
ATOM 4118 C C . ASN A 1 536 ? -10.004 -6.986 -7.430 1.00 92.31 536 ASN A C 1
ATOM 4120 O O . ASN A 1 536 ? -9.959 -7.056 -6.206 1.00 92.31 536 ASN A O 1
ATOM 4124 N N . ARG A 1 537 ? -10.814 -7.788 -8.130 1.00 88.75 537 ARG A N 1
ATOM 4125 C CA . ARG A 1 537 ? -11.984 -8.458 -7.500 1.00 88.75 537 ARG A CA 1
ATOM 4126 C C . ARG A 1 537 ? -11.671 -9.371 -6.322 1.00 88.75 537 ARG A C 1
ATOM 4128 O O . ARG A 1 537 ? -12.504 -9.558 -5.455 1.00 88.75 537 ARG A O 1
ATOM 4135 N N . GLU A 1 538 ? -10.508 -9.975 -6.339 1.00 86.56 538 GLU A N 1
ATOM 4136 C CA . GLU A 1 538 ? -9.991 -10.876 -5.319 1.00 86.56 538 GLU A CA 1
ATOM 4137 C C . GLU A 1 538 ? -9.408 -10.173 -4.083 1.00 86.56 538 GLU A C 1
ATOM 4139 O O . GLU A 1 538 ? -9.004 -10.847 -3.143 1.00 86.56 538 GLU A O 1
ATOM 4144 N N . GLU A 1 539 ? -9.326 -8.843 -4.101 1.00 89.81 539 GLU A N 1
ATOM 4145 C CA . GLU A 1 539 ? -8.861 -7.998 -2.996 1.00 89.81 539 GLU A CA 1
ATOM 4146 C C . GLU A 1 539 ? -10.027 -7.317 -2.240 1.00 89.81 539 GLU A C 1
ATOM 4148 O O . GLU A 1 539 ? -9.776 -6.511 -1.336 1.00 89.81 539 GLU A O 1
ATOM 4153 N N . VAL A 1 540 ? -11.287 -7.584 -2.629 1.00 88.38 540 VAL A N 1
ATOM 4154 C CA . VAL A 1 540 ? -12.523 -6.911 -2.161 1.00 88.38 540 VAL A CA 1
ATOM 4155 C C . VAL A 1 540 ? -13.704 -7.863 -1.939 1.00 88.38 540 VAL A C 1
ATOM 4157 O O . VAL A 1 540 ? -13.686 -8.990 -2.466 1.00 88.38 540 VAL A O 1
#

Radius of gyration: 29.62 Å; chains: 1; bounding box: 91×72×66 Å

Sequence (540 aa):
GLQDGWKYSKDVLLLPKLVEPPREAKSDYRICAELAERLGIGPAFTEGRDERAWVAWMLEELRRTRFPGIPTLDEFLARNLGAYRVPVEQPAVALADFRADPAGHPLATETGKIEIFSPQLHRLGRPDEIPAVPKYIQEWESPFGPEAARYPLQAMGHHTLHRVHSTHDNVDWLEEAFPQRAFMNPEDARARGIRDGDLVKVYNDRGAMVLPCRLTPRIMPGVVDIPQGAWWTPDAHGVDRRGAVNVLTSERPTPYAWGNTQHTIMVQVERPLSPLGERVGVRGGFAPSQAPQRARPSSPASTLGASCRVSPSAPSSPVEGEGKAARQLAFYLDASACTGCKACQVACKDHNGLPVGLLWRRVYEVSGGGWRHEGAAWVHDVFAYHLSLACNHCERPACLEVCPAGAIRKRADGIVLIDPEKCIGCRYCAWACPYGAPQYDAATGRMTKCTFCVEEIDAGRPPACVAACPMRALDYGERAELEARHAPRTGEVGAVREPPLPPGKAAVPLPDDSLTRPALLIRPHRDAQRAGGVANREEV